Protein AF-T0M8R3-F1 (afdb_monomer)

Radius of gyration: 33.31 Å; Cα contacts (8 Å, |Δi|>4): 804; chains: 1; bounding box: 121×46×108 Å

Structure (mmCIF, N/CA/C/O backbone):
data_AF-T0M8R3-F1
#
_entry.id   AF-T0M8R3-F1
#
loop_
_atom_site.group_PDB
_atom_site.id
_atom_site.type_symbol
_atom_site.label_atom_id
_atom_site.label_alt_id
_atom_site.label_comp_id
_atom_site.label_asym_id
_atom_site.label_entity_id
_atom_site.label_seq_id
_atom_site.pdbx_PDB_ins_code
_atom_site.Cartn_x
_atom_site.Cartn_y
_atom_site.Cartn_z
_atom_site.occupancy
_atom_site.B_iso_or_equiv
_atom_site.auth_seq_id
_atom_site.auth_comp_id
_atom_site.auth_asym_id
_atom_site.auth_atom_id
_atom_site.pdbx_PDB_model_num
ATOM 1 N N . MET A 1 1 ? 27.311 8.869 -44.808 1.00 72.12 1 MET A N 1
ATOM 2 C CA . MET A 1 1 ? 26.885 9.146 -43.418 1.00 72.12 1 MET A CA 1
ATOM 3 C C . MET A 1 1 ? 26.028 8.000 -42.910 1.00 72.12 1 MET A C 1
ATOM 5 O O . MET A 1 1 ? 25.320 7.420 -43.731 1.00 72.12 1 MET A O 1
ATOM 9 N N . PRO A 1 2 ? 26.095 7.649 -41.617 1.00 79.69 2 PRO A N 1
ATOM 10 C CA . PRO A 1 2 ? 25.251 6.600 -41.056 1.00 79.69 2 PRO A CA 1
ATOM 11 C C . PRO A 1 2 ? 23.771 7.005 -41.104 1.00 79.69 2 PRO A C 1
ATOM 13 O O . PRO A 1 2 ? 23.416 8.130 -40.756 1.00 79.69 2 PRO A O 1
ATOM 16 N N . GLY A 1 3 ? 22.905 6.090 -41.544 1.00 87.06 3 GLY A N 1
ATOM 17 C CA . GLY A 1 3 ? 21.461 6.302 -41.528 1.00 87.06 3 GLY A CA 1
ATOM 18 C C . GLY A 1 3 ? 20.903 6.211 -40.107 1.00 87.06 3 GLY A C 1
ATOM 19 O O . GLY A 1 3 ? 21.306 5.351 -39.323 1.00 87.06 3 GLY A O 1
ATOM 20 N N . THR A 1 4 ? 19.929 7.056 -39.770 1.00 90.50 4 THR A N 1
ATOM 21 C CA . THR A 1 4 ? 19.257 7.043 -38.456 1.00 90.50 4 THR A CA 1
ATOM 22 C C . THR A 1 4 ? 18.580 5.700 -38.164 1.00 90.50 4 THR A C 1
ATOM 24 O O . THR A 1 4 ? 18.535 5.255 -37.015 1.00 90.50 4 THR A O 1
ATOM 27 N N . GLU A 1 5 ? 18.111 4.997 -39.199 1.00 90.88 5 GLU A N 1
ATOM 28 C CA . GLU A 1 5 ? 17.546 3.654 -39.061 1.00 90.88 5 GLU A CA 1
ATOM 29 C C . GLU A 1 5 ? 18.598 2.594 -38.697 1.00 90.88 5 GLU A C 1
ATOM 31 O O . GLU A 1 5 ? 18.306 1.688 -37.912 1.00 90.88 5 GLU A O 1
ATOM 36 N N . ASP A 1 6 ? 19.817 2.708 -39.230 1.00 90.25 6 ASP A N 1
ATOM 37 C CA . ASP A 1 6 ? 20.915 1.786 -38.927 1.00 90.25 6 ASP A CA 1
ATOM 38 C C . ASP A 1 6 ? 21.372 1.951 -37.478 1.00 90.25 6 ASP A C 1
ATOM 40 O O . ASP A 1 6 ? 21.549 0.955 -36.774 1.00 90.25 6 ASP A O 1
ATOM 44 N N . ILE A 1 7 ? 21.452 3.198 -37.002 1.00 92.19 7 ILE A N 1
ATOM 45 C CA . ILE A 1 7 ? 21.735 3.498 -35.594 1.00 92.19 7 ILE A CA 1
ATOM 46 C C . ILE A 1 7 ? 20.644 2.929 -34.686 1.00 92.19 7 ILE A C 1
ATOM 48 O O . ILE A 1 7 ? 20.953 2.269 -33.696 1.00 92.19 7 ILE A O 1
ATOM 52 N N . ALA A 1 8 ? 19.366 3.097 -35.038 1.00 92.12 8 ALA A N 1
ATOM 53 C CA . ALA A 1 8 ? 18.274 2.498 -34.274 1.00 92.12 8 ALA A CA 1
ATOM 54 C C . ALA A 1 8 ? 18.374 0.960 -34.230 1.00 92.12 8 ALA A C 1
ATOM 56 O O . ALA A 1 8 ? 18.166 0.365 -33.175 1.00 92.12 8 ALA A O 1
ATOM 57 N N . ARG A 1 9 ? 18.728 0.297 -35.344 1.00 91.94 9 ARG A N 1
ATOM 58 C CA . ARG A 1 9 ? 18.952 -1.162 -35.361 1.00 91.94 9 ARG A CA 1
ATOM 59 C C . ARG A 1 9 ? 20.137 -1.571 -34.485 1.00 91.94 9 ARG A C 1
ATOM 61 O O . ARG A 1 9 ? 20.059 -2.612 -33.844 1.00 91.94 9 ARG A O 1
ATOM 68 N N . GLU A 1 10 ? 21.214 -0.788 -34.453 1.00 91.00 10 GLU A N 1
ATOM 69 C CA . GLU A 1 10 ? 22.362 -1.050 -33.578 1.00 91.00 10 GLU A CA 1
ATOM 70 C C . GLU A 1 10 ? 21.976 -0.948 -32.100 1.00 91.00 10 GLU A C 1
ATOM 72 O O . GLU A 1 10 ? 22.261 -1.869 -31.336 1.00 91.00 10 GLU A O 1
ATOM 77 N N . ILE A 1 11 ? 21.240 0.100 -31.719 1.00 91.62 11 ILE A N 1
ATOM 78 C CA . ILE A 1 11 ? 20.736 0.272 -30.350 1.00 91.62 11 ILE A CA 1
ATOM 79 C C . ILE A 1 11 ? 19.859 -0.915 -29.943 1.00 91.62 11 ILE A C 1
ATOM 81 O O . ILE A 1 11 ? 20.023 -1.435 -28.849 1.00 91.62 11 ILE A O 1
ATOM 85 N N . LEU A 1 12 ? 18.972 -1.400 -30.819 1.00 92.12 12 LEU A N 1
ATOM 86 C CA . LEU A 1 12 ? 18.106 -2.552 -30.519 1.00 92.12 12 LEU A CA 1
ATOM 87 C C . LEU A 1 12 ? 18.849 -3.895 -30.446 1.00 92.12 12 LEU A C 1
ATOM 89 O O . LEU A 1 12 ? 18.295 -4.870 -29.945 1.00 92.12 12 LEU A O 1
ATOM 93 N N . ARG A 1 13 ? 20.089 -3.978 -30.948 1.00 90.25 13 ARG A N 1
ATOM 94 C CA . ARG A 1 13 ? 20.941 -5.167 -30.770 1.00 90.25 13 ARG A CA 1
ATOM 95 C C . ARG A 1 13 ? 21.614 -5.185 -29.408 1.00 90.25 13 ARG A C 1
ATOM 97 O O . ARG A 1 13 ? 21.879 -6.267 -28.890 1.00 90.25 13 ARG A O 1
ATOM 104 N N . SER A 1 14 ? 21.937 -4.015 -28.860 1.00 85.94 14 SER A N 1
ATOM 105 C CA . SER A 1 14 ? 22.591 -3.919 -27.559 1.00 85.94 14 SER A CA 1
ATOM 106 C C . SER A 1 14 ? 21.587 -3.753 -26.428 1.00 85.94 14 SER A C 1
ATOM 108 O O . SER A 1 14 ? 21.773 -4.367 -25.386 1.00 85.94 14 SER A O 1
ATOM 110 N N . GLU A 1 15 ? 20.524 -2.975 -26.607 1.00 90.25 15 GLU A N 1
ATOM 111 C CA . GLU A 1 15 ? 19.583 -2.587 -25.559 1.00 90.25 15 GLU A CA 1
ATOM 112 C C . GLU A 1 15 ? 18.193 -3.191 -25.735 1.00 90.25 15 GLU A C 1
ATOM 114 O O . GLU A 1 15 ? 17.690 -3.356 -26.844 1.00 90.25 15 GLU A O 1
ATOM 119 N N . SER A 1 16 ? 17.535 -3.459 -24.606 1.00 92.38 16 SER A N 1
ATOM 120 C CA . SER A 1 16 ? 16.129 -3.858 -24.582 1.00 92.38 16 SER A CA 1
ATOM 121 C C . SER A 1 16 ? 15.283 -2.652 -24.200 1.00 92.38 16 SER A C 1
ATOM 123 O O . SER A 1 16 ? 15.272 -2.210 -23.049 1.00 92.38 16 SER A O 1
ATOM 125 N N . ILE A 1 17 ? 14.594 -2.103 -25.193 1.00 91.56 17 ILE A N 1
ATOM 126 C CA . ILE A 1 17 ? 13.731 -0.935 -25.057 1.00 91.56 17 ILE A CA 1
ATOM 127 C C . ILE A 1 17 ? 12.301 -1.390 -25.298 1.00 91.56 17 ILE A C 1
ATOM 129 O O . ILE A 1 17 ? 12.047 -2.125 -26.246 1.00 91.56 17 ILE A O 1
ATOM 133 N N . ASN A 1 18 ? 11.390 -0.927 -24.452 1.00 91.56 18 ASN A N 1
ATOM 134 C CA . ASN A 1 18 ? 9.958 -1.081 -24.639 1.00 91.56 18 ASN A CA 1
ATOM 135 C C . ASN A 1 18 ? 9.318 0.299 -24.691 1.00 91.56 18 ASN A C 1
ATOM 137 O O . ASN A 1 18 ? 9.637 1.182 -23.894 1.00 91.56 18 ASN A O 1
ATOM 141 N N . THR A 1 19 ? 8.381 0.475 -25.606 1.00 87.31 19 THR A N 1
ATOM 142 C CA . THR A 1 19 ? 7.662 1.725 -25.791 1.00 87.31 19 THR A CA 1
ATOM 143 C C . THR A 1 19 ? 6.193 1.493 -25.493 1.00 87.31 19 THR A C 1
ATOM 145 O O . THR A 1 19 ? 5.565 0.586 -26.034 1.00 87.31 19 THR A O 1
ATOM 148 N N . LEU A 1 20 ? 5.640 2.316 -24.609 1.00 84.12 20 LEU A N 1
ATOM 149 C CA . LEU A 1 20 ? 4.225 2.298 -24.278 1.00 84.12 20 LEU A CA 1
ATOM 150 C C . LEU A 1 20 ? 3.575 3.576 -24.776 1.00 84.12 20 LEU A C 1
ATOM 152 O O . LEU A 1 20 ? 4.041 4.671 -24.446 1.00 84.12 20 LEU A O 1
ATOM 156 N N . LYS A 1 21 ? 2.430 3.439 -25.453 1.00 76.44 21 LYS A N 1
ATOM 157 C CA . LYS A 1 21 ? 1.565 4.589 -25.713 1.00 76.44 21 LYS A CA 1
ATOM 158 C C . LYS A 1 21 ? 1.229 5.269 -24.392 1.00 76.44 21 LYS A C 1
ATOM 160 O O . LYS A 1 21 ? 0.690 4.642 -23.466 1.00 76.44 21 LYS A O 1
ATOM 165 N N . GLU A 1 22 ? 1.549 6.550 -24.278 1.00 66.62 22 GLU A N 1
ATOM 166 C CA . GLU A 1 22 ? 0.957 7.342 -23.218 1.00 66.62 22 GLU A CA 1
ATOM 167 C C . GLU A 1 22 ? -0.524 7.462 -23.532 1.00 66.62 22 GLU A C 1
ATOM 169 O O . GLU A 1 22 ? -0.936 7.816 -24.633 1.00 66.62 22 GLU A O 1
ATOM 174 N N . PHE A 1 23 ? -1.306 7.065 -22.545 1.00 56.69 23 PHE A N 1
ATOM 175 C CA . PHE A 1 23 ? -2.750 7.154 -22.519 1.00 56.69 23 PHE A CA 1
ATOM 176 C C . PHE A 1 23 ? -3.292 8.410 -23.229 1.00 56.69 23 PHE A C 1
ATOM 178 O O . PHE A 1 23 ? -2.930 9.518 -22.845 1.00 56.69 23 PHE A O 1
ATOM 185 N N . ASP A 1 24 ? -4.088 8.194 -24.285 1.00 44.34 24 ASP A N 1
ATOM 186 C CA . ASP A 1 24 ? -4.712 9.198 -25.164 1.00 44.34 24 ASP A CA 1
ATOM 187 C C . ASP A 1 24 ? -3.838 10.401 -25.525 1.00 44.34 24 ASP A C 1
ATOM 189 O O . ASP A 1 24 ? -4.250 11.561 -25.551 1.00 44.34 24 ASP A O 1
ATOM 193 N N . THR A 1 25 ? -2.595 10.087 -25.877 1.00 57.28 25 THR A N 1
ATOM 194 C CA . THR A 1 25 ? -1.695 10.990 -26.585 1.00 57.28 25 THR A CA 1
ATOM 195 C C . THR A 1 25 ? -1.088 10.285 -27.790 1.00 57.28 25 THR A C 1
ATOM 197 O O . THR A 1 25 ? -0.999 9.057 -27.824 1.00 57.28 25 THR A O 1
ATOM 200 N N . ASP A 1 26 ? -0.565 11.067 -28.729 1.00 59.19 26 ASP A N 1
ATOM 201 C CA . ASP A 1 26 ? 0.398 10.575 -29.724 1.00 59.19 26 ASP A CA 1
ATOM 202 C C . ASP A 1 26 ? 1.819 10.460 -29.142 1.00 59.19 26 ASP A C 1
ATOM 204 O O . ASP A 1 26 ? 2.786 10.220 -29.865 1.00 59.19 26 ASP A O 1
ATOM 208 N N . LYS A 1 27 ? 1.973 10.680 -27.829 1.00 66.06 27 LYS A N 1
ATOM 209 C CA . LYS A 1 27 ? 3.244 10.540 -27.129 1.00 66.06 27 LYS A CA 1
ATOM 210 C C . LYS A 1 27 ? 3.399 9.111 -26.647 1.00 66.06 27 LYS A C 1
ATOM 212 O O . LYS A 1 27 ? 2.448 8.405 -26.311 1.00 66.06 27 LYS A O 1
ATOM 217 N N . GLU A 1 28 ? 4.646 8.693 -26.583 1.00 79.12 28 GLU A N 1
ATOM 218 C CA . GLU A 1 28 ? 5.001 7.358 -26.152 1.00 79.12 28 GLU A CA 1
ATOM 219 C C . GLU A 1 28 ? 6.125 7.457 -25.130 1.00 79.12 28 GLU A C 1
ATOM 221 O O . GLU A 1 28 ? 7.175 8.055 -25.395 1.00 79.12 28 GLU A O 1
ATOM 226 N N . SER A 1 29 ? 5.880 6.864 -23.963 1.00 84.00 29 SER A N 1
ATOM 227 C CA . SER A 1 29 ? 6.869 6.718 -22.904 1.00 84.00 29 SER A CA 1
ATOM 228 C C . SER A 1 29 ? 7.809 5.580 -23.285 1.00 84.00 29 SER A C 1
ATOM 230 O O . SER A 1 29 ? 7.367 4.451 -23.514 1.00 84.00 29 SER A O 1
ATOM 232 N N . MET A 1 30 ? 9.108 5.863 -23.298 1.00 89.19 30 MET A N 1
ATOM 233 C CA . MET A 1 30 ? 10.136 4.860 -23.557 1.00 89.19 30 MET A CA 1
ATOM 234 C C . MET A 1 30 ? 10.718 4.331 -22.249 1.00 89.19 30 MET A C 1
ATOM 236 O O . MET A 1 30 ? 11.062 5.090 -21.337 1.00 89.19 30 MET A O 1
ATOM 240 N N . TYR A 1 31 ? 10.832 3.012 -22.182 1.00 92.00 31 TYR A N 1
ATOM 241 C CA . TYR A 1 31 ? 11.351 2.272 -21.051 1.00 92.00 31 TYR A CA 1
ATOM 242 C C . TYR A 1 31 ? 12.606 1.511 -21.466 1.00 92.00 31 TYR A C 1
ATOM 244 O O . TYR A 1 31 ? 12.602 0.821 -22.483 1.00 92.00 31 TYR A O 1
ATOM 252 N N . LEU A 1 32 ? 13.657 1.598 -20.656 1.00 91.62 32 LEU A N 1
ATOM 253 C CA . LEU A 1 32 ? 14.912 0.880 -20.863 1.00 91.62 32 LEU A CA 1
ATOM 254 C C . LEU A 1 32 ? 15.060 -0.207 -19.801 1.00 91.62 32 LEU A C 1
ATOM 256 O O . LEU A 1 32 ? 14.930 0.066 -18.604 1.00 91.62 32 LEU A O 1
ATOM 260 N N . TYR A 1 33 ? 15.349 -1.428 -20.243 1.00 92.69 33 TYR A N 1
ATOM 261 C CA . TYR A 1 33 ? 15.685 -2.531 -19.356 1.00 92.69 33 TYR A CA 1
ATOM 262 C C . TYR A 1 33 ? 17.045 -2.300 -18.700 1.00 92.69 33 TYR A C 1
ATOM 264 O O . TYR A 1 33 ? 18.070 -2.171 -19.369 1.00 92.69 33 TYR A O 1
ATOM 272 N N . GLN A 1 34 ? 17.062 -2.294 -17.375 1.00 90.06 34 GLN A N 1
ATOM 273 C CA . GLN A 1 34 ? 18.271 -2.084 -16.595 1.00 90.06 34 GLN A CA 1
ATOM 274 C C . GLN A 1 34 ? 18.986 -3.423 -16.415 1.00 90.06 34 GLN A C 1
ATOM 276 O O . GLN A 1 34 ? 18.625 -4.229 -15.552 1.00 90.06 34 GLN A O 1
ATOM 281 N N . LYS A 1 35 ? 19.995 -3.691 -17.247 1.00 84.88 35 LYS A N 1
ATOM 282 C CA . LYS A 1 35 ? 20.732 -4.960 -17.207 1.00 84.88 35 LYS A CA 1
ATOM 283 C C . LYS A 1 35 ? 21.374 -5.170 -15.825 1.00 84.88 35 LYS A C 1
ATOM 285 O O . LYS A 1 35 ? 22.058 -4.275 -15.325 1.00 84.88 35 LYS A O 1
ATOM 290 N N . PRO A 1 36 ? 21.190 -6.340 -15.187 1.00 75.81 36 PRO A N 1
ATOM 291 C CA . PRO A 1 36 ? 21.945 -6.690 -13.988 1.00 75.81 36 PRO A CA 1
ATOM 292 C C . PRO A 1 36 ? 23.446 -6.724 -14.299 1.00 75.81 36 PRO A C 1
ATOM 294 O O . PRO A 1 36 ? 23.826 -7.216 -15.362 1.00 75.81 36 PRO A O 1
ATOM 297 N N . LYS A 1 37 ? 24.301 -6.245 -13.381 1.00 66.00 37 LYS A N 1
ATOM 298 C CA . LYS A 1 37 ? 25.762 -6.291 -13.562 1.00 66.00 37 LYS A CA 1
ATOM 299 C C . LYS A 1 37 ? 26.214 -7.715 -13.905 1.00 66.00 37 LYS A C 1
ATOM 301 O O . LYS A 1 37 ? 26.083 -8.628 -13.093 1.00 66.00 37 LYS A O 1
ATOM 306 N N . THR A 1 38 ? 26.794 -7.892 -15.087 1.00 50.06 38 THR A N 1
ATOM 307 C CA . THR A 1 38 ? 27.762 -8.964 -15.347 1.00 50.06 38 THR A CA 1
ATOM 308 C C . THR A 1 38 ? 29.109 -8.508 -14.782 1.00 50.06 38 THR A C 1
ATOM 310 O O . THR A 1 38 ? 29.365 -7.313 -14.790 1.00 50.06 38 THR A O 1
ATOM 313 N N . ASN A 1 39 ? 29.955 -9.407 -14.269 1.00 42.19 39 ASN A N 1
ATOM 314 C CA . ASN A 1 39 ? 31.216 -9.126 -13.543 1.00 42.19 39 ASN A CA 1
ATOM 315 C C . ASN A 1 39 ? 32.326 -8.364 -14.329 1.00 42.19 39 ASN A C 1
ATOM 317 O O . ASN A 1 39 ? 33.509 -8.634 -14.142 1.00 42.19 39 ASN A O 1
ATOM 321 N N . LEU A 1 40 ? 31.995 -7.424 -15.212 1.00 36.56 40 LEU A N 1
ATOM 322 C CA . LEU A 1 40 ? 32.935 -6.599 -15.962 1.00 36.56 40 LEU A CA 1
ATOM 323 C C . LEU A 1 40 ? 32.989 -5.196 -15.346 1.00 36.56 40 LEU A C 1
ATOM 325 O O . LEU A 1 40 ? 31.968 -4.534 -15.155 1.00 36.56 40 LEU A O 1
ATOM 329 N N . LEU A 1 41 ? 34.205 -4.782 -14.985 1.00 37.56 41 LEU A N 1
ATOM 330 C CA . LEU A 1 41 ? 34.529 -3.434 -14.531 1.00 37.56 41 LEU A CA 1
ATOM 331 C C . LEU A 1 41 ? 34.131 -2.431 -15.625 1.00 37.56 41 LEU A C 1
ATOM 333 O O . LEU A 1 41 ? 34.573 -2.613 -16.756 1.00 37.56 41 LEU A O 1
ATOM 337 N N . ASN A 1 42 ? 33.300 -1.435 -15.275 1.00 37.75 42 ASN A N 1
ATOM 338 C CA . ASN A 1 42 ? 33.064 -0.130 -15.944 1.00 37.75 42 ASN A CA 1
ATOM 339 C C . ASN A 1 42 ? 31.598 0.369 -15.954 1.00 37.75 42 ASN A C 1
ATOM 341 O O . ASN A 1 42 ? 31.297 1.332 -16.651 1.00 37.75 42 ASN A O 1
ATOM 345 N N . ASP A 1 43 ? 30.692 -0.193 -15.145 1.00 44.03 43 ASP A N 1
ATOM 346 C CA . ASP A 1 43 ? 29.319 0.331 -14.993 1.00 44.03 43 ASP A CA 1
ATOM 347 C C . ASP A 1 43 ? 29.098 1.022 -13.632 1.00 44.03 43 ASP A C 1
ATOM 349 O O . ASP A 1 43 ? 28.537 0.453 -12.684 1.00 44.03 43 ASP A O 1
ATOM 353 N N . GLU A 1 44 ? 29.562 2.269 -13.519 1.00 41.59 44 GLU A N 1
ATOM 354 C CA . GLU A 1 44 ? 29.340 3.143 -12.352 1.00 41.59 44 GLU A CA 1
ATOM 355 C C . GLU A 1 44 ? 27.963 3.842 -12.363 1.00 41.59 44 GLU A C 1
ATOM 357 O O . GLU A 1 44 ? 27.545 4.382 -11.342 1.00 41.59 44 GLU A O 1
ATOM 362 N N . LEU A 1 45 ? 27.217 3.787 -13.477 1.00 43.47 45 LEU A N 1
ATOM 363 C CA . LEU A 1 45 ? 25.946 4.514 -13.661 1.00 43.47 45 LEU A CA 1
ATOM 364 C C . LEU A 1 45 ? 24.674 3.675 -13.431 1.00 43.47 45 LEU A C 1
ATOM 366 O O . LEU A 1 45 ? 23.571 4.219 -13.451 1.00 43.47 45 LEU A O 1
ATOM 370 N N . LEU A 1 46 ? 24.789 2.363 -13.203 1.00 53.75 46 LEU A N 1
ATOM 371 C CA . LEU A 1 46 ? 23.626 1.491 -13.000 1.00 53.75 46 LEU A CA 1
ATOM 372 C C . LEU A 1 46 ? 23.154 1.526 -11.545 1.00 53.75 46 LEU A C 1
ATOM 374 O O . LEU A 1 46 ? 23.864 1.087 -10.638 1.00 53.75 46 LEU A O 1
ATOM 378 N N . ASN A 1 47 ? 21.921 1.987 -11.332 1.00 65.19 47 ASN A N 1
ATOM 379 C CA . ASN A 1 47 ? 21.266 1.952 -10.031 1.00 65.19 47 ASN A CA 1
ATOM 380 C C . ASN A 1 47 ? 20.931 0.487 -9.651 1.00 65.19 47 ASN A C 1
ATOM 382 O O . ASN A 1 47 ? 20.064 -0.128 -10.280 1.00 65.19 47 ASN A O 1
ATOM 386 N N . PRO A 1 48 ? 21.550 -0.100 -8.603 1.00 68.81 48 PRO A N 1
ATOM 387 C CA . PRO A 1 48 ? 21.281 -1.486 -8.200 1.00 68.81 48 PRO A CA 1
ATOM 388 C C . PRO A 1 48 ? 19.801 -1.734 -7.865 1.00 68.81 48 PRO A C 1
ATOM 390 O O . PRO A 1 48 ? 19.302 -2.861 -7.965 1.00 68.81 48 PRO A O 1
ATOM 393 N N . SER A 1 49 ? 19.077 -0.669 -7.506 1.00 75.38 49 SER A N 1
ATOM 394 C CA . SER A 1 49 ? 17.653 -0.736 -7.190 1.00 75.38 49 SER A CA 1
ATOM 395 C C . SER A 1 49 ? 16.738 -0.959 -8.373 1.00 75.38 49 SER A C 1
ATOM 397 O O . SER A 1 49 ? 15.650 -1.488 -8.186 1.00 75.38 49 SER A O 1
ATOM 399 N N . THR A 1 50 ? 17.206 -0.737 -9.594 1.00 81.12 50 THR A N 1
ATOM 400 C CA . THR A 1 50 ? 16.401 -0.928 -10.803 1.00 81.12 50 THR A CA 1
ATOM 401 C C . THR A 1 50 ? 16.932 -2.049 -11.692 1.00 81.12 50 THR A C 1
ATOM 403 O O . THR A 1 50 ? 16.248 -2.461 -12.616 1.00 81.12 50 THR A O 1
ATOM 406 N N . ALA A 1 51 ? 18.088 -2.637 -11.365 1.00 86.50 51 ALA A N 1
ATOM 407 C CA . ALA A 1 51 ? 18.615 -3.815 -12.057 1.00 86.50 51 ALA A CA 1
ATOM 408 C C . ALA A 1 51 ? 17.576 -4.953 -12.160 1.00 86.50 51 ALA A C 1
ATOM 410 O O . ALA A 1 51 ? 16.977 -5.335 -11.148 1.00 86.50 51 ALA A O 1
ATOM 411 N N . GLY A 1 52 ? 17.405 -5.492 -13.369 1.00 89.19 52 GLY A N 1
ATOM 412 C CA . GLY A 1 52 ? 16.484 -6.583 -13.696 1.00 89.19 52 GLY A CA 1
ATOM 413 C C . GLY A 1 52 ? 15.063 -6.153 -14.079 1.00 89.19 52 GLY A C 1
ATOM 414 O O . GLY A 1 52 ? 14.237 -7.024 -14.344 1.00 89.19 52 GLY A O 1
ATOM 415 N N . ILE A 1 53 ? 14.768 -4.848 -14.110 1.00 92.12 53 ILE A N 1
ATOM 416 C CA . ILE A 1 53 ? 13.457 -4.297 -14.490 1.00 92.12 53 ILE A CA 1
ATOM 417 C C . ILE A 1 53 ? 13.599 -3.135 -15.482 1.00 92.12 53 ILE A C 1
ATOM 419 O O . ILE A 1 53 ? 14.696 -2.656 -15.764 1.00 92.12 53 ILE A O 1
ATOM 423 N N . TYR A 1 54 ? 12.474 -2.681 -16.023 1.00 92.56 54 TYR A N 1
ATOM 424 C CA . TYR A 1 54 ? 12.385 -1.540 -16.920 1.00 92.56 54 TYR A CA 1
ATOM 425 C C . TYR A 1 54 ? 12.102 -0.244 -16.161 1.00 92.56 54 TYR A C 1
ATOM 427 O O . TYR A 1 54 ? 11.186 -0.173 -15.341 1.00 92.56 54 TYR A O 1
ATOM 435 N N . THR A 1 55 ? 12.823 0.818 -16.509 1.00 89.94 55 THR A N 1
ATOM 436 C CA . THR A 1 55 ? 12.591 2.174 -15.992 1.00 89.94 55 THR A CA 1
ATOM 437 C C . THR A 1 55 ? 12.290 3.131 -17.133 1.00 89.94 55 THR A C 1
ATOM 439 O O . THR A 1 55 ? 12.764 2.937 -18.252 1.00 89.94 55 THR A O 1
ATOM 442 N N . ARG A 1 56 ? 11.501 4.179 -16.866 1.00 88.81 56 ARG A N 1
ATOM 443 C CA . ARG A 1 56 ? 11.349 5.279 -17.829 1.00 88.81 56 ARG A CA 1
ATOM 444 C C . ARG A 1 56 ? 12.707 5.929 -18.038 1.00 88.81 56 ARG A C 1
ATOM 446 O O . ARG A 1 56 ? 13.341 6.294 -17.054 1.00 88.81 56 ARG A O 1
ATOM 453 N N . ALA A 1 57 ? 13.127 6.038 -19.293 1.00 87.19 57 ALA A N 1
ATOM 454 C CA . ALA A 1 57 ? 14.517 6.347 -19.606 1.00 87.19 57 ALA A CA 1
ATOM 455 C C . ALA A 1 57 ? 14.680 7.137 -20.918 1.00 87.19 57 ALA A C 1
ATOM 457 O O . ALA A 1 57 ? 15.626 6.930 -21.672 1.00 87.19 57 ALA A O 1
ATOM 458 N N . GLU A 1 58 ? 13.717 7.999 -21.265 1.00 88.06 58 GLU A N 1
ATOM 459 C CA . GLU A 1 58 ? 13.793 8.770 -22.513 1.00 88.06 58 GLU A CA 1
ATOM 460 C C . GLU A 1 58 ? 15.055 9.658 -22.605 1.00 88.06 58 GLU A C 1
ATOM 462 O O . GLU A 1 58 ? 15.691 9.652 -23.662 1.00 88.06 58 GLU A O 1
ATOM 467 N N . PRO A 1 59 ? 15.466 10.395 -21.550 1.00 87.31 59 PRO A N 1
ATOM 468 C CA . PRO A 1 59 ? 16.732 11.133 -21.562 1.00 87.31 59 PRO A CA 1
ATOM 469 C C . PRO A 1 59 ? 17.952 10.233 -21.801 1.00 87.31 59 PRO A C 1
ATOM 471 O O . PRO A 1 59 ? 18.826 10.569 -22.594 1.00 87.31 59 PRO A O 1
ATOM 474 N N . GLU A 1 60 ? 17.996 9.068 -21.164 1.00 88.31 60 GLU A N 1
ATOM 475 C CA . GLU A 1 60 ? 19.091 8.107 -21.261 1.00 88.31 60 GLU A CA 1
ATOM 476 C C . GLU A 1 60 ? 19.167 7.498 -22.663 1.00 88.31 60 GLU A C 1
ATOM 478 O O . GLU A 1 60 ? 20.251 7.382 -23.229 1.00 88.31 60 GLU A O 1
ATOM 483 N N . ILE A 1 61 ? 18.021 7.176 -23.268 1.00 89.12 61 ILE A N 1
ATOM 484 C CA . ILE A 1 61 ? 17.961 6.655 -24.638 1.00 89.12 61 ILE A CA 1
ATOM 485 C C . ILE A 1 61 ? 18.439 7.715 -25.643 1.00 89.12 61 ILE A C 1
ATOM 487 O O . ILE A 1 61 ? 19.124 7.359 -26.601 1.00 89.12 61 ILE A O 1
ATOM 491 N N . LYS A 1 62 ? 18.178 9.013 -25.411 1.00 90.31 62 LYS A N 1
ATOM 492 C CA . LYS A 1 62 ? 18.759 10.094 -26.236 1.00 90.31 62 LYS A CA 1
ATOM 493 C C . LYS A 1 62 ? 20.285 10.112 -26.152 1.00 90.31 62 LYS A C 1
ATOM 495 O O . LYS A 1 62 ? 20.944 10.187 -27.184 1.00 90.31 62 LYS A O 1
ATOM 500 N N . VAL A 1 63 ? 20.847 9.970 -24.950 1.00 89.94 63 VAL A N 1
ATOM 501 C CA . VAL A 1 63 ? 22.306 9.891 -24.755 1.00 89.94 63 VAL A CA 1
ATOM 502 C C . VAL A 1 63 ? 22.894 8.647 -25.432 1.00 89.94 63 VAL A C 1
ATOM 504 O O . VAL A 1 63 ? 23.953 8.729 -26.056 1.00 89.94 63 VAL A O 1
ATOM 507 N N . ILE A 1 64 ? 22.211 7.499 -25.355 1.00 90.38 64 ILE A N 1
ATOM 508 C CA . ILE A 1 64 ? 22.608 6.273 -26.065 1.00 90.38 64 ILE A CA 1
ATOM 509 C C . ILE A 1 64 ? 22.586 6.507 -27.579 1.00 90.38 64 ILE A C 1
ATOM 511 O O . ILE A 1 64 ? 23.554 6.164 -28.251 1.00 90.38 64 ILE A O 1
ATOM 515 N N . ALA A 1 65 ? 21.540 7.146 -28.110 1.00 90.25 65 ALA A N 1
ATOM 516 C CA . ALA A 1 65 ? 21.435 7.467 -29.530 1.00 90.25 65 ALA A CA 1
ATOM 517 C C . ALA A 1 65 ? 22.581 8.365 -30.013 1.00 90.25 65 ALA A C 1
ATOM 519 O O . ALA A 1 65 ? 23.210 8.064 -31.029 1.00 90.25 65 ALA A O 1
ATOM 520 N N . GLU A 1 66 ? 22.902 9.420 -29.261 1.00 90.25 66 GLU A N 1
ATOM 521 C CA . GLU A 1 66 ? 24.038 10.296 -29.559 1.00 90.25 66 GLU A CA 1
ATOM 522 C C . GLU A 1 66 ? 25.367 9.530 -29.556 1.00 90.25 66 GLU A C 1
ATOM 524 O O . GLU A 1 66 ? 26.192 9.692 -30.457 1.00 90.25 66 GLU A O 1
ATOM 529 N N . ARG A 1 67 ? 25.576 8.664 -28.559 1.00 90.00 67 ARG A N 1
ATOM 530 C CA . ARG A 1 67 ? 26.800 7.867 -28.436 1.00 90.00 67 ARG A CA 1
ATOM 531 C C . ARG A 1 67 ? 26.938 6.849 -29.569 1.00 90.00 67 ARG A C 1
ATOM 533 O O . ARG A 1 67 ? 28.006 6.768 -30.168 1.00 90.00 67 ARG A O 1
ATOM 540 N N . SER A 1 68 ? 25.880 6.098 -29.877 1.00 89.56 68 SER A N 1
ATOM 541 C CA . SER A 1 68 ? 25.877 5.101 -30.955 1.00 89.56 68 SER A CA 1
ATOM 542 C C . SER A 1 68 ? 26.124 5.741 -32.318 1.00 89.56 68 SER A C 1
ATOM 544 O O . SER A 1 68 ? 26.896 5.214 -33.111 1.00 89.56 68 SER A O 1
ATOM 546 N N . TYR A 1 69 ? 25.538 6.911 -32.579 1.00 90.31 69 TYR A N 1
ATOM 547 C CA . TYR A 1 69 ? 25.773 7.623 -33.833 1.00 90.31 69 TYR A CA 1
ATOM 548 C C . TYR A 1 69 ? 27.228 8.100 -33.954 1.00 90.31 69 TYR A C 1
ATOM 550 O O . TYR A 1 69 ? 27.847 7.881 -34.995 1.00 90.31 69 TYR A O 1
ATOM 558 N N . LYS A 1 70 ? 27.810 8.692 -32.896 1.00 88.31 70 LYS A N 1
ATOM 559 C CA . LYS A 1 70 ? 29.235 9.090 -32.884 1.00 88.31 70 LYS A CA 1
ATOM 560 C C . LYS A 1 70 ? 30.156 7.904 -33.139 1.00 88.31 70 LYS A C 1
ATOM 562 O O . LYS A 1 70 ? 30.979 7.962 -34.047 1.00 88.31 70 LYS A O 1
ATOM 567 N N . LYS A 1 71 ? 29.942 6.807 -32.409 1.00 88.88 71 LYS A N 1
ATOM 568 C CA . LYS A 1 71 ? 30.694 5.565 -32.590 1.00 88.88 71 LYS A CA 1
ATOM 569 C C . LYS A 1 71 ? 30.617 5.070 -34.037 1.00 88.88 71 LYS A C 1
ATOM 571 O O . LYS A 1 71 ? 31.612 4.617 -34.591 1.00 88.88 71 LYS A O 1
ATOM 576 N N . LYS A 1 72 ? 29.457 5.199 -34.689 1.00 88.75 72 LYS A N 1
ATOM 577 C CA . LYS A 1 72 ? 29.314 4.775 -36.083 1.00 88.75 72 LYS A CA 1
ATOM 578 C C . LYS A 1 72 ? 30.101 5.635 -37.066 1.00 88.75 72 LYS A C 1
ATOM 580 O O . LYS A 1 72 ? 30.633 5.100 -38.034 1.00 88.75 72 LYS A O 1
ATOM 585 N N . ILE A 1 73 ? 30.186 6.944 -36.825 1.00 86.31 73 ILE A N 1
ATOM 586 C CA . ILE A 1 73 ? 31.0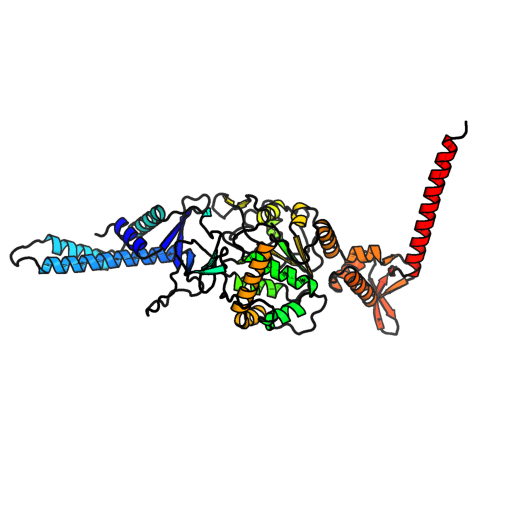63 7.827 -37.604 1.00 86.31 73 ILE A CA 1
ATOM 587 C C . ILE A 1 73 ? 32.522 7.392 -37.431 1.00 86.31 73 ILE A C 1
ATOM 589 O O . ILE A 1 73 ? 33.222 7.264 -38.430 1.00 86.31 73 ILE A O 1
ATOM 593 N N . GLU A 1 74 ? 32.960 7.129 -36.198 1.00 87.25 74 GLU A N 1
ATOM 594 C CA . GLU A 1 74 ? 34.328 6.679 -35.901 1.00 87.25 74 GLU A CA 1
ATOM 595 C C . GLU A 1 74 ? 34.654 5.360 -36.625 1.00 87.25 74 GLU A C 1
ATOM 597 O O . GLU A 1 74 ? 35.658 5.279 -37.329 1.00 87.25 74 GLU A O 1
ATOM 602 N N . GLU A 1 75 ? 33.757 4.367 -36.572 1.00 87.88 75 GLU A N 1
ATOM 603 C CA . GLU A 1 75 ? 33.893 3.106 -37.323 1.00 87.88 75 GLU A CA 1
ATOM 604 C C . GLU A 1 75 ? 34.001 3.340 -38.844 1.00 87.88 75 GLU A C 1
ATOM 606 O O . GLU A 1 75 ? 34.789 2.683 -39.529 1.00 87.88 75 GLU A O 1
ATOM 611 N N . MET A 1 76 ? 33.219 4.279 -39.393 1.00 85.44 76 MET A N 1
ATOM 612 C CA . MET A 1 76 ? 33.291 4.641 -40.812 1.00 85.44 76 MET A CA 1
ATOM 613 C C . MET A 1 76 ? 34.606 5.340 -41.163 1.00 85.44 76 MET A C 1
ATOM 615 O O . MET A 1 76 ? 35.158 5.065 -42.226 1.00 85.44 76 MET A O 1
ATOM 619 N N . MET A 1 77 ? 35.116 6.218 -40.296 1.00 83.25 77 MET A N 1
ATOM 620 C CA . MET A 1 77 ? 36.407 6.884 -40.491 1.00 83.25 77 MET A CA 1
ATOM 621 C C . MET A 1 77 ? 37.554 5.875 -40.494 1.00 83.25 77 MET A C 1
ATOM 623 O O . MET A 1 77 ? 38.381 5.898 -41.402 1.00 83.25 77 MET A O 1
ATOM 627 N N . GLU A 1 78 ? 37.568 4.942 -39.539 1.00 85.50 78 GLU A N 1
ATOM 628 C CA . GLU A 1 78 ? 38.558 3.864 -39.509 1.00 85.50 78 GLU A CA 1
ATOM 629 C C . GLU A 1 78 ? 38.512 3.007 -40.779 1.00 85.50 78 GLU A C 1
ATOM 631 O O . GLU A 1 78 ? 39.555 2.614 -41.306 1.00 85.50 78 GLU A O 1
ATOM 636 N N . LEU A 1 79 ? 37.311 2.713 -41.285 1.00 84.44 79 LEU A N 1
ATOM 637 C CA . LEU A 1 79 ? 37.143 1.971 -42.530 1.00 84.44 79 LEU A CA 1
ATOM 638 C C . LEU A 1 79 ? 37.652 2.766 -43.741 1.00 84.44 79 LEU A C 1
ATOM 640 O O . LEU A 1 79 ? 38.345 2.197 -44.582 1.00 84.44 79 LEU A O 1
ATOM 644 N N . CYS A 1 80 ? 37.358 4.068 -43.818 1.00 80.62 80 CYS A N 1
ATOM 645 C CA . CYS A 1 80 ? 37.853 4.937 -44.890 1.00 80.62 80 CYS A CA 1
ATOM 646 C C . CYS A 1 80 ? 39.383 5.004 -44.895 1.00 80.62 80 CYS A C 1
ATOM 648 O O . CYS A 1 80 ? 39.990 4.861 -45.952 1.00 80.62 80 CYS A O 1
ATOM 650 N N . ALA A 1 81 ? 40.006 5.147 -43.721 1.00 80.44 81 ALA A N 1
ATOM 651 C CA . ALA A 1 81 ? 41.459 5.168 -43.586 1.00 80.44 81 ALA A CA 1
ATOM 652 C C . ALA A 1 81 ? 42.102 3.849 -44.053 1.00 80.44 81 ALA A C 1
ATOM 654 O O . ALA A 1 81 ? 43.100 3.871 -44.772 1.00 80.44 81 ALA A O 1
ATOM 655 N N . LYS A 1 82 ? 41.508 2.699 -43.698 1.00 82.50 82 LYS A N 1
ATOM 656 C CA . LYS A 1 82 ? 41.974 1.373 -44.146 1.00 82.50 82 LYS A CA 1
ATOM 657 C C . LYS A 1 82 ? 41.873 1.212 -45.662 1.00 82.50 82 LYS A C 1
ATOM 659 O O . LYS A 1 82 ? 42.857 0.852 -46.294 1.00 82.50 82 LYS A O 1
ATOM 664 N N . LEU A 1 83 ? 40.716 1.530 -46.246 1.00 80.31 83 LEU A N 1
ATOM 665 C CA . LEU A 1 83 ? 40.498 1.415 -47.692 1.00 80.31 83 LEU A CA 1
ATOM 666 C C . LEU A 1 83 ? 41.401 2.367 -48.485 1.00 80.31 83 LEU A C 1
ATOM 668 O O . LEU A 1 83 ? 41.948 1.976 -49.511 1.00 80.31 83 LEU A O 1
ATOM 672 N N . SER A 1 84 ? 41.606 3.588 -47.985 1.00 75.06 84 SER A N 1
ATOM 673 C CA . SER A 1 84 ? 42.524 4.562 -48.583 1.00 75.06 84 SER A CA 1
ATOM 674 C C . SER A 1 84 ? 43.971 4.052 -48.605 1.00 75.06 84 SER A C 1
ATOM 676 O O . SER A 1 84 ? 44.675 4.224 -49.597 1.00 75.06 84 SER A O 1
ATOM 678 N N . ALA A 1 85 ? 44.405 3.358 -47.547 1.00 76.44 85 ALA A N 1
ATOM 679 C CA . ALA A 1 85 ? 45.745 2.778 -47.459 1.00 76.44 85 ALA A CA 1
ATOM 680 C C . ALA A 1 85 ? 45.967 1.556 -48.377 1.00 76.44 85 ALA A C 1
ATOM 682 O O . ALA A 1 85 ? 47.112 1.240 -48.694 1.00 76.44 85 ALA A O 1
ATOM 683 N N . GLU A 1 86 ? 44.902 0.868 -48.798 1.00 77.94 86 GLU A N 1
ATOM 684 C CA . GLU A 1 86 ? 44.961 -0.304 -49.690 1.00 77.94 86 GLU A CA 1
ATOM 685 C C . GLU A 1 86 ? 44.949 0.067 -51.187 1.00 77.94 86 GLU A C 1
ATOM 687 O O . GLU A 1 86 ? 45.190 -0.790 -52.042 1.00 77.94 86 GLU A O 1
ATOM 692 N N . LEU A 1 87 ? 44.694 1.336 -51.526 1.00 70.50 87 LEU A N 1
ATOM 693 C CA . LEU A 1 87 ? 44.666 1.816 -52.907 1.00 70.50 87 LEU A CA 1
ATOM 694 C C . LEU A 1 87 ? 46.089 1.957 -53.498 1.00 70.50 87 LEU A C 1
ATOM 696 O O . LEU A 1 87 ? 46.996 2.450 -52.823 1.00 70.50 87 LEU A O 1
ATOM 700 N N . PRO A 1 88 ? 46.311 1.580 -54.775 1.00 68.38 88 PRO A N 1
ATOM 701 C CA . PRO A 1 88 ? 47.573 1.835 -55.470 1.00 68.38 88 PRO A CA 1
ATOM 702 C C . PRO A 1 88 ? 47.932 3.329 -55.473 1.00 68.38 88 PRO A C 1
ATOM 704 O O . PRO A 1 88 ? 47.067 4.178 -55.677 1.00 68.38 88 PRO A O 1
ATOM 707 N N . SER A 1 89 ? 49.220 3.664 -55.349 1.00 61.78 89 SER A N 1
ATOM 708 C CA . SER A 1 89 ? 49.722 5.054 -55.307 1.00 61.78 89 SER A CA 1
ATOM 709 C C . SER A 1 89 ? 49.310 5.929 -56.502 1.00 61.78 89 SER A C 1
ATOM 711 O O . SER A 1 89 ? 49.323 7.156 -56.402 1.00 61.78 89 SER A O 1
ATOM 713 N N . ASP A 1 90 ? 48.918 5.303 -57.614 1.00 60.69 90 ASP A N 1
ATOM 714 C CA . ASP A 1 90 ? 48.541 5.970 -58.861 1.00 60.69 90 ASP A CA 1
ATOM 715 C C . ASP A 1 90 ? 47.018 6.174 -59.008 1.00 60.69 90 ASP A C 1
ATOM 717 O O . ASP A 1 90 ? 46.576 6.899 -59.903 1.00 60.69 90 ASP A O 1
ATOM 721 N N . SER A 1 91 ? 46.191 5.593 -58.126 1.00 59.91 91 SER A N 1
ATOM 722 C CA . SER A 1 91 ? 44.745 5.838 -58.100 1.00 59.91 91 SER A CA 1
ATOM 723 C C . SER A 1 91 ? 44.414 7.018 -57.185 1.00 59.91 91 SER A C 1
ATOM 725 O O . SER A 1 91 ? 44.234 6.866 -55.980 1.00 59.91 91 SER A O 1
ATOM 727 N N . LYS A 1 92 ? 44.308 8.219 -57.763 1.00 57.31 92 LYS A N 1
ATOM 728 C CA . LYS A 1 92 ? 43.754 9.404 -57.085 1.00 57.31 92 LYS A CA 1
ATOM 729 C C . LYS A 1 92 ? 42.230 9.314 -57.024 1.00 57.31 92 LYS A C 1
ATOM 731 O O . LYS A 1 92 ? 41.537 10.053 -57.723 1.00 57.31 92 LYS A O 1
ATOM 736 N N . ASP A 1 93 ? 41.705 8.402 -56.212 1.00 63.72 93 ASP A N 1
ATOM 737 C CA . ASP A 1 93 ? 40.277 8.410 -55.907 1.00 63.72 93 ASP A CA 1
ATOM 738 C C . ASP A 1 93 ? 39.986 9.440 -54.802 1.00 63.72 93 ASP A C 1
ATOM 740 O O . ASP A 1 93 ? 39.985 9.154 -53.606 1.00 63.72 93 ASP A O 1
ATOM 744 N N . ASP A 1 94 ? 39.769 10.683 -55.233 1.00 67.75 94 ASP A N 1
ATOM 745 C CA . ASP A 1 94 ? 39.463 11.854 -54.396 1.00 67.75 94 ASP A CA 1
ATOM 746 C C . ASP A 1 94 ? 38.142 11.715 -53.599 1.00 67.75 94 ASP A C 1
ATOM 748 O O . ASP A 1 94 ? 37.794 12.575 -52.788 1.00 67.75 94 ASP A O 1
ATOM 752 N N . SER A 1 95 ? 37.375 10.639 -53.818 1.00 71.88 95 SER A N 1
ATOM 753 C CA . SER A 1 95 ? 36.125 10.364 -53.102 1.00 71.88 95 SER A CA 1
ATOM 754 C C . SER A 1 95 ? 36.334 9.987 -51.628 1.00 71.88 95 SER A C 1
ATOM 756 O O . SER A 1 95 ? 35.567 10.449 -50.782 1.00 71.88 95 SER A O 1
ATOM 758 N N . TYR A 1 96 ? 37.390 9.237 -51.288 1.00 71.75 96 TYR A N 1
ATOM 759 C CA . TYR A 1 96 ? 37.682 8.846 -49.899 1.00 71.75 96 TYR A CA 1
ATOM 760 C C . TYR A 1 96 ? 38.147 10.024 -49.045 1.00 71.75 96 TYR A C 1
ATOM 762 O O . TYR A 1 96 ? 37.689 10.181 -47.917 1.00 71.75 96 TYR A O 1
ATOM 770 N N . VAL A 1 97 ? 38.990 10.896 -49.605 1.00 71.88 97 VAL A N 1
ATOM 771 C CA . VAL A 1 97 ? 39.467 12.116 -48.933 1.00 71.88 97 VAL A CA 1
ATOM 772 C C . VAL A 1 97 ? 38.305 13.076 -48.669 1.00 71.88 97 VAL A C 1
ATOM 774 O O . VAL A 1 97 ? 38.193 13.638 -47.578 1.00 71.88 97 VAL A O 1
ATOM 777 N N . LYS A 1 98 ? 37.388 13.227 -49.636 1.00 78.12 98 LYS A N 1
ATOM 778 C CA . LYS A 1 98 ? 36.149 14.001 -49.447 1.00 78.12 98 LYS A CA 1
ATOM 779 C C . LYS A 1 98 ? 35.268 13.408 -48.353 1.00 78.12 98 LYS A C 1
ATOM 781 O O . LYS A 1 98 ? 34.795 14.150 -47.496 1.00 78.12 98 LYS A O 1
ATOM 786 N N . LEU A 1 99 ? 35.075 12.090 -48.355 1.00 77.94 99 LEU A N 1
ATOM 787 C CA . LEU A 1 99 ? 34.271 11.408 -47.344 1.00 77.94 99 LEU A CA 1
ATOM 788 C C . LEU A 1 99 ? 34.886 11.539 -45.941 1.00 77.94 99 LEU A C 1
ATOM 790 O O . LEU A 1 99 ? 34.169 11.821 -44.986 1.00 77.94 99 LEU A O 1
ATOM 794 N N . GLU A 1 100 ? 36.204 11.392 -45.808 1.00 74.38 100 GLU A N 1
ATOM 795 C CA . GLU A 1 100 ? 36.922 11.571 -44.542 1.00 74.38 100 GLU A CA 1
ATOM 796 C C . GLU A 1 100 ? 36.813 13.012 -44.021 1.00 74.38 100 GLU A C 1
ATOM 798 O O . GLU A 1 100 ? 36.572 13.227 -42.830 1.00 74.38 100 GLU A O 1
ATOM 803 N N . TYR A 1 101 ? 36.922 14.007 -44.907 1.00 79.31 101 TYR A N 1
ATOM 804 C CA . TYR A 1 101 ? 36.688 15.409 -44.563 1.00 79.31 101 TYR A CA 1
ATOM 805 C C . TYR A 1 101 ? 35.250 15.645 -44.075 1.00 79.31 101 TYR A C 1
ATOM 807 O O . TYR A 1 101 ? 35.048 16.290 -43.045 1.00 79.31 101 TYR A O 1
ATOM 815 N N . GLU A 1 102 ? 34.246 15.097 -44.766 1.00 81.25 102 GLU A N 1
ATOM 816 C CA . GLU A 1 102 ? 32.839 15.210 -44.365 1.00 81.25 102 GLU A CA 1
ATOM 817 C C . GLU A 1 102 ? 32.557 14.541 -43.011 1.00 81.25 102 GLU A C 1
ATOM 819 O O . GLU A 1 102 ? 31.861 15.123 -42.175 1.00 81.25 102 GLU A O 1
ATOM 824 N N . LEU A 1 103 ? 33.116 13.351 -42.764 1.00 80.69 103 LEU A N 1
ATOM 825 C CA . LEU A 1 103 ? 32.983 12.635 -41.491 1.00 80.69 103 LEU A CA 1
ATOM 826 C C . LEU A 1 103 ? 33.639 13.411 -40.340 1.00 80.69 103 LEU A C 1
ATOM 828 O O . LEU A 1 103 ? 33.005 13.601 -39.301 1.00 80.69 103 LEU A O 1
ATOM 832 N N . ASN A 1 104 ? 34.851 13.938 -40.545 1.00 77.38 104 ASN A N 1
ATOM 833 C CA . ASN A 1 104 ? 35.536 14.789 -39.568 1.00 77.38 104 ASN A CA 1
ATOM 834 C C . ASN A 1 104 ? 34.743 16.063 -39.270 1.00 77.38 104 ASN A C 1
ATOM 836 O O . ASN A 1 104 ? 34.550 16.419 -38.106 1.00 77.38 104 ASN A O 1
ATOM 840 N N . ARG A 1 105 ? 34.228 16.734 -40.309 1.00 79.94 105 ARG A N 1
ATOM 841 C CA . ARG A 1 105 ? 33.395 17.929 -40.136 1.00 79.94 105 ARG A CA 1
ATOM 842 C C . ARG A 1 105 ? 32.151 17.618 -39.309 1.00 79.94 105 ARG A C 1
ATOM 844 O O . ARG A 1 105 ? 31.823 18.369 -38.393 1.00 79.94 105 ARG A O 1
ATOM 851 N N . LYS A 1 106 ? 31.498 16.485 -39.578 1.00 79.50 106 LYS A N 1
ATOM 852 C CA . LYS A 1 106 ? 30.311 16.039 -38.841 1.00 79.50 106 LYS A CA 1
ATOM 853 C C . LYS A 1 106 ? 30.615 15.687 -37.384 1.00 79.50 106 LYS A C 1
ATOM 855 O O . LYS A 1 106 ? 29.828 16.042 -36.513 1.00 79.50 106 LYS A O 1
ATOM 860 N N . LEU A 1 107 ? 31.735 15.023 -37.103 1.00 76.06 107 LEU A N 1
ATOM 861 C CA . LEU A 1 107 ? 32.100 14.614 -35.743 1.00 76.06 107 LEU A CA 1
ATOM 862 C C . LEU A 1 107 ? 32.564 15.797 -34.877 1.00 76.06 107 LEU A C 1
ATOM 864 O O . LEU A 1 107 ? 32.171 15.894 -33.715 1.00 76.06 107 LEU A O 1
ATOM 868 N N . ILE A 1 108 ? 33.395 16.679 -35.442 1.00 71.19 108 ILE A N 1
ATOM 869 C CA . ILE A 1 108 ? 34.121 17.724 -34.703 1.00 71.19 108 ILE A CA 1
ATOM 870 C C . ILE A 1 108 ? 33.361 19.054 -34.691 1.00 71.19 108 ILE A C 1
ATOM 872 O O . ILE A 1 108 ? 33.349 19.739 -33.669 1.00 71.19 108 ILE A O 1
ATOM 876 N N . HIS A 1 109 ? 32.746 19.439 -35.813 1.00 68.50 109 HIS A N 1
ATOM 877 C CA . HIS A 1 109 ? 32.199 20.787 -35.993 1.00 68.50 109 HIS A CA 1
ATOM 878 C C . HIS A 1 109 ? 30.670 20.822 -35.968 1.00 68.50 109 HIS A C 1
ATOM 880 O O . HIS A 1 109 ? 30.098 21.604 -35.213 1.00 68.50 109 HIS A O 1
ATOM 886 N N . ASP A 1 110 ? 30.009 19.976 -36.762 1.00 78.00 110 ASP A N 1
ATOM 887 C CA . ASP A 1 110 ? 28.550 20.050 -36.927 1.00 78.00 110 ASP A CA 1
ATOM 888 C C . ASP A 1 110 ? 27.802 19.278 -35.824 1.00 78.00 110 ASP A C 1
ATOM 890 O O . ASP A 1 110 ? 26.675 19.622 -35.465 1.00 78.00 110 ASP A O 1
ATOM 894 N N . GLY A 1 111 ? 28.418 18.225 -35.280 1.00 76.75 111 GLY A N 1
ATOM 895 C CA . GLY A 1 111 ? 27.785 17.313 -34.338 1.00 76.75 111 GLY A CA 1
ATOM 896 C C . GLY A 1 111 ? 26.571 16.577 -34.922 1.00 76.75 111 GLY A C 1
ATOM 897 O O . GLY A 1 111 ? 26.267 16.605 -36.123 1.00 76.75 111 GLY A O 1
ATOM 898 N N . ILE A 1 112 ? 25.851 15.883 -34.041 1.00 82.81 112 ILE A N 1
ATOM 899 C CA . ILE A 1 112 ? 24.587 15.235 -34.396 1.00 82.81 112 ILE A CA 1
ATOM 900 C C . ILE A 1 112 ? 23.478 16.265 -34.229 1.00 82.81 112 ILE A C 1
ATOM 902 O O . ILE A 1 112 ? 23.349 16.888 -33.175 1.00 82.81 112 ILE A O 1
ATOM 906 N N . SER A 1 113 ? 22.671 16.447 -35.268 1.00 87.38 113 SER A N 1
ATOM 907 C CA . SER A 1 113 ? 21.559 17.384 -35.218 1.00 87.38 113 SER A CA 1
ATOM 908 C C . SER A 1 113 ? 20.439 16.855 -34.325 1.00 87.38 113 SER A C 1
ATOM 910 O O . SER A 1 113 ? 20.198 15.650 -34.212 1.00 87.38 113 SER A O 1
ATOM 912 N N . HIS A 1 114 ? 19.674 17.777 -33.744 1.00 87.19 114 HIS A N 1
ATOM 913 C CA . HIS A 1 114 ? 18.488 17.422 -32.969 1.00 87.19 114 HIS A CA 1
ATOM 914 C C . HIS A 1 114 ? 17.472 16.606 -33.790 1.00 87.19 114 HIS A C 1
ATOM 916 O O . HIS A 1 114 ? 16.821 15.709 -33.257 1.00 87.19 114 HIS A O 1
ATOM 922 N N . HIS A 1 115 ? 17.362 16.889 -35.092 1.00 89.75 115 HIS A N 1
ATOM 923 C CA . HIS A 1 115 ? 16.461 16.178 -35.997 1.00 89.75 115 HIS A CA 1
ATOM 924 C C . HIS A 1 115 ? 16.851 14.704 -36.166 1.00 89.75 115 HIS A C 1
ATOM 926 O O . HIS A 1 115 ? 15.985 13.838 -36.074 1.00 89.75 115 HIS A O 1
ATOM 932 N N . GLU A 1 116 ? 18.146 14.412 -36.321 1.00 91.62 116 GLU A N 1
ATOM 933 C CA . GLU A 1 116 ? 18.652 13.036 -36.420 1.00 91.62 116 GLU A CA 1
ATOM 934 C C . GLU A 1 116 ? 18.361 12.245 -35.137 1.00 91.62 116 GLU A C 1
ATOM 936 O O . GLU A 1 116 ? 17.895 11.109 -35.205 1.00 91.62 116 GLU A O 1
ATOM 941 N N . ILE A 1 117 ? 18.544 12.857 -33.958 1.00 91.06 117 ILE A N 1
ATOM 942 C CA . ILE A 1 117 ? 18.188 12.222 -32.678 1.00 91.06 117 ILE A CA 1
ATOM 943 C C . ILE A 1 117 ? 16.684 11.962 -32.584 1.00 91.06 117 ILE A C 1
ATOM 945 O O . ILE A 1 117 ? 16.281 10.863 -32.206 1.00 91.06 117 ILE A O 1
ATOM 949 N N . ILE A 1 118 ? 15.839 12.930 -32.954 1.00 90.75 118 ILE A N 1
ATOM 950 C CA . ILE A 1 118 ? 14.385 12.723 -32.986 1.00 90.75 118 ILE A CA 1
ATOM 951 C C . ILE A 1 118 ? 14.029 11.553 -33.906 1.00 90.75 118 ILE A C 1
ATOM 953 O O . ILE A 1 118 ? 13.229 10.704 -33.518 1.00 90.75 118 ILE A O 1
ATOM 957 N N . GLU A 1 119 ? 14.615 11.479 -35.099 1.00 93.19 119 GLU A N 1
ATOM 958 C CA . GLU A 1 119 ? 14.318 10.417 -36.058 1.00 93.19 119 GLU A CA 1
ATOM 959 C C . GLU A 1 119 ? 14.729 9.032 -35.532 1.00 93.19 119 GLU A C 1
ATOM 961 O O . GLU A 1 119 ? 13.947 8.083 -35.630 1.00 93.19 119 GLU A O 1
ATOM 966 N N . ILE A 1 120 ? 15.897 8.915 -34.889 1.00 93.31 120 ILE A N 1
ATOM 967 C CA . ILE A 1 120 ? 16.325 7.679 -34.210 1.00 93.31 120 ILE A CA 1
ATOM 968 C C . ILE A 1 120 ? 15.310 7.288 -33.133 1.00 93.31 120 ILE A C 1
ATOM 970 O O . ILE A 1 120 ? 14.843 6.150 -33.111 1.00 93.31 120 ILE A O 1
ATOM 974 N N . MET A 1 121 ? 14.912 8.232 -32.278 1.00 92.50 121 MET A N 1
ATOM 975 C CA . MET A 1 121 ? 13.928 7.990 -31.219 1.00 92.50 121 MET A CA 1
ATOM 976 C C . MET A 1 121 ? 12.581 7.523 -31.787 1.00 92.50 121 MET A C 1
ATOM 978 O O . MET A 1 121 ? 11.967 6.609 -31.243 1.00 92.50 121 MET A O 1
ATOM 982 N N . GLN A 1 122 ? 12.125 8.105 -32.900 1.00 90.69 122 GLN A N 1
ATOM 983 C CA . GLN A 1 122 ? 10.901 7.678 -33.587 1.00 90.69 122 GLN A CA 1
ATOM 984 C C . GLN A 1 122 ? 11.031 6.280 -34.208 1.00 90.69 122 GLN A C 1
ATOM 986 O O . GLN A 1 122 ? 10.086 5.494 -34.170 1.00 90.69 122 GLN A O 1
ATOM 991 N N . ASN A 1 123 ? 12.202 5.925 -34.740 1.00 92.19 123 ASN A N 1
ATOM 992 C CA . ASN A 1 123 ? 12.465 4.569 -35.223 1.00 92.19 123 ASN A CA 1
ATOM 993 C C . ASN A 1 123 ? 12.442 3.536 -34.090 1.00 92.19 123 ASN A C 1
ATOM 995 O O . ASN A 1 123 ? 11.860 2.464 -34.262 1.00 92.19 123 ASN A O 1
ATOM 999 N N . LEU A 1 124 ? 13.031 3.856 -32.933 1.00 93.00 124 LEU A N 1
ATOM 1000 C CA . LEU A 1 124 ? 12.989 2.994 -31.750 1.00 93.00 124 LEU A CA 1
ATOM 1001 C C . LEU A 1 124 ? 11.549 2.777 -31.280 1.00 93.00 124 LEU A C 1
ATOM 1003 O O . LEU A 1 124 ? 11.130 1.635 -31.108 1.00 93.00 124 LEU A O 1
ATOM 1007 N N . ARG A 1 125 ? 10.777 3.859 -31.154 1.00 91.19 125 ARG A N 1
ATOM 1008 C CA . ARG A 1 125 ? 9.354 3.851 -30.795 1.00 91.19 125 ARG A CA 1
ATOM 1009 C C . ARG A 1 125 ? 8.529 2.871 -31.635 1.00 91.19 125 ARG A C 1
ATOM 1011 O O . ARG A 1 125 ? 7.965 1.919 -31.101 1.00 91.19 125 ARG A O 1
ATOM 1018 N N . ARG A 1 126 ? 8.587 3.011 -32.965 1.00 88.75 126 ARG A N 1
ATOM 1019 C CA . ARG A 1 126 ? 7.865 2.145 -33.920 1.00 88.75 126 ARG A CA 1
ATOM 1020 C C . ARG A 1 126 ? 8.233 0.663 -33.806 1.00 88.75 126 ARG A C 1
ATOM 1022 O O . ARG A 1 126 ? 7.394 -0.190 -34.071 1.00 88.75 126 ARG A O 1
ATOM 1029 N N . LYS A 1 127 ? 9.485 0.352 -33.455 1.00 91.38 127 LYS A N 1
ATOM 1030 C CA . LYS A 1 127 ? 10.012 -1.024 -33.399 1.00 91.38 127 LYS A CA 1
ATOM 1031 C C . LYS A 1 127 ? 9.864 -1.689 -32.027 1.00 91.38 127 LYS A C 1
ATOM 1033 O O . LYS A 1 127 ? 10.047 -2.896 -31.933 1.00 91.38 127 LYS A O 1
ATOM 1038 N N . THR A 1 128 ? 9.562 -0.923 -30.981 1.00 91.88 128 THR A N 1
ATOM 1039 C CA . THR A 1 128 ? 9.535 -1.401 -29.583 1.00 91.88 128 THR A CA 1
ATOM 1040 C C . THR A 1 128 ? 8.186 -1.209 -28.904 1.00 91.88 128 THR A C 1
ATOM 1042 O O . THR A 1 128 ? 8.068 -1.372 -27.690 1.00 91.88 128 THR A O 1
ATOM 1045 N N . PHE A 1 129 ? 7.165 -0.839 -29.672 1.00 90.38 129 PHE A N 1
ATOM 1046 C CA . PHE A 1 129 ? 5.818 -0.652 -29.166 1.00 90.38 129 PHE A CA 1
ATOM 1047 C C . PHE A 1 129 ? 5.257 -1.950 -28.576 1.00 90.38 129 PHE A C 1
ATOM 1049 O O . PHE A 1 129 ? 5.285 -2.999 -29.220 1.00 90.38 129 PHE A O 1
ATOM 1056 N N . ILE A 1 130 ? 4.700 -1.864 -27.370 1.00 88.69 130 ILE A N 1
ATOM 1057 C CA . ILE A 1 130 ? 4.052 -2.980 -26.680 1.00 88.69 130 ILE A CA 1
ATOM 1058 C C . ILE A 1 130 ? 2.690 -2.567 -26.113 1.00 88.69 130 ILE A C 1
ATOM 1060 O O . ILE A 1 130 ? 2.461 -1.410 -25.756 1.00 88.69 130 ILE A O 1
ATOM 1064 N N . ASP A 1 131 ? 1.772 -3.530 -26.007 1.00 84.44 131 ASP A N 1
ATOM 1065 C CA . ASP A 1 131 ? 0.473 -3.310 -25.366 1.00 84.44 131 ASP A CA 1
ATOM 1066 C C . ASP A 1 131 ? 0.655 -3.089 -23.856 1.00 84.44 131 ASP A C 1
ATOM 1068 O O . ASP A 1 131 ? 1.429 -3.786 -23.195 1.00 84.44 131 ASP A O 1
ATOM 1072 N N . ARG A 1 132 ? -0.092 -2.146 -23.271 1.00 80.19 132 ARG A N 1
ATOM 1073 C CA . ARG A 1 132 ? -0.013 -1.855 -21.832 1.00 80.19 132 ARG A CA 1
ATOM 1074 C C . ARG A 1 132 ? -0.372 -3.061 -20.957 1.00 80.19 132 ARG A C 1
ATOM 1076 O O . ARG A 1 132 ? 0.146 -3.160 -19.848 1.00 80.19 132 ARG A O 1
ATOM 1083 N N . LYS A 1 133 ? -1.189 -4.001 -21.435 1.00 82.00 133 LYS A N 1
ATOM 1084 C CA . LYS A 1 133 ? -1.497 -5.268 -20.749 1.00 82.00 133 LYS A CA 1
ATOM 1085 C C . LYS A 1 133 ? -0.264 -6.155 -20.558 1.00 82.00 133 LYS A C 1
ATOM 1087 O O . LYS A 1 133 ? -0.284 -7.005 -19.674 1.00 82.00 133 LYS A O 1
ATOM 1092 N N . ALA A 1 134 ? 0.796 -5.956 -21.347 1.00 87.50 134 ALA A N 1
ATOM 1093 C CA . ALA A 1 134 ? 2.068 -6.652 -21.171 1.00 87.50 134 ALA A CA 1
ATOM 1094 C C . ALA A 1 134 ? 2.896 -6.095 -19.999 1.00 87.50 134 ALA A C 1
ATOM 1096 O O . ALA A 1 134 ? 3.850 -6.741 -19.571 1.00 87.50 134 ALA A O 1
ATOM 1097 N N . MET A 1 135 ? 2.554 -4.911 -19.473 1.00 88.38 135 MET A N 1
ATOM 1098 C CA . MET A 1 135 ? 3.239 -4.317 -18.326 1.00 88.38 135 MET A CA 1
ATOM 1099 C C . MET A 1 135 ? 2.915 -5.078 -17.043 1.00 88.38 135 MET A C 1
ATOM 1101 O O . MET A 1 135 ? 1.751 -5.274 -16.698 1.00 88.38 135 MET A O 1
ATOM 1105 N N . ASN A 1 136 ? 3.962 -5.422 -16.296 1.00 90.94 136 ASN A N 1
ATOM 1106 C CA . ASN A 1 136 ? 3.896 -6.152 -15.035 1.00 90.94 136 ASN A CA 1
ATOM 1107 C C . ASN A 1 136 ? 3.097 -7.460 -15.147 1.00 90.94 136 ASN A C 1
ATOM 1109 O O . ASN A 1 136 ? 2.110 -7.620 -14.418 1.00 90.94 136 ASN A O 1
ATOM 1113 N N . PRO A 1 137 ? 3.515 -8.374 -16.046 1.00 90.38 137 PRO A N 1
ATOM 1114 C CA . PRO A 1 137 ? 2.757 -9.574 -16.367 1.00 90.38 137 PRO A CA 1
ATOM 1115 C C . PRO A 1 137 ? 2.555 -10.464 -15.137 1.00 90.38 137 PRO A C 1
ATOM 1117 O O . PRO A 1 137 ? 3.344 -10.454 -14.188 1.00 90.38 137 PRO A O 1
ATOM 1120 N N . ASP A 1 138 ? 1.487 -11.256 -15.175 1.00 89.62 138 ASP A N 1
ATOM 1121 C CA . ASP A 1 138 ? 1.202 -12.245 -14.142 1.00 89.62 138 ASP A CA 1
ATOM 1122 C C . ASP A 1 138 ? 2.207 -13.418 -14.202 1.00 89.62 138 ASP A C 1
ATOM 1124 O O . ASP A 1 138 ? 2.999 -13.562 -15.134 1.00 89.62 138 ASP A O 1
ATOM 1128 N N . GLY A 1 139 ? 2.186 -14.282 -13.186 1.00 92.56 139 GLY A N 1
ATOM 1129 C CA . GLY A 1 139 ? 2.982 -15.516 -13.150 1.00 92.56 139 GLY A CA 1
ATOM 1130 C C . GLY A 1 139 ? 4.374 -15.387 -12.526 1.00 92.56 139 GLY A C 1
ATOM 1131 O O . GLY A 1 139 ? 4.873 -16.385 -12.008 1.00 92.56 139 GLY A O 1
ATOM 1132 N N . PHE A 1 140 ? 4.955 -14.185 -12.475 1.00 95.50 140 PHE A N 1
ATOM 1133 C CA . PHE A 1 140 ? 6.213 -13.931 -11.766 1.00 95.50 140 PHE A CA 1
ATOM 1134 C C . PHE A 1 140 ? 6.110 -12.759 -10.788 1.00 95.50 140 PHE A C 1
ATOM 1136 O O . PHE A 1 140 ? 5.350 -11.815 -10.998 1.00 95.50 140 PHE A O 1
ATOM 1143 N N . ILE A 1 141 ? 6.926 -12.810 -9.735 1.00 96.06 141 ILE A N 1
ATOM 1144 C CA . ILE A 1 141 ? 7.214 -11.671 -8.862 1.00 96.06 141 ILE A CA 1
ATOM 1145 C C . ILE A 1 141 ? 8.693 -11.296 -9.041 1.00 96.06 141 ILE A C 1
ATOM 1147 O O . ILE A 1 141 ? 9.560 -12.117 -8.730 1.00 96.06 141 ILE A O 1
ATOM 1151 N N . PRO A 1 142 ? 9.009 -10.087 -9.534 1.00 95.75 142 PRO A N 1
ATOM 1152 C CA . PRO A 1 142 ? 10.383 -9.598 -9.590 1.00 95.75 142 PRO A CA 1
ATOM 1153 C C . PRO A 1 142 ? 10.907 -9.306 -8.179 1.00 95.75 142 PRO A C 1
ATOM 1155 O O . PRO A 1 142 ? 10.294 -8.547 -7.431 1.00 95.75 142 PRO A O 1
ATOM 1158 N N . LEU A 1 143 ? 12.038 -9.912 -7.821 1.00 95.56 143 LEU A N 1
ATOM 1159 C CA . LEU A 1 143 ? 12.722 -9.785 -6.531 1.00 95.56 143 LEU A CA 1
ATOM 1160 C C . LEU A 1 143 ? 14.080 -9.090 -6.695 1.00 95.56 143 LEU A C 1
ATOM 1162 O O . LEU A 1 143 ? 14.428 -8.625 -7.779 1.00 95.56 143 LEU A O 1
ATOM 1166 N N . LYS A 1 144 ? 14.882 -9.024 -5.627 1.00 91.69 144 LYS A N 1
ATOM 1167 C CA . LYS A 1 144 ? 16.235 -8.446 -5.677 1.00 91.69 144 LYS A CA 1
ATOM 1168 C C . LYS A 1 144 ? 17.219 -9.293 -6.494 1.00 91.69 144 LYS A C 1
ATOM 1170 O O . LYS A 1 144 ? 18.145 -8.744 -7.085 1.00 91.69 144 LYS A O 1
ATOM 1175 N N . ASP A 1 145 ? 17.037 -10.610 -6.505 1.00 88.62 145 ASP A N 1
ATOM 1176 C CA . ASP A 1 145 ? 17.968 -11.602 -7.053 1.00 88.62 145 ASP A CA 1
ATOM 1177 C C . ASP A 1 145 ? 17.415 -12.410 -8.240 1.00 88.62 145 ASP A C 1
ATOM 1179 O O . ASP A 1 145 ? 18.127 -13.253 -8.787 1.00 88.62 145 ASP A O 1
ATOM 1183 N N . GLY A 1 146 ? 16.189 -12.134 -8.690 1.00 93.88 146 GLY A N 1
ATOM 1184 C CA . GLY A 1 146 ? 15.628 -12.755 -9.887 1.00 93.88 146 GLY A CA 1
ATOM 1185 C C . GLY A 1 146 ? 14.115 -12.614 -10.014 1.00 93.88 146 GLY A C 1
ATOM 1186 O O . GLY A 1 146 ? 13.480 -11.809 -9.336 1.00 93.88 146 GLY A O 1
ATOM 1187 N N . LEU A 1 147 ? 13.532 -13.422 -10.897 1.00 95.88 147 LEU A N 1
ATOM 1188 C CA . LEU A 1 147 ? 12.091 -13.529 -11.112 1.00 95.88 147 LEU A CA 1
ATOM 1189 C C . LEU A 1 147 ? 11.575 -14.791 -10.419 1.00 95.88 147 LEU A C 1
ATOM 1191 O O . LEU A 1 147 ? 11.879 -15.905 -10.845 1.00 95.88 147 LEU A O 1
ATOM 1195 N N . LEU A 1 148 ? 10.797 -14.639 -9.350 1.00 97.38 148 LEU A N 1
ATOM 1196 C CA . LEU A 1 148 ? 10.179 -15.774 -8.671 1.00 97.38 148 LEU A CA 1
ATOM 1197 C C . LEU A 1 148 ? 8.940 -16.227 -9.443 1.00 97.38 148 LEU A C 1
ATOM 1199 O O . LEU A 1 148 ? 7.973 -15.476 -9.550 1.00 97.38 148 LEU A O 1
ATOM 1203 N N . SER A 1 149 ? 8.948 -17.459 -9.947 1.00 96.56 149 SER A N 1
ATOM 1204 C CA . SER A 1 149 ? 7.790 -18.071 -10.602 1.00 96.56 149 SER A CA 1
ATOM 1205 C C . SER A 1 149 ? 6.735 -18.468 -9.569 1.00 96.56 149 SER A C 1
ATOM 1207 O O . SER A 1 149 ? 7.011 -19.201 -8.621 1.00 96.56 149 SER A O 1
ATOM 1209 N N . LEU A 1 150 ? 5.494 -18.029 -9.772 1.00 95.38 150 LEU A N 1
ATOM 1210 C CA . LEU A 1 150 ? 4.351 -18.379 -8.922 1.00 95.38 150 LEU A CA 1
ATOM 1211 C C . LEU A 1 150 ? 3.814 -19.792 -9.189 1.00 95.38 150 LEU A C 1
ATOM 1213 O O . LEU A 1 150 ? 3.016 -20.305 -8.403 1.00 95.38 150 LEU A O 1
ATOM 1217 N N . LYS A 1 151 ? 4.252 -20.432 -10.282 1.00 94.06 151 LYS A N 1
ATOM 1218 C CA . LYS A 1 151 ? 3.845 -21.791 -10.657 1.00 94.06 151 LYS A CA 1
ATOM 1219 C C . LYS A 1 151 ? 4.606 -22.850 -9.864 1.00 94.06 151 LYS A C 1
ATOM 1221 O O . LYS A 1 151 ? 4.003 -23.771 -9.323 1.00 94.06 151 LYS A O 1
ATOM 1226 N N . ASP A 1 152 ? 5.928 -22.734 -9.812 1.00 94.81 152 ASP A N 1
ATOM 1227 C CA . ASP A 1 152 ? 6.822 -23.729 -9.207 1.00 94.81 152 ASP A CA 1
ATOM 1228 C C . ASP A 1 152 ?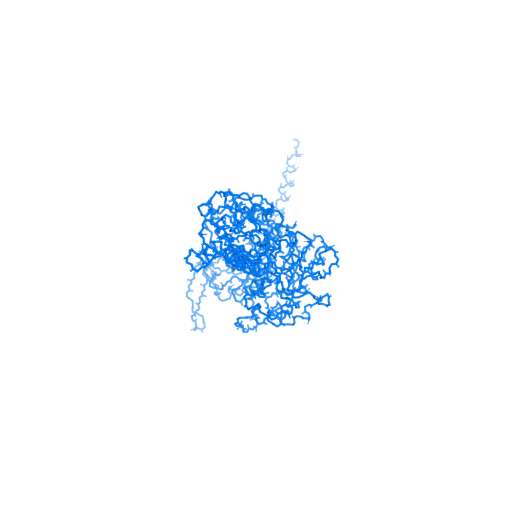 7.627 -23.194 -8.014 1.00 94.81 152 ASP A C 1
ATOM 1230 O O . ASP A 1 152 ? 8.322 -23.975 -7.362 1.00 94.81 152 ASP A O 1
ATOM 1234 N N . TRP A 1 153 ? 7.484 -21.904 -7.683 1.00 95.44 153 TRP A N 1
ATOM 1235 C CA . TRP A 1 153 ? 8.170 -21.235 -6.573 1.00 95.44 153 TRP A CA 1
ATOM 1236 C C . TRP A 1 153 ? 9.694 -21.302 -6.687 1.00 95.44 153 TRP A C 1
ATOM 1238 O O . TRP A 1 153 ? 10.399 -21.403 -5.681 1.00 95.44 153 TRP A O 1
ATOM 1248 N N . LYS A 1 154 ? 10.205 -21.251 -7.924 1.00 95.88 154 LYS A N 1
ATOM 1249 C CA . LYS A 1 154 ? 11.638 -21.203 -8.224 1.00 95.88 154 LYS A CA 1
ATOM 1250 C C . LYS A 1 154 ? 12.058 -19.824 -8.709 1.00 95.88 154 LYS A C 1
ATOM 1252 O O . LYS A 1 154 ? 11.296 -19.109 -9.359 1.00 95.88 154 LYS A O 1
ATOM 1257 N N . LEU A 1 155 ? 13.295 -19.465 -8.381 1.00 95.88 155 LEU A N 1
ATOM 1258 C CA . LEU A 1 155 ? 13.912 -18.223 -8.818 1.00 95.88 155 LEU A CA 1
ATOM 1259 C C . LEU A 1 155 ? 14.538 -18.416 -10.205 1.00 95.88 155 LEU A C 1
ATOM 1261 O O . LEU A 1 155 ? 15.400 -19.274 -10.395 1.00 95.88 155 LEU A O 1
ATOM 1265 N N . HIS A 1 156 ? 14.107 -17.606 -11.165 1.00 95.06 156 HIS A N 1
ATOM 1266 C CA . HIS A 1 156 ? 14.654 -17.543 -12.515 1.00 95.06 156 HIS A CA 1
ATOM 1267 C C . HIS A 1 156 ? 15.536 -16.303 -12.673 1.00 95.06 156 HIS A C 1
ATOM 1269 O O . HIS A 1 156 ? 15.371 -15.307 -11.968 1.00 95.06 156 HIS A O 1
ATOM 1275 N N . LYS A 1 157 ? 16.471 -16.346 -13.627 1.00 93.88 157 LYS A N 1
ATOM 1276 C CA . LYS A 1 157 ? 17.249 -15.158 -14.002 1.00 93.88 157 LYS A CA 1
ATOM 1277 C C . LYS A 1 157 ? 16.314 -14.086 -14.561 1.00 93.88 157 LYS A C 1
ATOM 1279 O O . LYS A 1 157 ? 15.309 -14.410 -15.191 1.00 93.88 157 LYS A O 1
ATOM 1284 N N . PHE A 1 158 ? 16.674 -12.822 -14.363 1.00 93.19 158 PHE A N 1
ATOM 1285 C CA . PHE A 1 158 ? 15.984 -11.733 -15.043 1.00 93.19 158 PHE A CA 1
ATOM 1286 C C . PHE A 1 158 ? 16.082 -11.898 -16.561 1.00 93.19 158 PHE A C 1
ATOM 1288 O O . PHE A 1 158 ? 17.132 -12.287 -17.079 1.00 93.19 158 PHE A O 1
ATOM 1295 N N . SER A 1 159 ? 14.992 -11.579 -17.252 1.00 91.75 159 SER A N 1
ATOM 1296 C CA . SER A 1 159 ? 14.934 -11.529 -18.710 1.00 91.75 159 SER A CA 1
ATOM 1297 C C . SER A 1 159 ? 14.235 -10.240 -19.145 1.00 91.75 159 SER A C 1
ATOM 1299 O O . SER A 1 159 ? 13.196 -9.914 -18.560 1.00 91.75 159 SER A O 1
ATOM 1301 N N . PRO A 1 160 ? 14.748 -9.535 -20.173 1.00 91.19 160 PRO A N 1
ATOM 1302 C CA . PRO A 1 160 ? 14.039 -8.413 -20.786 1.00 91.19 160 PRO A CA 1
ATOM 1303 C C . PRO A 1 160 ? 12.689 -8.821 -21.402 1.00 91.19 160 PRO A C 1
ATOM 1305 O O . PRO A 1 160 ? 11.820 -7.975 -21.574 1.00 91.19 160 PRO A O 1
ATOM 1308 N N . ASP A 1 161 ? 12.448 -10.112 -21.655 1.00 91.88 161 ASP A N 1
ATOM 1309 C CA . ASP A 1 161 ? 11.154 -10.593 -22.169 1.00 91.88 161 ASP A CA 1
ATOM 1310 C C . ASP A 1 161 ? 9.987 -10.318 -21.201 1.00 91.88 161 ASP A C 1
ATOM 1312 O O . ASP A 1 161 ? 8.821 -10.301 -21.599 1.00 91.88 161 ASP A O 1
ATOM 1316 N N . HIS A 1 162 ? 10.286 -10.096 -19.916 1.00 92.25 162 HIS A N 1
ATOM 1317 C CA . HIS A 1 162 ? 9.296 -9.752 -18.907 1.00 92.25 162 HIS A CA 1
ATOM 1318 C C . HIS A 1 162 ? 9.321 -8.254 -18.604 1.00 92.25 162 HIS A C 1
ATOM 1320 O O . HIS A 1 162 ? 10.220 -7.742 -17.932 1.00 92.25 162 HIS A O 1
ATOM 1326 N N . PHE A 1 163 ? 8.280 -7.547 -19.043 1.00 93.56 163 PHE A N 1
ATOM 1327 C CA . PHE A 1 163 ? 8.175 -6.103 -18.870 1.00 93.56 163 PHE A CA 1
ATOM 1328 C C . PHE A 1 163 ? 7.703 -5.704 -17.460 1.00 93.56 163 PHE A C 1
ATOM 1330 O O . PHE A 1 163 ? 6.577 -5.250 -17.257 1.00 93.56 163 PHE A O 1
ATOM 1337 N N . PHE A 1 164 ? 8.571 -5.880 -16.465 1.00 93.94 164 PHE A N 1
ATOM 1338 C CA . PHE A 1 164 ? 8.347 -5.403 -15.099 1.00 93.94 164 PHE A CA 1
ATOM 1339 C C . PHE A 1 164 ? 8.836 -3.965 -14.913 1.00 93.94 164 PHE A C 1
ATOM 1341 O O . PHE A 1 164 ? 9.924 -3.623 -15.361 1.00 93.94 164 PHE A O 1
ATOM 1348 N N . THR A 1 165 ? 8.064 -3.142 -14.205 1.00 92.06 165 THR A N 1
ATOM 1349 C CA . THR A 1 165 ? 8.389 -1.746 -13.848 1.00 92.06 165 THR A CA 1
ATOM 1350 C C . THR A 1 165 ? 8.495 -1.532 -12.338 1.00 92.06 165 THR A C 1
ATOM 1352 O O . THR A 1 165 ? 8.508 -0.400 -11.864 1.00 92.06 165 THR A O 1
ATOM 1355 N N . TRP A 1 166 ? 8.486 -2.617 -11.570 1.00 93.00 166 TRP A N 1
ATOM 1356 C CA . TRP A 1 166 ? 8.666 -2.630 -10.123 1.00 93.00 166 TRP A CA 1
ATOM 1357 C C . TRP A 1 166 ? 9.386 -3.918 -9.736 1.00 93.00 166 TRP A C 1
ATOM 1359 O O . TRP A 1 166 ? 9.354 -4.891 -10.491 1.00 93.00 166 TRP A O 1
ATOM 1369 N N . LYS A 1 167 ? 9.990 -3.946 -8.548 1.00 93.00 167 LYS A N 1
ATOM 1370 C CA . LYS A 1 167 ? 10.487 -5.175 -7.928 1.00 93.00 167 LYS A CA 1
ATOM 1371 C C . LYS A 1 167 ? 10.350 -5.126 -6.419 1.00 93.00 167 LYS A C 1
ATOM 1373 O O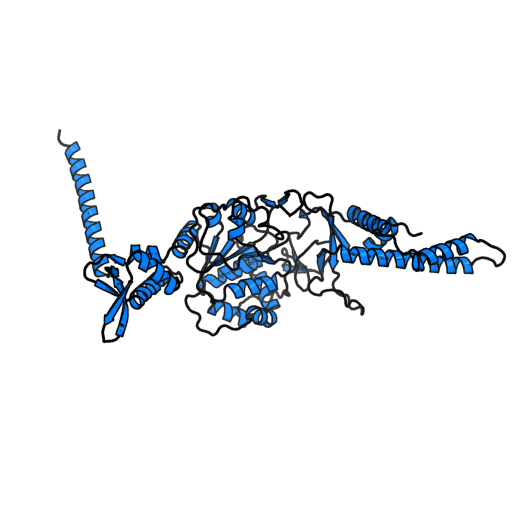 . LYS A 1 167 ? 10.514 -4.063 -5.823 1.00 93.00 167 LYS A O 1
ATOM 1378 N N . ALA A 1 168 ? 10.081 -6.276 -5.813 1.00 95.19 168 ALA A N 1
ATOM 1379 C CA . ALA A 1 168 ? 10.145 -6.410 -4.373 1.00 95.19 168 ALA A CA 1
ATOM 1380 C C . ALA A 1 168 ? 11.609 -6.457 -3.921 1.00 95.19 168 ALA A C 1
ATOM 1382 O O . ALA A 1 168 ? 12.448 -7.182 -4.460 1.00 95.19 168 ALA A O 1
ATOM 1383 N N . TYR A 1 169 ? 11.919 -5.669 -2.909 1.00 93.94 169 TYR A N 1
ATOM 1384 C CA . TYR A 1 169 ? 13.258 -5.425 -2.428 1.00 93.94 169 TYR A CA 1
ATOM 1385 C C . TYR A 1 169 ? 13.611 -6.414 -1.315 1.00 93.94 169 TYR A C 1
ATOM 1387 O O . TYR A 1 169 ? 13.664 -6.093 -0.135 1.00 93.94 169 TYR A O 1
ATOM 1395 N N . GLY A 1 170 ? 13.829 -7.660 -1.720 1.00 93.25 170 GLY A N 1
ATOM 1396 C CA . GLY A 1 170 ? 14.314 -8.731 -0.860 1.00 93.25 170 GLY A CA 1
ATOM 1397 C C . GLY A 1 170 ? 14.626 -9.982 -1.669 1.00 93.25 170 GLY A C 1
ATOM 1398 O O . GLY A 1 170 ? 14.132 -10.138 -2.788 1.00 93.25 170 GLY A O 1
ATOM 1399 N N . LYS A 1 171 ? 15.483 -10.844 -1.128 1.00 94.44 171 LYS A N 1
ATOM 1400 C CA . LYS A 1 171 ? 15.781 -12.171 -1.687 1.00 94.44 171 LYS A CA 1
ATOM 1401 C C . LYS A 1 171 ? 14.765 -13.208 -1.223 1.00 94.44 171 LYS A C 1
ATOM 1403 O O . LYS A 1 171 ? 14.161 -13.043 -0.164 1.00 94.44 171 LYS A O 1
ATOM 1408 N N . TYR A 1 172 ? 14.601 -14.281 -1.996 1.00 95.44 172 TYR A N 1
ATOM 1409 C CA . TYR A 1 172 ? 13.740 -15.401 -1.612 1.00 95.44 172 TYR A CA 1
ATOM 1410 C C . TYR A 1 172 ? 14.534 -16.580 -1.053 1.00 95.44 172 TYR A C 1
ATOM 1412 O O . TYR A 1 172 ? 15.306 -17.221 -1.764 1.00 95.44 172 TYR A O 1
ATOM 1420 N N . ASP A 1 173 ? 14.262 -16.915 0.206 1.00 95.19 173 ASP A N 1
ATOM 1421 C CA . ASP A 1 173 ? 14.683 -18.149 0.856 1.00 95.19 173 ASP A CA 1
ATOM 1422 C C . ASP A 1 173 ? 13.448 -18.992 1.258 1.00 95.19 173 ASP A C 1
ATOM 1424 O O . ASP A 1 173 ? 12.696 -18.623 2.171 1.00 95.19 173 ASP A O 1
ATOM 1428 N N . PRO A 1 174 ? 13.216 -20.161 0.626 1.00 93.19 174 PRO A N 1
ATOM 1429 C CA . PRO A 1 174 ? 12.086 -21.036 0.949 1.00 93.19 174 PRO A CA 1
ATOM 1430 C C . PRO A 1 174 ? 12.155 -21.661 2.358 1.00 93.19 174 PRO A C 1
ATOM 1432 O O . PRO A 1 174 ? 11.175 -22.276 2.807 1.00 93.19 174 PRO A O 1
ATOM 1435 N N . SER A 1 175 ? 13.289 -21.540 3.058 1.00 95.00 175 SER A N 1
ATOM 1436 C CA . SER A 1 175 ? 13.467 -21.987 4.443 1.00 95.00 175 SER A CA 1
ATOM 1437 C C . SER A 1 175 ? 12.862 -21.018 5.472 1.00 95.00 175 SER A C 1
ATOM 1439 O O . SER A 1 175 ? 12.570 -21.421 6.602 1.00 95.00 175 SER A O 1
ATOM 1441 N N . VAL A 1 176 ? 12.597 -19.761 5.090 1.00 95.69 176 VAL A N 1
ATOM 1442 C CA . VAL A 1 176 ? 12.033 -18.738 5.983 1.00 95.69 176 VAL A CA 1
ATOM 1443 C C . VAL A 1 176 ? 10.512 -18.839 6.048 1.00 95.69 176 VAL A C 1
ATOM 1445 O O . VAL A 1 176 ? 9.789 -18.286 5.222 1.00 95.69 176 VAL A O 1
ATOM 1448 N N . ARG A 1 177 ? 9.998 -19.572 7.039 1.00 91.50 177 ARG A N 1
ATOM 1449 C CA . ARG A 1 177 ? 8.572 -19.942 7.137 1.00 91.50 177 ARG A CA 1
ATOM 1450 C C . ARG A 1 177 ? 7.870 -19.426 8.387 1.00 91.50 177 ARG A C 1
ATOM 1452 O O . ARG A 1 177 ? 6.663 -19.611 8.523 1.00 91.50 177 ARG A O 1
ATOM 1459 N N . SER A 1 178 ? 8.603 -18.813 9.312 1.00 93.94 178 SER A N 1
ATOM 1460 C CA . SER A 1 178 ? 8.065 -18.388 10.602 1.00 93.94 178 SER A CA 1
ATOM 1461 C C . SER A 1 178 ? 8.588 -17.021 11.019 1.00 93.94 178 SER A C 1
ATOM 1463 O O . SER A 1 178 ? 9.745 -16.684 10.784 1.00 93.94 178 SER A O 1
ATOM 1465 N N . LEU A 1 179 ? 7.754 -16.278 11.752 1.00 95.38 179 LEU A N 1
ATOM 1466 C CA . LEU A 1 179 ? 8.121 -15.015 12.400 1.00 95.38 179 LEU A CA 1
ATOM 1467 C C . LEU A 1 179 ? 9.326 -15.139 13.347 1.00 95.38 179 LEU A C 1
ATOM 1469 O O . LEU A 1 179 ? 9.956 -14.139 13.671 1.00 95.38 179 LEU A O 1
ATOM 1473 N N . ASN A 1 180 ? 9.662 -16.344 13.821 1.00 96.12 180 ASN A N 1
ATOM 1474 C CA . ASN A 1 180 ? 10.851 -16.549 14.656 1.00 96.12 180 ASN A CA 1
ATOM 1475 C C . ASN A 1 180 ? 12.163 -16.244 13.914 1.00 96.12 180 ASN A C 1
ATOM 1477 O O . ASN A 1 180 ? 13.164 -15.968 14.564 1.00 96.12 180 ASN A O 1
ATOM 1481 N N . GLN A 1 181 ? 12.149 -16.279 12.578 1.00 97.00 181 GLN A N 1
ATOM 1482 C CA . GLN A 1 181 ? 13.291 -15.944 11.721 1.00 97.00 181 GLN A CA 1
ATOM 1483 C C . GLN A 1 181 ? 13.369 -14.438 11.409 1.00 97.00 181 GLN A C 1
ATOM 1485 O O . GLN A 1 181 ? 14.281 -14.002 10.720 1.00 97.00 181 GLN A O 1
ATOM 1490 N N . THR A 1 182 ? 12.424 -13.650 11.929 1.00 97.75 182 THR A N 1
ATOM 1491 C CA . THR A 1 182 ? 12.382 -12.185 11.840 1.00 97.75 182 THR A CA 1
ATOM 1492 C C . THR A 1 182 ? 12.127 -11.608 13.244 1.00 97.75 182 THR A C 1
ATOM 1494 O O . THR A 1 182 ? 11.027 -11.113 13.518 1.00 97.75 182 THR A O 1
ATOM 1497 N N . PRO A 1 183 ? 13.042 -11.803 14.216 1.00 97.44 183 PRO A N 1
ATOM 1498 C CA . PRO A 1 183 ? 12.790 -11.495 15.624 1.00 97.44 183 PRO A CA 1
ATOM 1499 C C . PRO A 1 183 ? 12.445 -10.023 15.896 1.00 97.44 183 PRO A C 1
ATOM 1501 O O . PRO A 1 183 ? 11.562 -9.758 16.718 1.00 97.44 183 PRO A O 1
ATOM 1504 N N . MET A 1 184 ? 13.078 -9.069 15.214 1.00 96.62 184 MET A N 1
ATOM 1505 C CA . MET A 1 184 ? 12.811 -7.638 15.361 1.00 96.62 184 MET A CA 1
ATOM 1506 C C . MET A 1 184 ? 11.442 -7.277 14.788 1.00 96.62 184 MET A C 1
ATOM 1508 O O . MET A 1 184 ? 10.646 -6.619 15.464 1.00 96.62 184 MET A O 1
ATOM 1512 N N . PHE A 1 185 ? 11.122 -7.774 13.592 1.00 97.75 185 PHE A N 1
ATOM 1513 C CA . PHE A 1 185 ? 9.806 -7.595 12.989 1.00 97.75 185 PHE A CA 1
ATOM 1514 C C . PHE A 1 185 ? 8.705 -8.241 13.835 1.00 97.75 185 PHE A C 1
ATOM 1516 O O . PHE A 1 185 ? 7.692 -7.609 14.129 1.00 97.75 185 PHE A O 1
ATOM 1523 N N . LYS A 1 186 ? 8.924 -9.471 14.316 1.00 97.38 186 LYS A N 1
ATOM 1524 C CA . LYS A 1 186 ? 8.003 -10.184 15.211 1.00 97.38 186 LYS A CA 1
ATOM 1525 C C . LYS A 1 186 ? 7.753 -9.395 16.488 1.00 97.38 186 LYS A C 1
ATOM 1527 O O . LYS A 1 186 ? 6.599 -9.253 16.891 1.00 97.38 186 LYS A O 1
ATOM 1532 N N . LYS A 1 187 ? 8.814 -8.896 17.128 1.00 94.94 187 LYS A N 1
ATOM 1533 C CA . LYS A 1 187 ? 8.710 -8.079 18.339 1.00 94.94 187 LYS A CA 1
ATOM 1534 C C . LYS A 1 187 ? 7.869 -6.833 18.072 1.00 94.94 187 LYS A C 1
ATOM 1536 O O . LYS A 1 187 ? 6.884 -6.610 18.767 1.00 94.94 187 LYS A O 1
ATOM 1541 N N . PHE A 1 188 ? 8.186 -6.095 17.010 1.00 94.94 188 PHE A N 1
ATOM 1542 C CA . PHE A 1 188 ? 7.426 -4.918 16.596 1.00 94.94 188 PHE A CA 1
ATOM 1543 C C . PHE A 1 188 ? 5.935 -5.223 16.360 1.00 94.94 188 PHE A C 1
ATOM 1545 O O . PHE A 1 188 ? 5.071 -4.489 16.848 1.00 94.94 188 PHE A O 1
ATOM 1552 N N . LEU A 1 189 ? 5.621 -6.311 15.647 1.00 95.81 189 LEU A N 1
ATOM 1553 C CA . LEU A 1 189 ? 4.243 -6.730 15.390 1.00 95.81 189 LEU A CA 1
ATOM 1554 C C . LEU A 1 189 ? 3.499 -7.046 16.688 1.00 95.81 189 LEU A C 1
ATOM 1556 O O . LEU A 1 189 ? 2.383 -6.567 16.882 1.00 95.81 189 LEU A O 1
ATOM 1560 N N . MET A 1 190 ? 4.123 -7.816 17.581 1.00 93.81 190 MET A N 1
ATOM 1561 C CA . MET A 1 190 ? 3.535 -8.200 18.864 1.00 93.81 190 MET A CA 1
ATOM 1562 C C . MET A 1 190 ? 3.308 -7.004 19.788 1.00 93.81 190 MET A C 1
ATOM 1564 O O . MET A 1 190 ? 2.331 -7.008 20.530 1.00 93.81 190 MET A O 1
ATOM 1568 N N . GLU A 1 191 ? 4.166 -5.988 19.740 1.00 91.81 191 GLU A N 1
ATOM 1569 C CA . GLU A 1 191 ? 4.022 -4.752 20.520 1.00 91.81 191 GLU A CA 1
ATOM 1570 C C . GLU A 1 191 ? 2.959 -3.802 19.954 1.00 91.81 191 GLU A C 1
ATOM 1572 O O . GLU A 1 191 ? 2.341 -3.049 20.703 1.00 91.81 191 GLU A O 1
ATOM 1577 N N . SER A 1 192 ? 2.746 -3.815 18.638 1.00 92.12 192 SER A N 1
ATOM 1578 C CA . SER A 1 192 ? 1.870 -2.852 17.955 1.00 92.12 192 SER A CA 1
ATOM 1579 C C . SER A 1 192 ? 0.443 -3.376 17.775 1.00 92.12 192 SER A C 1
ATOM 1581 O O . SER A 1 192 ? -0.525 -2.617 17.862 1.00 92.12 192 SER A O 1
ATOM 1583 N N . TYR A 1 193 ? 0.296 -4.684 17.553 1.00 93.88 193 TYR A N 1
ATOM 1584 C CA . TYR A 1 193 ? -0.964 -5.316 17.173 1.00 93.88 193 TYR A CA 1
ATOM 1585 C C . TYR A 1 193 ? -1.394 -6.395 18.177 1.00 93.88 193 TYR A C 1
ATOM 1587 O O . TYR A 1 193 ? -0.554 -7.061 18.794 1.00 93.88 193 TYR A O 1
ATOM 1595 N N . PRO A 1 194 ? -2.709 -6.611 18.353 1.00 92.44 194 PRO A N 1
ATOM 1596 C CA . PRO A 1 194 ? -3.219 -7.786 19.045 1.00 92.44 194 PRO A CA 1
ATOM 1597 C C . PRO A 1 194 ? -2.788 -9.073 18.317 1.00 92.44 194 PRO A C 1
ATOM 1599 O O . PRO A 1 194 ? -2.851 -9.111 17.084 1.00 92.44 194 PRO A O 1
ATOM 1602 N N . PRO A 1 195 ? -2.432 -10.161 19.030 1.00 93.38 195 PRO A N 1
ATOM 1603 C CA . PRO A 1 195 ? -2.007 -11.416 18.401 1.00 93.38 195 PRO A CA 1
ATOM 1604 C C . PRO A 1 195 ? -3.000 -11.967 17.368 1.00 93.38 195 PRO A C 1
ATOM 1606 O O . PRO A 1 195 ? -2.585 -12.481 16.332 1.00 93.38 195 PRO A O 1
ATOM 1609 N N . LYS A 1 196 ? -4.309 -11.786 17.603 1.00 93.50 196 LYS A N 1
ATOM 1610 C CA . LYS A 1 196 ? -5.381 -12.194 16.678 1.00 93.50 196 LYS A CA 1
ATOM 1611 C C . LYS A 1 196 ? -5.345 -11.471 15.325 1.00 93.50 196 LYS A C 1
ATOM 1613 O O . LYS A 1 196 ? -5.812 -12.022 14.337 1.00 93.50 196 LYS A O 1
ATOM 1618 N N . SER A 1 197 ? -4.784 -10.266 15.259 1.00 94.50 197 SER A N 1
ATOM 1619 C CA . SER A 1 197 ? -4.757 -9.453 14.037 1.00 94.50 197 SER A CA 1
ATOM 1620 C C . SER A 1 197 ? -3.518 -9.709 13.174 1.00 94.50 197 SER A C 1
ATOM 1622 O O . SER A 1 197 ? -3.536 -9.465 11.970 1.00 94.50 197 SER A O 1
ATOM 1624 N N . ILE A 1 198 ? -2.433 -10.216 13.771 1.00 97.00 198 ILE A N 1
ATOM 1625 C CA . ILE A 1 198 ? -1.148 -10.422 13.084 1.00 97.00 198 ILE A CA 1
ATOM 1626 C C . ILE A 1 198 ? -1.270 -11.366 11.871 1.00 97.00 198 ILE A C 1
ATOM 1628 O O . ILE A 1 198 ? -0.729 -11.023 10.820 1.00 97.00 198 ILE A O 1
ATOM 1632 N N . PRO A 1 199 ? -1.984 -12.510 11.937 1.00 97.44 199 PRO A N 1
ATOM 1633 C CA . PRO A 1 199 ? -2.162 -13.379 10.773 1.00 97.44 199 PRO A CA 1
ATOM 1634 C C . PRO A 1 199 ? -2.818 -12.677 9.577 1.00 97.44 199 PRO A C 1
ATOM 1636 O O . PRO A 1 199 ? -2.330 -12.819 8.458 1.00 97.44 199 PRO A O 1
ATOM 1639 N N . THR A 1 200 ? -3.875 -11.890 9.811 1.00 97.56 200 THR A N 1
ATOM 1640 C CA . THR A 1 200 ? -4.573 -11.105 8.777 1.00 97.56 200 THR A CA 1
ATOM 1641 C C . THR A 1 200 ? -3.653 -10.047 8.175 1.00 97.56 200 THR A C 1
ATOM 1643 O O . THR A 1 200 ? -3.608 -9.889 6.958 1.00 97.56 200 THR A O 1
ATOM 1646 N N . LEU A 1 201 ? -2.877 -9.356 9.018 1.00 98.06 201 LEU A N 1
ATOM 1647 C CA . LEU A 1 201 ? -1.904 -8.358 8.578 1.00 98.06 201 LEU A CA 1
ATOM 1648 C C . LEU A 1 201 ? -0.839 -8.985 7.669 1.00 98.06 201 LEU A C 1
ATOM 1650 O O . LEU A 1 201 ? -0.579 -8.466 6.588 1.00 98.06 201 LEU A O 1
ATOM 1654 N N . LEU A 1 202 ? -0.264 -10.123 8.070 1.00 98.25 202 LEU A N 1
ATOM 1655 C CA . LEU A 1 202 ? 0.729 -10.839 7.265 1.00 98.25 202 LEU A CA 1
ATOM 1656 C C . LEU A 1 202 ? 0.144 -11.375 5.957 1.00 98.25 202 LEU A C 1
ATOM 1658 O O . LEU A 1 202 ? 0.807 -11.288 4.926 1.00 98.25 202 LEU A O 1
ATOM 1662 N N . ASP A 1 203 ? -1.084 -11.906 5.980 1.00 98.12 203 ASP A N 1
ATOM 1663 C CA . ASP A 1 203 ? -1.782 -12.311 4.756 1.00 98.12 203 ASP A CA 1
ATOM 1664 C C . ASP A 1 203 ? -1.948 -11.133 3.802 1.00 98.12 203 ASP A C 1
ATOM 1666 O O . ASP A 1 203 ? -1.701 -11.278 2.612 1.00 98.12 203 ASP A O 1
ATOM 1670 N N . TYR A 1 204 ? -2.334 -9.962 4.309 1.00 98.19 204 TYR A N 1
ATOM 1671 C CA . TYR A 1 204 ? -2.560 -8.793 3.470 1.00 98.19 204 TYR A CA 1
ATOM 1672 C C . TYR A 1 204 ? -1.259 -8.183 2.931 1.00 98.19 204 TYR A C 1
ATOM 1674 O O . TYR A 1 204 ? -1.177 -7.816 1.759 1.00 98.19 204 TYR A O 1
ATOM 1682 N N . MET A 1 205 ? -0.205 -8.132 3.752 1.00 98.12 205 MET A N 1
ATOM 1683 C CA . MET A 1 205 ? 1.135 -7.752 3.291 1.00 98.12 205 MET A CA 1
ATOM 1684 C C . MET A 1 205 ? 1.609 -8.694 2.174 1.00 98.12 205 MET A C 1
ATOM 1686 O O . MET A 1 205 ? 2.087 -8.232 1.142 1.00 98.12 205 MET A O 1
ATOM 1690 N N . ALA A 1 206 ? 1.407 -10.005 2.333 1.00 97.56 206 ALA A N 1
ATOM 1691 C CA . ALA A 1 206 ? 1.724 -11.004 1.317 1.00 97.56 206 ALA A CA 1
ATOM 1692 C C . ALA A 1 206 ? 0.865 -10.852 0.051 1.00 97.56 206 ALA A C 1
ATOM 1694 O O . ALA A 1 206 ? 1.381 -10.907 -1.062 1.00 97.56 206 ALA A O 1
ATOM 1695 N N . TYR A 1 207 ? -0.433 -10.606 0.220 1.00 96.88 207 TYR A N 1
ATOM 1696 C CA . TYR A 1 207 ? -1.384 -10.355 -0.859 1.00 96.88 207 TYR A CA 1
ATOM 1697 C C . TYR A 1 207 ? -0.967 -9.168 -1.736 1.00 96.88 207 TYR A C 1
ATOM 1699 O O . TYR A 1 207 ? -1.067 -9.252 -2.954 1.00 96.88 207 TYR A O 1
ATOM 1707 N N . SER A 1 208 ? -0.409 -8.106 -1.147 1.00 95.94 208 SER A N 1
ATOM 1708 C CA . SER A 1 208 ? 0.067 -6.935 -1.899 1.00 95.94 208 SER A CA 1
ATOM 1709 C C . SER A 1 208 ? 1.278 -7.196 -2.813 1.00 95.94 208 SER A C 1
ATOM 1711 O O . SER A 1 208 ? 1.578 -6.371 -3.672 1.00 95.94 208 SER A O 1
ATOM 1713 N N . LEU A 1 209 ? 1.969 -8.335 -2.659 1.00 95.44 209 LEU A N 1
ATOM 1714 C CA . LEU A 1 209 ? 3.032 -8.776 -3.573 1.00 95.44 209 LEU A CA 1
ATOM 1715 C C . LEU A 1 209 ? 2.478 -9.520 -4.796 1.00 95.44 209 LEU A C 1
ATOM 1717 O O . LEU A 1 209 ? 3.207 -9.736 -5.767 1.00 95.44 209 LEU A O 1
ATOM 1721 N N . TYR A 1 210 ? 1.215 -9.949 -4.753 1.00 94.12 210 TYR A N 1
ATOM 1722 C CA . TYR A 1 210 ? 0.612 -10.731 -5.821 1.00 94.12 210 TYR A CA 1
ATOM 1723 C C . TYR A 1 210 ? 0.362 -9.855 -7.067 1.00 94.12 210 TYR A C 1
ATOM 1725 O O . TYR A 1 210 ? -0.125 -8.732 -6.938 1.00 94.12 210 TYR A O 1
ATOM 1733 N N . PRO A 1 211 ? 0.675 -10.330 -8.291 1.00 86.19 211 PRO A N 1
ATOM 1734 C CA . PRO A 1 211 ? 0.531 -9.527 -9.510 1.00 86.19 211 PRO A CA 1
ATOM 1735 C C . PRO A 1 211 ? -0.901 -9.120 -9.879 1.00 86.19 211 PRO A C 1
ATOM 1737 O O . PRO A 1 211 ? -1.085 -8.204 -10.687 1.00 86.19 211 PRO A O 1
ATOM 1740 N N . SER A 1 212 ? -1.902 -9.769 -9.289 1.00 83.25 212 SER A N 1
ATOM 1741 C CA . SER A 1 212 ? -3.314 -9.472 -9.514 1.00 83.25 212 SER A CA 1
ATOM 1742 C C . SER A 1 212 ? -4.045 -9.185 -8.200 1.00 83.25 212 SER A C 1
ATOM 1744 O O . SER A 1 212 ? -3.462 -9.255 -7.120 1.00 83.25 212 SER A O 1
ATOM 1746 N N . PHE A 1 213 ? -5.327 -8.834 -8.295 1.00 86.19 213 PHE A N 1
ATOM 1747 C CA . PHE A 1 213 ? -6.122 -8.359 -7.163 1.00 86.19 213 PHE A CA 1
ATOM 1748 C C . PHE A 1 213 ? -7.456 -9.127 -7.024 1.00 86.19 213 PHE A C 1
ATOM 1750 O O . PHE A 1 213 ? -8.529 -8.540 -7.163 1.00 86.19 213 PHE A O 1
ATOM 1757 N N . PRO A 1 214 ? -7.416 -10.452 -6.773 1.00 88.44 214 PRO A N 1
ATOM 1758 C CA . PRO A 1 214 ? -8.580 -11.337 -6.886 1.00 88.44 214 PRO A CA 1
ATOM 1759 C C . PRO A 1 214 ? -9.671 -11.136 -5.824 1.00 88.44 214 PRO A C 1
ATOM 1761 O O . PRO A 1 214 ? -10.818 -11.484 -6.071 1.00 88.44 214 PRO A O 1
ATOM 1764 N N . ARG A 1 215 ? -9.348 -10.602 -4.637 1.00 91.94 215 ARG A N 1
ATOM 1765 C CA . ARG A 1 215 ? -10.317 -10.451 -3.530 1.00 91.94 215 ARG A CA 1
ATOM 1766 C C . ARG A 1 215 ? -10.920 -9.061 -3.410 1.00 91.94 215 ARG A C 1
ATOM 1768 O O . ARG A 1 215 ? -11.857 -8.898 -2.639 1.00 91.94 215 ARG A O 1
ATOM 1775 N N . GLN A 1 216 ? -10.364 -8.073 -4.113 1.00 93.38 216 GLN A N 1
ATOM 1776 C CA . GLN A 1 216 ? -10.875 -6.697 -4.096 1.00 93.38 216 GLN A CA 1
ATOM 1777 C C . GLN A 1 216 ? -10.997 -6.086 -2.683 1.00 93.38 216 GLN A C 1
ATOM 1779 O O . GLN A 1 216 ? -11.856 -5.251 -2.412 1.00 93.38 216 GLN A O 1
ATOM 1784 N N . LYS A 1 217 ? -10.140 -6.529 -1.750 1.00 94.56 217 LYS A N 1
ATOM 1785 C CA . LYS A 1 217 ? -10.147 -6.083 -0.352 1.00 94.56 217 LYS A CA 1
ATOM 1786 C C . LYS A 1 217 ? -9.159 -4.941 -0.109 1.00 94.56 217 LYS A C 1
ATOM 1788 O O . LYS A 1 217 ? -8.076 -4.930 -0.686 1.00 94.56 217 LYS A O 1
ATOM 1793 N N . ILE A 1 218 ? -9.519 -4.036 0.797 1.00 96.50 218 ILE A N 1
ATOM 1794 C CA . ILE A 1 218 ? -8.748 -2.898 1.303 1.00 96.50 218 ILE A CA 1
ATOM 1795 C C . ILE A 1 218 ? -8.461 -3.146 2.784 1.00 96.50 218 ILE A C 1
ATOM 1797 O O . ILE A 1 218 ? -9.386 -3.355 3.568 1.00 96.50 218 ILE A O 1
ATOM 1801 N N . LEU A 1 219 ? -7.197 -3.078 3.197 1.00 98.12 219 LEU A N 1
ATOM 1802 C CA . LEU A 1 219 ? -6.834 -3.154 4.608 1.00 98.12 219 LEU A CA 1
ATOM 1803 C C . LEU A 1 219 ? -6.931 -1.775 5.250 1.00 98.12 219 LEU A C 1
ATOM 1805 O O . LEU A 1 219 ? -6.296 -0.823 4.798 1.00 98.12 219 LEU A O 1
ATOM 1809 N N . VAL A 1 220 ? -7.661 -1.696 6.355 1.00 97.69 220 VAL A N 1
ATOM 1810 C CA . VAL A 1 220 ? -7.745 -0.518 7.211 1.00 97.69 220 VAL A CA 1
ATOM 1811 C C . VAL A 1 220 ? -7.080 -0.834 8.541 1.00 97.69 220 VAL A C 1
ATOM 1813 O O . VAL A 1 220 ? -7.495 -1.752 9.248 1.00 97.69 220 VAL A O 1
ATOM 1816 N N . ILE A 1 221 ? -6.053 -0.064 8.895 1.00 97.12 221 ILE A N 1
ATOM 1817 C CA . ILE A 1 221 ? -5.403 -0.138 10.202 1.00 97.12 221 ILE A CA 1
ATOM 1818 C C . ILE A 1 221 ? -5.798 1.084 11.025 1.00 97.12 221 ILE A C 1
ATOM 1820 O O . ILE A 1 221 ? -5.457 2.219 10.686 1.00 97.12 221 ILE A O 1
ATOM 1824 N N . VAL A 1 222 ? -6.469 0.851 12.147 1.00 94.56 222 VAL A N 1
ATOM 1825 C CA . VAL A 1 222 ? -7.003 1.908 13.010 1.00 94.56 222 VAL A CA 1
ATOM 1826 C C . VAL A 1 222 ? -6.511 1.771 14.446 1.00 94.56 222 VAL A C 1
ATOM 1828 O O . VAL A 1 222 ? -6.281 0.675 14.951 1.00 94.56 222 VAL A O 1
ATOM 1831 N N . GLY A 1 223 ? -6.337 2.899 15.123 1.00 90.81 223 GLY A N 1
ATOM 1832 C CA . GLY A 1 223 ? -6.078 2.930 16.560 1.00 90.81 223 GLY A CA 1
ATOM 1833 C C . GLY A 1 223 ? -5.369 4.206 16.995 1.00 90.81 223 GLY A C 1
ATOM 1834 O O . GLY A 1 223 ? -5.271 5.144 16.197 1.00 90.81 223 GLY A O 1
ATOM 1835 N N . PRO A 1 224 ? -4.842 4.275 18.225 1.00 86.44 224 PRO A N 1
ATOM 1836 C CA . PRO A 1 224 ? -4.213 5.483 18.747 1.00 86.44 224 PRO A CA 1
ATOM 1837 C C . PRO A 1 224 ? -2.959 5.924 17.960 1.00 86.44 224 PRO A C 1
ATOM 1839 O O . PRO A 1 224 ? -2.299 5.106 17.299 1.00 86.44 224 PRO A O 1
ATOM 1842 N N . PRO A 1 225 ? -2.591 7.219 18.002 1.00 84.81 225 PRO A N 1
ATOM 1843 C CA . PRO A 1 225 ? -1.326 7.702 17.451 1.00 84.81 225 PRO A CA 1
ATOM 1844 C C . PRO A 1 225 ? -0.117 6.959 18.039 1.00 84.81 225 PRO A C 1
ATOM 1846 O O . PRO A 1 225 ? -0.160 6.490 19.170 1.00 84.81 225 PRO A O 1
ATOM 1849 N N . ARG A 1 226 ? 0.987 6.878 17.281 1.00 83.69 226 ARG A N 1
ATOM 1850 C CA . ARG A 1 226 ? 2.274 6.284 17.719 1.00 83.69 226 ARG A CA 1
ATOM 1851 C C . ARG A 1 226 ? 2.237 4.790 18.096 1.00 83.69 226 ARG A C 1
ATOM 1853 O O . ARG A 1 226 ? 3.190 4.274 18.677 1.00 83.69 226 ARG A O 1
ATOM 1860 N N . MET A 1 227 ? 1.210 4.064 17.650 1.00 88.75 227 MET A N 1
ATOM 1861 C CA . MET A 1 227 ? 1.073 2.606 17.816 1.00 88.75 227 MET A CA 1
ATOM 1862 C C . MET A 1 227 ? 1.742 1.765 16.712 1.00 88.75 227 MET A C 1
ATOM 1864 O O . MET A 1 227 ? 1.405 0.605 16.535 1.00 88.75 227 MET A O 1
ATOM 1868 N N . GLY A 1 228 ? 2.656 2.333 15.917 1.00 87.00 228 GLY A N 1
ATOM 1869 C CA . GLY A 1 228 ? 3.381 1.572 14.886 1.00 87.00 228 GLY A CA 1
ATOM 1870 C C . GLY A 1 228 ? 2.640 1.368 13.556 1.00 87.00 228 GLY A C 1
ATOM 1871 O O . GLY A 1 228 ? 3.174 0.726 12.656 1.00 87.00 228 GLY A O 1
ATOM 1872 N N . LYS A 1 229 ? 1.451 1.961 13.370 1.00 93.00 229 LYS A N 1
ATOM 1873 C CA . LYS A 1 229 ? 0.700 1.891 12.099 1.00 93.00 229 LYS A CA 1
ATOM 1874 C C . LYS A 1 229 ? 1.529 2.371 10.903 1.00 93.00 229 LYS A C 1
ATOM 1876 O O . LYS A 1 229 ? 1.720 1.636 9.941 1.00 93.00 229 LYS A O 1
ATOM 1881 N N . GLY A 1 230 ? 2.095 3.578 11.005 1.00 93.88 230 GLY A N 1
ATOM 1882 C CA . GLY A 1 230 ? 2.959 4.145 9.962 1.00 93.88 230 GLY A CA 1
ATOM 1883 C C . GLY A 1 230 ? 4.235 3.331 9.728 1.00 93.88 230 GLY A C 1
ATOM 1884 O O . GLY A 1 230 ? 4.727 3.274 8.609 1.00 93.88 230 GLY A O 1
ATOM 1885 N N . THR A 1 231 ? 4.737 2.625 10.747 1.00 95.19 231 THR A N 1
ATOM 1886 C CA . THR A 1 231 ? 5.891 1.727 10.600 1.00 95.19 231 THR A CA 1
ATOM 1887 C C . THR A 1 231 ? 5.584 0.571 9.643 1.00 95.19 231 THR A C 1
ATOM 1889 O O . THR A 1 231 ? 6.448 0.231 8.845 1.00 95.19 231 THR A O 1
ATOM 1892 N N . ILE A 1 232 ? 4.361 0.019 9.644 1.00 96.44 232 ILE A N 1
ATOM 1893 C CA . ILE A 1 232 ? 3.953 -1.000 8.656 1.00 96.44 232 ILE A CA 1
ATOM 1894 C C . ILE A 1 232 ? 3.948 -0.436 7.236 1.00 96.44 232 ILE A C 1
ATOM 1896 O O . ILE A 1 232 ? 4.523 -1.058 6.346 1.00 96.44 232 ILE A O 1
ATOM 1900 N N . ALA A 1 233 ? 3.347 0.739 7.023 1.00 96.81 233 ALA A N 1
ATOM 1901 C CA . ALA A 1 233 ? 3.349 1.383 5.708 1.00 96.81 233 ALA A CA 1
ATOM 1902 C C . ALA A 1 233 ? 4.781 1.633 5.210 1.00 96.81 233 ALA A C 1
ATOM 1904 O O . ALA A 1 233 ? 5.104 1.317 4.071 1.00 96.81 233 ALA A O 1
ATOM 1905 N N . ASN A 1 234 ? 5.662 2.095 6.097 1.00 97.00 234 ASN A N 1
ATOM 1906 C CA . ASN A 1 234 ? 7.070 2.343 5.801 1.00 97.00 234 ASN A CA 1
ATOM 1907 C C . ASN A 1 234 ? 7.854 1.052 5.481 1.00 97.00 234 ASN A C 1
ATOM 1909 O O . ASN A 1 234 ? 8.710 1.059 4.596 1.00 97.00 234 ASN A O 1
ATOM 1913 N N . ILE A 1 235 ? 7.577 -0.063 6.168 1.00 97.81 235 ILE A N 1
ATOM 1914 C CA . ILE A 1 235 ? 8.157 -1.374 5.827 1.00 97.81 235 ILE A CA 1
ATOM 1915 C C . ILE A 1 235 ? 7.679 -1.808 4.435 1.00 97.81 235 ILE A C 1
ATOM 1917 O O . ILE A 1 235 ? 8.493 -2.214 3.610 1.00 97.81 235 ILE A O 1
ATOM 1921 N N . MET A 1 236 ? 6.383 -1.670 4.140 1.00 98.00 236 MET A N 1
ATOM 1922 C CA . MET A 1 236 ? 5.833 -2.002 2.821 1.00 98.00 236 MET A CA 1
ATOM 1923 C C . MET A 1 236 ? 6.384 -1.111 1.706 1.00 98.00 236 MET A C 1
ATOM 1925 O O . MET A 1 236 ? 6.629 -1.606 0.611 1.00 98.00 236 MET A O 1
ATOM 1929 N N . GLU A 1 237 ? 6.624 0.172 1.975 1.00 97.31 237 GLU A N 1
ATOM 1930 C CA . GLU A 1 237 ? 7.277 1.095 1.042 1.00 97.31 237 GLU A CA 1
ATOM 1931 C C . GLU A 1 237 ? 8.700 0.635 0.701 1.00 97.31 237 GLU A C 1
ATOM 1933 O O . GLU A 1 237 ? 9.065 0.617 -0.470 1.00 97.31 237 GLU A O 1
ATOM 1938 N N . ARG A 1 238 ? 9.477 0.168 1.689 1.00 96.50 238 ARG A N 1
ATOM 1939 C CA . ARG A 1 238 ? 10.828 -0.388 1.466 1.00 96.50 238 ARG A CA 1
ATOM 1940 C C . ARG A 1 238 ? 10.797 -1.702 0.690 1.00 96.50 238 ARG A C 1
ATOM 1942 O O . ARG A 1 238 ? 11.628 -1.910 -0.187 1.00 96.50 238 ARG A O 1
ATOM 1949 N N . ILE A 1 239 ? 9.821 -2.565 0.980 1.00 97.06 239 ILE A N 1
ATOM 1950 C CA . ILE A 1 239 ? 9.643 -3.838 0.273 1.00 97.06 239 ILE A CA 1
ATOM 1951 C C . ILE A 1 239 ? 9.208 -3.605 -1.173 1.00 97.06 239 ILE A C 1
ATOM 1953 O O . ILE A 1 239 ? 9.770 -4.216 -2.066 1.00 97.06 239 ILE A O 1
ATOM 1957 N N . LEU A 1 240 ? 8.200 -2.776 -1.437 1.00 95.44 240 LEU A N 1
ATOM 1958 C CA . LEU A 1 240 ? 7.622 -2.640 -2.779 1.00 95.44 240 LEU A CA 1
ATOM 1959 C C . LEU A 1 240 ? 8.340 -1.604 -3.647 1.00 95.44 240 LEU A C 1
ATOM 1961 O O . LEU A 1 240 ? 8.263 -1.705 -4.870 1.00 95.44 240 LEU A O 1
ATOM 1965 N N . ASN A 1 241 ? 9.002 -0.622 -3.029 1.00 91.12 241 ASN A N 1
ATOM 1966 C CA . ASN A 1 241 ? 9.721 0.475 -3.671 1.00 91.12 241 ASN A CA 1
ATOM 1967 C C . ASN A 1 241 ? 8.906 1.119 -4.814 1.00 91.12 241 ASN A C 1
ATOM 1969 O O . ASN A 1 241 ? 7.869 1.730 -4.557 1.00 91.12 241 ASN A O 1
ATOM 1973 N N . ASP A 1 242 ? 9.285 0.917 -6.079 1.00 89.75 242 ASP A N 1
ATOM 1974 C CA . ASP A 1 242 ? 8.561 1.435 -7.249 1.00 89.75 242 ASP A CA 1
ATOM 1975 C C . ASP A 1 242 ? 7.106 0.940 -7.347 1.00 89.75 242 ASP A C 1
ATOM 1977 O O . ASP A 1 242 ? 6.252 1.619 -7.921 1.00 89.75 242 ASP A O 1
ATOM 1981 N N . GLY A 1 243 ? 6.795 -0.212 -6.748 1.00 93.38 243 GLY A N 1
ATOM 1982 C CA . GLY A 1 243 ? 5.443 -0.754 -6.623 1.00 93.38 243 GLY A CA 1
ATOM 1983 C C . GLY A 1 243 ? 4.603 -0.084 -5.530 1.00 93.38 243 GLY A C 1
ATOM 1984 O O . GLY A 1 243 ? 3.398 -0.320 -5.466 1.00 93.38 243 GLY A O 1
ATOM 1985 N N . TYR A 1 244 ? 5.184 0.759 -4.677 1.00 95.56 244 TYR A N 1
ATOM 1986 C CA . TYR A 1 244 ? 4.457 1.508 -3.655 1.00 95.56 244 TYR A CA 1
ATOM 1987 C C . TYR A 1 244 ? 3.934 2.837 -4.217 1.00 95.56 244 TYR A C 1
ATOM 1989 O O . TYR A 1 244 ? 4.645 3.584 -4.900 1.00 95.56 244 TYR A O 1
ATOM 1997 N N . GLY A 1 245 ? 2.666 3.136 -3.950 1.00 95.00 245 GLY A N 1
ATOM 1998 C CA . GLY A 1 245 ? 2.003 4.382 -4.3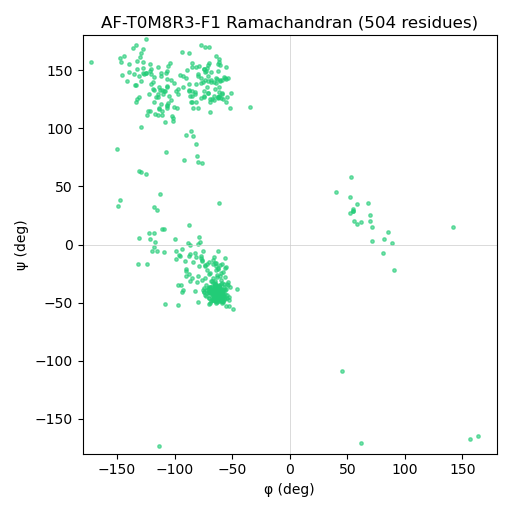13 1.00 95.00 245 GLY A CA 1
ATOM 1999 C C . GLY A 1 245 ? 1.335 5.021 -3.102 1.00 95.00 245 GLY A C 1
ATOM 2000 O O . GLY A 1 245 ? 0.856 4.337 -2.199 1.00 95.00 245 GLY A O 1
ATOM 2001 N N . ARG A 1 246 ? 1.288 6.353 -3.088 1.00 94.31 246 ARG A N 1
ATOM 2002 C CA . ARG A 1 246 ? 0.572 7.125 -2.070 1.00 94.31 246 ARG A CA 1
ATOM 2003 C C . ARG A 1 246 ? -0.692 7.706 -2.681 1.00 94.31 246 ARG A C 1
ATOM 2005 O O . ARG A 1 246 ? -0.647 8.256 -3.778 1.00 94.31 246 ARG A O 1
ATOM 2012 N N . ILE A 1 247 ? -1.793 7.605 -1.955 1.00 93.38 247 ILE A N 1
ATOM 2013 C CA . ILE A 1 247 ? -3.083 8.194 -2.310 1.00 93.38 247 ILE A CA 1
ATOM 2014 C C . ILE A 1 247 ? -3.599 9.023 -1.138 1.00 93.38 247 ILE A C 1
ATOM 2016 O O . ILE A 1 247 ? -3.072 8.961 -0.030 1.00 93.38 247 ILE A O 1
ATOM 2020 N N . SER A 1 248 ? -4.637 9.812 -1.390 1.00 91.88 248 SER A N 1
ATOM 2021 C CA . SER A 1 248 ? -5.415 10.435 -0.326 1.00 91.88 248 SER A CA 1
ATOM 2022 C C . SER A 1 248 ? -6.869 10.048 -0.511 1.00 91.88 248 SER A C 1
ATOM 2024 O O . SER A 1 248 ? -7.508 10.509 -1.455 1.00 91.88 248 SER A O 1
ATOM 2026 N N . LEU A 1 249 ? -7.392 9.236 0.403 1.00 91.88 249 LEU A N 1
ATOM 2027 C CA . LEU A 1 249 ? -8.786 8.813 0.418 1.00 91.88 249 LEU A CA 1
ATOM 2028 C C . LEU A 1 249 ? -9.708 10.034 0.408 1.00 91.88 249 LEU A C 1
ATOM 2030 O O . LEU A 1 249 ? -10.625 10.115 -0.396 1.00 91.88 249 LEU A O 1
ATOM 2034 N N . MET A 1 250 ? -9.383 11.055 1.203 1.00 87.88 250 MET A N 1
ATOM 2035 C CA . MET A 1 250 ? -10.126 12.318 1.212 1.00 87.88 250 MET A CA 1
ATOM 2036 C C . MET A 1 250 ? -10.191 12.995 -0.155 1.00 87.88 250 MET A C 1
ATOM 2038 O O . MET A 1 250 ? -11.198 13.616 -0.465 1.00 87.88 250 MET A O 1
ATOM 2042 N N . LYS A 1 251 ? -9.124 12.924 -0.960 1.00 88.94 251 LYS A N 1
ATOM 2043 C CA . LYS A 1 251 ? -9.129 13.492 -2.313 1.00 88.94 251 LYS A CA 1
ATOM 2044 C C . LYS A 1 251 ? -9.948 12.644 -3.276 1.00 88.94 251 LYS A C 1
ATOM 2046 O O . LYS A 1 251 ? -10.597 13.230 -4.133 1.00 88.94 251 LYS A O 1
ATOM 2051 N N . LEU A 1 252 ? -9.900 11.321 -3.133 1.00 89.75 252 LEU A N 1
ATOM 2052 C CA . LEU A 1 252 ? -10.679 10.383 -3.946 1.00 89.75 252 LEU A CA 1
ATOM 2053 C C . LEU A 1 252 ? -12.182 10.505 -3.687 1.00 89.75 252 LEU A C 1
ATOM 2055 O O . LEU A 1 252 ? -12.964 10.261 -4.589 1.00 89.75 252 LEU A O 1
ATOM 2059 N N . LEU A 1 253 ? -12.561 10.912 -2.473 1.00 89.25 253 LEU A N 1
ATOM 2060 C CA . LEU A 1 253 ? -13.955 11.072 -2.065 1.00 89.25 253 LEU A CA 1
ATOM 2061 C C . LEU A 1 253 ? -14.535 12.466 -2.377 1.00 89.25 253 LEU A C 1
ATOM 2063 O O . LEU A 1 253 ? -15.683 12.740 -2.031 1.00 89.25 253 LEU A O 1
ATOM 2067 N N . ILE A 1 254 ? -13.754 13.371 -2.988 1.00 87.81 254 ILE A N 1
ATOM 2068 C CA . ILE A 1 254 ? -14.252 14.667 -3.474 1.00 87.81 254 ILE A CA 1
ATOM 2069 C C . ILE A 1 254 ? -14.835 14.459 -4.880 1.00 87.81 254 ILE A C 1
ATOM 2071 O O . ILE A 1 254 ? -14.071 14.064 -5.766 1.00 87.81 254 ILE A O 1
ATOM 2075 N N . PRO A 1 255 ? -16.120 14.796 -5.107 1.00 82.56 255 PRO A N 1
ATOM 2076 C CA . PRO A 1 255 ? -16.725 14.746 -6.436 1.00 82.56 255 PRO A CA 1
ATOM 2077 C C . PRO A 1 255 ? -15.915 15.550 -7.458 1.00 82.56 255 PRO A C 1
ATOM 2079 O O . PRO A 1 255 ? -15.352 16.597 -7.124 1.00 82.56 255 PRO A O 1
ATOM 2082 N N . ASP A 1 256 ? -15.841 15.055 -8.693 1.00 77.62 256 ASP A N 1
ATOM 2083 C CA . ASP A 1 256 ? -15.142 15.690 -9.822 1.00 77.62 256 ASP A CA 1
ATOM 2084 C C . ASP A 1 256 ? -13.635 15.948 -9.610 1.00 77.62 256 ASP A C 1
ATOM 2086 O O . ASP A 1 256 ? -13.010 16.730 -10.338 1.00 77.62 256 ASP A O 1
ATOM 2090 N N . ASN A 1 257 ? -12.992 15.294 -8.632 1.00 79.88 257 ASN A N 1
ATOM 2091 C CA . ASN A 1 257 ? -11.554 15.442 -8.408 1.00 79.88 257 ASN A CA 1
ATOM 2092 C C . ASN A 1 257 ? -10.716 14.584 -9.366 1.00 79.88 257 ASN A C 1
ATOM 2094 O O . ASN A 1 257 ? -10.103 13.575 -9.000 1.00 79.88 257 ASN A O 1
ATOM 2098 N N . LYS A 1 258 ? -10.637 15.077 -10.595 1.00 66.19 258 LYS A N 1
ATOM 2099 C CA . LYS A 1 258 ? -10.009 14.464 -11.768 1.00 66.19 258 LYS A CA 1
ATOM 2100 C C . LYS A 1 258 ? -8.525 14.089 -11.609 1.00 66.19 258 LYS A C 1
ATOM 2102 O O . LYS A 1 258 ? -8.060 13.127 -12.207 1.00 66.19 258 LYS A O 1
ATOM 2107 N N . PHE A 1 259 ? -7.765 14.786 -10.756 1.00 68.75 259 PHE A N 1
ATOM 2108 C CA . PHE A 1 259 ? -6.313 14.563 -10.593 1.00 68.75 259 PHE A CA 1
ATOM 2109 C C . PHE A 1 259 ? -5.933 13.706 -9.378 1.00 68.75 259 PHE A C 1
ATOM 2111 O O . PHE A 1 259 ? -4.750 13.558 -9.063 1.00 68.75 259 PHE A O 1
ATOM 2118 N N . SER A 1 260 ? -6.915 13.165 -8.658 1.00 76.31 260 SER A N 1
ATOM 2119 C CA . SER A 1 260 ? -6.693 12.412 -7.416 1.00 76.31 260 SER A CA 1
ATOM 2120 C C . SER A 1 260 ? -5.939 11.086 -7.609 1.00 76.31 260 SER A C 1
ATOM 2122 O O . SER A 1 260 ? -5.372 10.566 -6.648 1.00 76.31 260 SER A O 1
ATOM 2124 N N . LEU A 1 261 ? -5.872 10.588 -8.846 1.00 82.50 261 LEU A N 1
ATOM 2125 C CA . LEU A 1 261 ? -5.324 9.281 -9.216 1.00 82.50 261 LEU A CA 1
ATOM 2126 C C . LEU A 1 261 ? -4.011 9.360 -10.017 1.00 82.50 261 LEU A C 1
ATOM 2128 O O . LEU A 1 261 ? -3.559 8.378 -10.609 1.00 82.50 261 LEU A O 1
ATOM 2132 N N . GLN A 1 262 ? -3.365 10.526 -10.061 1.00 79.81 262 GLN A N 1
ATOM 2133 C CA . GLN A 1 262 ? -2.104 10.674 -10.782 1.00 79.81 262 GLN A CA 1
ATOM 2134 C C . GLN A 1 262 ? -1.009 9.770 -10.180 1.00 79.81 262 GLN A C 1
ATOM 2136 O O . GLN A 1 262 ? -0.713 9.840 -8.991 1.00 79.81 262 GLN A O 1
ATOM 2141 N N . GLY A 1 263 ? -0.360 8.955 -11.020 1.00 80.69 263 GLY A N 1
ATOM 2142 C CA . GLY A 1 263 ? 0.802 8.147 -10.619 1.00 80.69 263 GLY A CA 1
ATOM 2143 C C . GLY A 1 263 ? 0.484 6.787 -9.986 1.00 80.69 263 GLY A C 1
ATOM 2144 O O . GLY A 1 263 ? 1.401 6.137 -9.484 1.00 80.69 263 GLY A O 1
ATOM 2145 N N . ILE A 1 264 ? -0.775 6.331 -10.031 1.00 87.38 264 ILE A N 1
ATOM 2146 C CA . ILE A 1 264 ? -1.161 4.986 -9.559 1.00 87.38 264 ILE A CA 1
ATOM 2147 C C . ILE A 1 264 ? -0.775 3.859 -10.532 1.00 87.38 264 ILE A C 1
ATOM 2149 O O . ILE A 1 264 ? -0.837 2.680 -10.183 1.00 87.38 264 ILE A O 1
ATOM 2153 N N . GLU A 1 265 ? -0.411 4.204 -11.768 1.00 84.00 265 GLU A N 1
ATOM 2154 C CA . GLU A 1 265 ? -0.068 3.238 -12.811 1.00 84.00 265 GLU A CA 1
ATOM 2155 C C . GLU A 1 265 ? 1.100 2.345 -12.381 1.00 84.00 265 GLU A C 1
ATOM 2157 O O . GLU A 1 265 ? 2.140 2.825 -11.929 1.00 84.00 265 GLU A O 1
ATOM 2162 N N . GLY A 1 266 ? 0.930 1.030 -12.539 1.00 83.25 266 GLY A N 1
ATOM 2163 C CA . GLY A 1 266 ? 1.966 0.048 -12.210 1.00 83.25 266 GLY A CA 1
ATOM 2164 C C . GLY A 1 266 ? 2.219 -0.142 -10.710 1.00 83.25 266 GLY A C 1
ATOM 2165 O O . GLY A 1 266 ? 3.089 -0.933 -10.347 1.00 83.25 266 GLY A O 1
ATOM 2166 N N . LYS A 1 267 ? 1.465 0.534 -9.832 1.00 91.50 267 LYS A N 1
ATOM 2167 C CA . LYS A 1 267 ? 1.571 0.361 -8.380 1.00 91.50 267 LYS A CA 1
ATOM 2168 C C . LYS A 1 267 ? 0.890 -0.931 -7.926 1.00 91.50 267 LYS A C 1
ATOM 2170 O O . LYS A 1 267 ? -0.158 -1.320 -8.440 1.00 91.50 267 LYS A O 1
ATOM 2175 N N . ARG A 1 268 ? 1.483 -1.590 -6.935 1.00 93.25 268 ARG A N 1
ATOM 2176 C CA . ARG A 1 268 ? 0.991 -2.811 -6.281 1.00 93.25 268 ARG A CA 1
ATOM 2177 C C . ARG A 1 268 ? 0.241 -2.526 -4.991 1.00 93.25 268 ARG A C 1
ATOM 2179 O O . ARG A 1 268 ? -0.748 -3.192 -4.710 1.00 93.25 268 ARG A O 1
ATOM 2186 N N . LEU A 1 269 ? 0.668 -1.509 -4.248 1.00 96.19 269 LEU A N 1
ATOM 2187 C CA . LEU A 1 269 ? 0.010 -1.063 -3.025 1.00 96.19 269 LEU A CA 1
ATOM 2188 C C . LEU A 1 269 ? -0.192 0.448 -3.073 1.00 96.19 269 LEU A C 1
ATOM 2190 O O . LEU A 1 269 ? 0.765 1.192 -3.278 1.00 96.19 269 LEU A O 1
ATOM 2194 N N . LEU A 1 270 ? -1.425 0.887 -2.857 1.00 96.75 270 LEU A N 1
ATOM 2195 C CA . LEU A 1 270 ? -1.796 2.284 -2.696 1.00 96.75 270 LEU A CA 1
ATOM 2196 C C . LEU A 1 270 ? -2.100 2.544 -1.226 1.00 96.75 270 LEU A C 1
ATOM 2198 O O . LEU A 1 270 ? -2.976 1.901 -0.649 1.00 96.75 270 LEU A O 1
ATOM 2202 N N . THR A 1 271 ? -1.380 3.489 -0.632 1.00 97.38 271 THR A N 1
ATOM 2203 C CA . THR A 1 271 ? -1.479 3.766 0.800 1.00 97.38 271 THR A CA 1
ATOM 2204 C C . THR A 1 271 ? -1.944 5.190 1.072 1.00 97.38 271 THR A C 1
ATOM 2206 O O . THR A 1 271 ? -1.392 6.136 0.511 1.00 97.38 271 THR A O 1
ATOM 2209 N N . ASP A 1 272 ? -2.902 5.343 1.984 1.00 95.88 272 ASP A N 1
ATOM 2210 C CA . ASP A 1 272 ? -3.161 6.597 2.694 1.00 95.88 272 ASP A CA 1
ATOM 2211 C C . ASP A 1 272 ? -2.770 6.404 4.163 1.00 95.88 272 ASP A C 1
ATOM 2213 O O . ASP A 1 272 ? -3.388 5.622 4.887 1.00 95.88 272 ASP A O 1
ATOM 2217 N N . THR A 1 273 ? -1.702 7.072 4.603 1.00 92.38 273 THR A N 1
ATOM 2218 C CA . THR A 1 273 ? -1.182 6.921 5.970 1.00 92.38 273 THR A CA 1
ATOM 2219 C C . THR A 1 273 ? -1.931 7.765 7.004 1.00 92.38 273 THR A C 1
ATOM 2221 O O . THR A 1 273 ? -1.643 7.639 8.196 1.00 92.38 273 THR A O 1
ATOM 2224 N N . GLU A 1 274 ? -2.842 8.641 6.573 1.00 86.31 274 GLU A N 1
ATOM 2225 C CA . GLU A 1 274 ? -3.558 9.556 7.458 1.00 86.31 274 GLU A CA 1
ATOM 2226 C C . GLU A 1 274 ? -4.961 9.885 6.929 1.00 86.31 274 GLU A C 1
ATOM 2228 O O . GLU A 1 274 ? -5.226 10.947 6.357 1.00 86.31 274 GLU A O 1
ATOM 2233 N N . ILE A 1 275 ? -5.904 8.984 7.198 1.00 88.12 275 ILE A N 1
ATOM 2234 C CA . ILE A 1 275 ? -7.323 9.259 6.973 1.00 88.12 275 ILE A CA 1
ATOM 2235 C C . ILE A 1 275 ? -7.769 10.369 7.935 1.00 88.12 275 ILE A C 1
ATOM 2237 O O . ILE A 1 275 ? -7.635 10.248 9.159 1.00 88.12 275 ILE A O 1
ATOM 2241 N N . LYS A 1 276 ? -8.327 11.454 7.389 1.00 77.31 276 LYS A N 1
ATOM 2242 C CA . LYS A 1 276 ? -8.879 12.555 8.189 1.00 77.31 276 LYS A CA 1
ATOM 2243 C C . LYS A 1 276 ? -10.209 12.156 8.833 1.00 77.31 276 LYS A C 1
ATOM 2245 O O . LYS A 1 276 ? -10.982 11.397 8.262 1.00 77.31 276 LYS A O 1
ATOM 2250 N N . ARG A 1 277 ? -10.478 12.717 10.017 1.00 71.00 277 ARG A N 1
ATOM 2251 C CA . ARG A 1 277 ? -11.693 12.445 10.809 1.00 71.00 277 ARG A CA 1
ATOM 2252 C C . ARG A 1 277 ? -12.958 13.087 10.238 1.00 71.00 277 ARG A C 1
ATOM 2254 O O . ARG A 1 277 ? -14.051 12.586 10.460 1.00 71.00 277 ARG A O 1
ATOM 2261 N N . GLU A 1 278 ? -12.814 14.210 9.538 1.00 68.19 278 GLU A N 1
ATOM 2262 C CA . GLU A 1 278 ? -13.945 15.009 9.067 1.00 68.19 278 GLU A CA 1
ATOM 2263 C C . GLU A 1 278 ? -14.121 14.905 7.556 1.00 68.19 278 GLU A C 1
ATOM 2265 O O . GLU A 1 278 ? -13.176 15.088 6.782 1.00 68.19 278 GLU A O 1
ATOM 2270 N N . PHE A 1 279 ? -15.368 14.657 7.161 1.00 67.00 279 PHE A N 1
ATOM 2271 C CA . PHE A 1 279 ? -15.801 14.554 5.778 1.00 67.00 279 PHE A CA 1
ATOM 2272 C C . PHE A 1 279 ? -16.601 15.771 5.349 1.00 67.00 279 PHE A C 1
ATOM 2274 O O . PHE A 1 279 ? -17.325 16.382 6.134 1.00 67.00 279 PHE A O 1
ATOM 2281 N N . LYS A 1 280 ? -16.499 16.105 4.062 1.00 63.06 280 LYS A N 1
ATOM 2282 C CA . LYS A 1 280 ? -17.471 16.997 3.427 1.00 63.06 280 LYS A CA 1
ATOM 2283 C C . LYS A 1 280 ? -18.792 16.235 3.287 1.00 63.06 280 LYS A C 1
ATOM 2285 O O . LYS A 1 280 ? -18.771 15.042 3.012 1.00 63.06 280 LYS A O 1
ATOM 2290 N N . LYS A 1 281 ? -19.928 16.929 3.425 1.00 62.59 281 LYS A N 1
ATOM 2291 C CA . LYS A 1 281 ? -21.286 16.343 3.392 1.00 62.59 281 LYS A CA 1
ATOM 2292 C C . LYS A 1 281 ? -21.635 15.536 2.121 1.00 62.59 281 LYS A C 1
ATOM 2294 O O . LYS A 1 281 ? -22.621 14.817 2.148 1.00 62.59 281 LYS A O 1
ATOM 2299 N N . ASN A 1 282 ? -20.824 15.605 1.060 1.00 73.94 282 ASN A N 1
ATOM 2300 C CA . ASN A 1 282 ? -21.066 14.971 -0.241 1.00 73.94 282 ASN A CA 1
ATOM 2301 C C . ASN A 1 282 ? -19.882 14.068 -0.639 1.00 73.94 282 ASN A C 1
ATOM 2303 O O . ASN A 1 282 ? -19.185 14.362 -1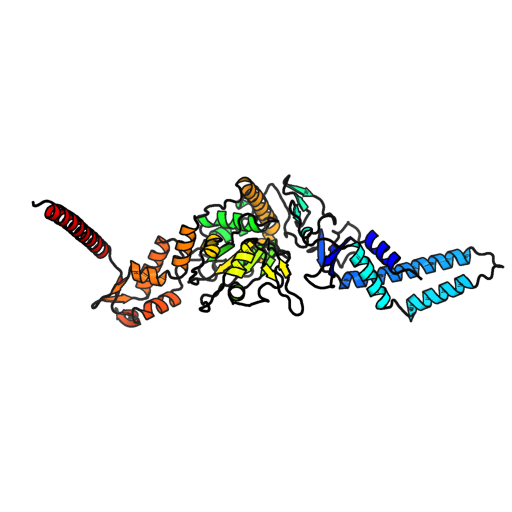.608 1.00 73.94 282 ASN A O 1
ATOM 2307 N N . ALA A 1 283 ? -19.583 13.044 0.163 1.00 84.50 283 ALA A N 1
ATOM 2308 C CA . ALA A 1 283 ? -18.528 12.086 -0.159 1.00 84.50 283 ALA A CA 1
ATOM 2309 C C . ALA A 1 283 ? -18.991 11.128 -1.267 1.00 84.50 283 ALA A C 1
ATOM 2311 O O . ALA A 1 283 ? -20.038 10.498 -1.128 1.00 84.50 283 ALA A O 1
ATOM 2312 N N . ASP A 1 284 ? -18.199 11.008 -2.328 1.00 88.94 284 ASP A N 1
ATOM 2313 C CA . ASP A 1 284 ? -18.456 10.104 -3.450 1.00 88.94 284 ASP A CA 1
ATOM 2314 C C . ASP A 1 284 ? -17.498 8.908 -3.395 1.00 88.94 284 ASP A C 1
ATOM 2316 O O . ASP A 1 284 ? -16.283 9.078 -3.443 1.00 88.94 284 ASP A O 1
ATOM 2320 N N . PHE A 1 285 ? -18.038 7.695 -3.268 1.00 91.19 285 PHE A N 1
ATOM 2321 C CA . PHE A 1 285 ? -17.249 6.468 -3.143 1.00 91.19 285 PHE A CA 1
ATOM 2322 C C . PHE A 1 285 ? -17.005 5.760 -4.478 1.00 91.19 285 PHE A C 1
ATOM 2324 O O . PHE A 1 285 ? -16.263 4.778 -4.488 1.00 91.19 285 PHE A O 1
ATOM 2331 N N . ASP A 1 286 ? -17.566 6.227 -5.594 1.00 90.38 286 ASP A N 1
ATOM 2332 C CA . ASP A 1 286 ? -17.529 5.512 -6.876 1.00 90.38 286 ASP A CA 1
ATOM 2333 C C . ASP A 1 286 ? -16.102 5.348 -7.401 1.00 90.38 286 ASP A C 1
ATOM 2335 O O . ASP A 1 286 ? -15.707 4.264 -7.841 1.00 90.38 286 ASP A O 1
ATOM 2339 N N . VAL A 1 287 ? -15.274 6.384 -7.242 1.00 90.31 287 VAL A N 1
ATOM 2340 C CA . VAL A 1 287 ? -13.851 6.342 -7.604 1.00 90.31 287 VAL A CA 1
ATOM 2341 C C . VAL A 1 287 ? -13.099 5.294 -6.781 1.00 90.31 287 VAL A C 1
ATOM 2343 O O . VAL A 1 287 ? -12.318 4.516 -7.327 1.00 90.31 287 VAL A O 1
ATOM 2346 N N . VAL A 1 288 ? -13.330 5.245 -5.466 1.00 92.25 288 VAL A N 1
ATOM 2347 C CA . VAL A 1 288 ? -12.663 4.294 -4.558 1.00 92.25 288 VAL A CA 1
ATOM 2348 C C . VAL A 1 288 ? -13.145 2.868 -4.823 1.00 92.25 288 VAL A C 1
ATOM 2350 O O . VAL A 1 288 ? -12.338 1.938 -4.864 1.00 92.25 288 VAL A O 1
ATOM 2353 N N . ASN A 1 289 ? -14.449 2.703 -5.041 1.00 92.56 289 ASN A N 1
ATOM 2354 C CA . ASN A 1 289 ? -15.068 1.430 -5.374 1.00 92.56 289 ASN A CA 1
ATOM 2355 C C . ASN A 1 289 ? -14.538 0.887 -6.699 1.00 92.56 289 ASN A C 1
ATOM 2357 O O . ASN A 1 289 ? -14.230 -0.297 -6.755 1.00 92.56 289 ASN A O 1
ATOM 2361 N N . SER A 1 290 ? -14.348 1.736 -7.711 1.00 91.56 290 SER A N 1
ATOM 2362 C CA . SER A 1 290 ? -13.772 1.331 -8.999 1.00 91.56 290 SER A CA 1
ATOM 2363 C C . SER A 1 290 ? -12.282 1.000 -8.866 1.00 91.56 290 SER A C 1
ATOM 2365 O O . SER A 1 290 ? -11.833 -0.068 -9.284 1.00 91.56 290 SER A O 1
ATOM 2367 N N . LEU A 1 291 ? -11.520 1.864 -8.178 1.00 92.31 291 LEU A N 1
ATOM 2368 C CA . LEU A 1 291 ? -10.082 1.694 -7.929 1.00 92.31 291 LEU A CA 1
ATOM 2369 C C . LEU A 1 291 ? -9.752 0.367 -7.237 1.00 92.31 291 LEU A C 1
ATOM 2371 O O . LEU A 1 291 ? -8.757 -0.271 -7.570 1.00 92.31 291 LEU A O 1
ATOM 2375 N N . PHE A 1 292 ? -10.583 -0.056 -6.287 1.00 93.00 292 PHE A N 1
ATOM 2376 C CA . PHE A 1 292 ? -10.399 -1.308 -5.552 1.00 93.00 292 PHE A CA 1
ATOM 2377 C C . PHE A 1 292 ? -11.437 -2.379 -5.917 1.00 93.00 292 PHE A C 1
ATOM 2379 O O . PHE A 1 292 ? -11.560 -3.377 -5.215 1.00 93.00 292 PHE A O 1
ATOM 2386 N N . GLY A 1 293 ? -12.194 -2.189 -6.997 1.00 89.00 293 GLY A N 1
ATOM 2387 C CA . GLY A 1 293 ? -13.221 -3.115 -7.490 1.00 89.00 293 GLY A CA 1
ATOM 2388 C C . GLY A 1 293 ? -12.832 -3.828 -8.777 1.00 89.00 293 GLY A C 1
ATOM 2389 O O . GLY A 1 293 ? -13.536 -4.728 -9.208 1.00 89.00 293 GLY A O 1
ATOM 2390 N N . GLY A 1 294 ? -11.706 -3.456 -9.390 1.00 85.31 294 GLY A N 1
ATOM 2391 C CA . GLY A 1 294 ? -11.322 -3.997 -10.695 1.00 85.31 294 GLY A CA 1
ATOM 2392 C C . GLY A 1 294 ? -12.198 -3.486 -11.842 1.00 85.31 294 GLY A C 1
ATOM 2393 O O . GLY A 1 294 ? -12.148 -4.052 -12.933 1.00 85.31 294 GLY A O 1
ATOM 2394 N N . ASP A 1 295 ? -12.959 -2.418 -11.606 1.00 88.56 295 ASP A N 1
ATOM 2395 C CA . ASP A 1 295 ? -13.766 -1.764 -12.625 1.00 88.56 295 ASP A CA 1
ATOM 2396 C C . ASP A 1 295 ? -12.919 -0.753 -13.414 1.00 88.56 295 ASP A C 1
ATOM 2398 O O . ASP A 1 295 ? -11.928 -0.219 -12.895 1.00 88.56 295 ASP A O 1
ATOM 2402 N N . PRO A 1 296 ? -13.272 -0.474 -14.680 1.00 87.19 296 PRO A N 1
ATOM 2403 C CA . PRO A 1 296 ? -12.619 0.572 -15.444 1.00 87.19 296 PRO A CA 1
ATOM 2404 C C . PRO A 1 296 ? -12.917 1.946 -14.834 1.00 87.19 296 PRO A C 1
ATOM 2406 O O . PRO A 1 296 ? -14.075 2.306 -14.647 1.00 87.19 296 PRO A O 1
ATOM 2409 N N . LEU A 1 297 ? -11.876 2.730 -14.565 1.00 86.69 297 LEU A N 1
ATOM 2410 C CA . LEU A 1 297 ? -11.985 4.092 -14.051 1.00 86.69 297 LEU A CA 1
ATOM 2411 C C . LEU A 1 297 ? -11.329 5.111 -14.993 1.00 86.69 297 LEU A C 1
ATOM 2413 O O . LEU A 1 297 ? -10.310 4.793 -15.620 1.00 86.69 297 LEU A O 1
ATOM 2417 N N . PRO A 1 298 ? -11.878 6.333 -15.077 1.00 80.31 298 PRO A N 1
ATOM 2418 C CA . PRO A 1 298 ? -11.239 7.425 -15.784 1.00 80.31 298 PRO A CA 1
ATOM 2419 C C . PRO A 1 298 ? -10.007 7.910 -15.016 1.00 80.31 298 PRO A C 1
ATOM 2421 O O . PRO A 1 298 ? -10.044 8.181 -13.815 1.00 80.31 298 PRO A O 1
ATOM 2424 N N . LEU A 1 299 ? -8.891 8.030 -15.719 1.00 78.06 299 LEU A N 1
ATOM 2425 C CA . LEU A 1 299 ? -7.664 8.632 -15.229 1.00 78.06 299 LEU A CA 1
ATOM 2426 C C . LEU A 1 299 ? -7.387 9.903 -16.029 1.00 78.06 299 LEU A C 1
ATOM 2428 O O . LEU A 1 299 ? -7.033 9.851 -17.203 1.00 78.06 299 LEU A O 1
ATOM 2432 N N . GLU A 1 300 ? -7.491 11.060 -15.383 1.00 72.00 300 GLU A N 1
ATOM 2433 C CA . GLU A 1 300 ? -7.119 12.329 -16.004 1.00 72.00 300 GLU A CA 1
ATOM 2434 C C . GLU A 1 300 ? -5.711 12.763 -15.575 1.00 72.00 300 GLU A C 1
ATOM 2436 O O . GLU A 1 300 ? -5.355 12.795 -14.391 1.00 72.00 300 GLU A O 1
ATOM 2441 N N . LYS A 1 301 ? -4.884 13.148 -16.552 1.00 66.94 301 LYS A N 1
ATOM 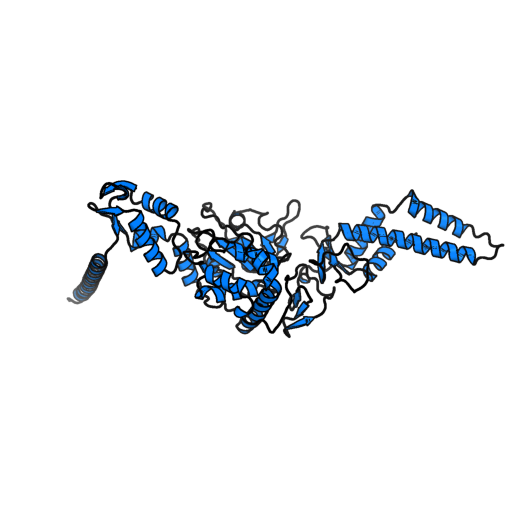2442 C CA . LYS A 1 301 ? -3.594 13.813 -16.317 1.00 66.94 301 LYS A CA 1
ATOM 2443 C C . LYS A 1 301 ? -3.673 15.252 -16.799 1.00 66.94 301 LYS A C 1
ATOM 2445 O O . LYS A 1 301 ? -4.303 15.549 -17.808 1.00 66.94 301 LYS A O 1
ATOM 2450 N N . LYS A 1 302 ? -2.994 16.165 -16.096 1.00 66.62 302 LYS A N 1
ATOM 2451 C CA . LYS A 1 302 ? -2.931 17.574 -16.512 1.00 66.62 302 LYS A CA 1
ATOM 2452 C C . LYS A 1 302 ? -2.424 17.671 -17.950 1.00 66.62 302 LYS A C 1
ATOM 2454 O O . LYS A 1 302 ? -1.343 17.165 -18.229 1.00 66.62 302 LYS A O 1
ATOM 2459 N N . TYR A 1 303 ? -3.175 18.374 -18.797 1.00 62.78 303 TYR A N 1
ATOM 2460 C CA . TYR A 1 303 ? -2.862 18.606 -20.214 1.00 62.78 303 TYR A CA 1
ATOM 2461 C C . TYR A 1 303 ? -2.964 17.366 -21.123 1.00 62.78 303 TYR A C 1
ATOM 2463 O O . TYR A 1 303 ? -2.393 17.366 -22.212 1.00 62.78 303 TYR A O 1
ATOM 2471 N N . HIS A 1 304 ? -3.694 16.331 -20.698 1.00 63.06 304 HIS A N 1
ATOM 2472 C CA . HIS A 1 304 ? -3.927 15.102 -21.462 1.00 63.06 304 HIS A CA 1
ATOM 2473 C C . HIS A 1 304 ? -5.413 14.717 -21.441 1.00 63.06 304 HIS A C 1
ATOM 2475 O O . HIS A 1 304 ? -6.146 15.152 -20.552 1.00 63.06 304 HIS A O 1
ATOM 2481 N N . ALA A 1 305 ? -5.849 13.918 -22.418 1.00 65.44 305 ALA A N 1
ATOM 2482 C CA . ALA A 1 305 ? -7.200 13.366 -22.444 1.00 65.44 305 ALA A CA 1
ATOM 2483 C C . ALA A 1 305 ? -7.399 12.301 -21.346 1.00 65.44 305 ALA A C 1
ATOM 2485 O O . ALA A 1 305 ? -6.436 11.719 -20.837 1.00 65.44 305 ALA A O 1
ATOM 2486 N N . GLU A 1 306 ? -8.658 12.102 -20.957 1.00 69.56 306 GLU A N 1
ATOM 2487 C CA . GLU A 1 306 ? -9.080 11.088 -19.990 1.00 69.56 306 GLU A CA 1
ATOM 2488 C C . GLU A 1 306 ? -8.903 9.683 -20.566 1.00 69.56 306 GLU A C 1
ATOM 2490 O O . GLU A 1 306 ? -9.184 9.455 -21.735 1.00 69.56 306 GLU A O 1
ATOM 2495 N N . ILE A 1 307 ? -8.477 8.737 -19.732 1.00 72.50 307 ILE A N 1
ATOM 2496 C CA . ILE A 1 307 ? -8.230 7.349 -20.138 1.00 72.50 307 ILE A CA 1
ATOM 2497 C C . ILE A 1 307 ? -8.876 6.328 -19.223 1.00 72.50 307 ILE A C 1
ATOM 2499 O O . ILE A 1 307 ? -8.890 6.468 -18.006 1.00 72.50 307 ILE A O 1
ATOM 2503 N N . THR A 1 308 ? -9.323 5.227 -19.815 1.00 82.00 308 THR A N 1
ATOM 2504 C CA . THR A 1 308 ? -9.856 4.094 -19.065 1.00 82.00 308 THR A CA 1
ATOM 2505 C C . THR A 1 308 ? -8.728 3.212 -18.522 1.00 82.00 308 THR A C 1
ATOM 2507 O O . THR A 1 308 ? -7.912 2.677 -19.277 1.00 82.00 308 THR A O 1
ATOM 2510 N N . TYR A 1 309 ? -8.697 3.018 -17.205 1.00 84.00 309 TYR A N 1
ATOM 2511 C CA . TYR A 1 309 ? -7.715 2.190 -16.505 1.00 84.00 309 TYR A CA 1
ATOM 2512 C C . TYR A 1 309 ? -8.392 1.197 -15.568 1.00 84.00 309 TYR A C 1
ATOM 2514 O O . TYR A 1 309 ? -9.343 1.540 -14.883 1.00 84.00 309 TYR A O 1
ATOM 2522 N N . ILE A 1 310 ? -7.866 -0.025 -15.500 1.00 87.38 310 ILE A N 1
ATOM 2523 C CA . ILE A 1 310 ? -8.288 -1.027 -14.517 1.00 87.38 310 ILE A CA 1
ATOM 2524 C C . ILE A 1 310 ? -7.138 -1.218 -13.537 1.00 87.38 310 ILE A C 1
ATOM 2526 O O . ILE A 1 310 ? -6.057 -1.687 -13.908 1.00 87.38 310 ILE A O 1
ATOM 2530 N N . ALA A 1 311 ? -7.363 -0.843 -12.283 1.00 87.31 311 ALA A N 1
ATOM 2531 C CA . ALA A 1 311 ? -6.358 -0.961 -11.242 1.00 87.31 311 ALA A CA 1
ATOM 2532 C C . ALA A 1 311 ? -6.223 -2.407 -10.744 1.00 87.31 311 ALA A C 1
ATOM 2534 O O . ALA A 1 311 ? -7.203 -3.115 -10.525 1.00 87.31 311 ALA A O 1
ATOM 2535 N N . LYS A 1 312 ? -4.975 -2.832 -10.527 1.00 87.56 312 LYS A N 1
ATOM 2536 C CA . LYS A 1 312 ? -4.616 -4.126 -9.920 1.00 87.56 312 LYS A CA 1
ATOM 2537 C C . LYS A 1 312 ? -3.857 -3.927 -8.602 1.00 87.56 312 LYS A C 1
ATOM 2539 O O . LYS A 1 312 ? -2.934 -4.678 -8.294 1.00 87.56 312 LYS A O 1
ATOM 2544 N N . SER A 1 313 ? -4.180 -2.861 -7.877 1.00 90.94 313 SER A N 1
ATOM 2545 C CA . SER A 1 313 ? -3.441 -2.427 -6.692 1.00 90.94 313 SER A CA 1
ATOM 2546 C C . SER A 1 313 ? -4.229 -2.734 -5.422 1.00 90.94 313 SER A C 1
ATOM 2548 O O . SER A 1 313 ? -5.419 -2.447 -5.344 1.00 90.94 313 SER A O 1
ATOM 2550 N N . ALA A 1 314 ? -3.552 -3.250 -4.400 1.00 94.88 314 ALA A N 1
ATOM 2551 C CA . ALA A 1 314 ? -4.105 -3.343 -3.056 1.00 94.88 314 ALA A CA 1
ATOM 2552 C C . ALA A 1 314 ? -4.208 -1.962 -2.394 1.00 94.88 314 ALA A C 1
ATOM 2554 O O . ALA A 1 314 ? -3.445 -1.054 -2.722 1.00 94.88 314 ALA A O 1
ATOM 2555 N N . GLY A 1 315 ? -5.135 -1.807 -1.445 1.00 96.38 315 GLY A N 1
ATOM 2556 C CA . GLY A 1 315 ? -5.306 -0.575 -0.666 1.00 96.38 315 GLY A CA 1
ATOM 2557 C C . GLY A 1 315 ? -4.877 -0.734 0.794 1.00 96.38 315 GLY A C 1
ATOM 2558 O O . GLY A 1 315 ? -5.278 -1.696 1.443 1.00 96.38 315 GLY A O 1
ATOM 2559 N N . LEU A 1 316 ? -4.091 0.192 1.335 1.00 97.94 316 LEU A N 1
ATOM 2560 C CA . LEU A 1 316 ? -3.785 0.275 2.767 1.00 97.94 316 LEU A CA 1
ATOM 2561 C C . LEU A 1 316 ? -4.189 1.651 3.292 1.00 97.94 316 LEU A C 1
ATOM 2563 O O . LEU A 1 316 ? -3.614 2.665 2.913 1.00 97.94 316 LEU A O 1
ATOM 2567 N N . LEU A 1 317 ? -5.162 1.695 4.189 1.00 97.56 317 LEU A N 1
ATOM 2568 C CA . LEU A 1 317 ? -5.642 2.935 4.783 1.00 97.56 317 LEU A CA 1
ATOM 2569 C C . LEU A 1 317 ? -5.318 2.938 6.278 1.00 97.56 317 LEU A C 1
ATOM 2571 O O . LEU A 1 317 ? -5.609 1.976 6.986 1.00 97.56 317 LEU A O 1
ATOM 2575 N N . ILE A 1 318 ? -4.706 4.010 6.774 1.00 96.44 318 ILE A N 1
ATOM 2576 C CA . ILE A 1 318 ? -4.324 4.147 8.180 1.00 96.44 318 ILE A CA 1
ATOM 2577 C C . ILE A 1 318 ? -5.068 5.325 8.798 1.00 96.44 318 ILE A C 1
ATOM 2579 O O . ILE A 1 318 ? -4.939 6.465 8.356 1.00 96.44 318 ILE A O 1
ATOM 2583 N N . GLY A 1 319 ? -5.821 5.049 9.861 1.00 92.94 319 GLY A N 1
ATOM 2584 C CA . GLY A 1 319 ? -6.652 6.035 10.546 1.00 92.94 319 GLY A CA 1
ATOM 2585 C C . GLY A 1 319 ? -6.402 6.102 12.051 1.00 92.94 319 GLY A C 1
ATOM 2586 O O . GLY A 1 319 ? -5.934 5.150 12.683 1.00 92.94 319 GLY A O 1
ATOM 2587 N N . ASN A 1 320 ? -6.744 7.245 12.639 1.00 91.00 320 ASN A N 1
ATOM 2588 C CA . ASN A 1 320 ? -6.906 7.390 14.084 1.00 91.00 320 ASN A CA 1
ATOM 2589 C C . ASN A 1 320 ? -8.397 7.482 14.409 1.00 91.00 320 ASN A C 1
ATOM 2591 O O . ASN A 1 320 ? -9.171 7.967 13.591 1.00 91.00 320 ASN A O 1
ATOM 2595 N N . LEU A 1 321 ? -8.776 7.089 15.622 1.00 88.75 321 LEU A N 1
ATOM 2596 C CA . LEU A 1 321 ? -10.154 7.226 16.088 1.00 88.75 321 LEU A CA 1
ATOM 2597 C C . LEU A 1 321 ? -10.513 8.678 16.439 1.00 88.75 321 LEU A C 1
ATOM 2599 O O . LEU A 1 321 ? -9.616 9.421 16.866 1.00 88.75 321 LEU A O 1
ATOM 2603 N N . PRO A 1 322 ? -11.790 9.077 16.314 1.00 90.25 322 PRO A N 1
ATOM 2604 C CA . PRO A 1 322 ? -12.856 8.345 15.620 1.00 90.25 322 PRO A CA 1
ATOM 2605 C C . PRO A 1 322 ? -12.626 8.316 14.104 1.00 90.25 322 PRO A C 1
ATOM 2607 O O . PRO A 1 322 ? -12.055 9.255 13.542 1.00 90.25 322 PRO A O 1
ATOM 2610 N N . LEU A 1 323 ? -13.067 7.239 13.454 1.00 90.69 323 LEU A N 1
ATOM 2611 C CA . LEU A 1 323 ? -13.204 7.217 12.000 1.00 90.69 323 LEU A CA 1
ATOM 2612 C C . LEU A 1 323 ? -14.408 8.060 11.566 1.00 90.69 323 LEU A C 1
ATOM 2614 O O . LEU A 1 323 ? -15.228 8.499 12.368 1.00 90.69 323 LEU A O 1
ATOM 2618 N N . PHE A 1 324 ? -14.506 8.291 10.267 1.00 89.44 324 PHE A N 1
ATOM 2619 C CA . PHE A 1 324 ? -15.658 8.946 9.679 1.00 89.44 324 PHE A CA 1
ATOM 2620 C C . PHE A 1 324 ? -16.815 7.975 9.466 1.00 89.44 324 PHE A C 1
ATOM 2622 O O . PHE A 1 324 ? -16.597 6.786 9.234 1.00 89.44 324 PHE A O 1
ATOM 2629 N N . LYS A 1 325 ? -18.044 8.494 9.481 1.00 89.19 325 LYS A N 1
ATOM 2630 C CA . LYS A 1 325 ? -19.235 7.702 9.160 1.00 89.19 325 LYS A CA 1
ATOM 2631 C C . LYS A 1 325 ? -19.287 7.380 7.669 1.00 89.19 325 LYS A C 1
ATOM 2633 O O . LYS A 1 325 ? -18.953 8.229 6.839 1.00 89.19 325 LYS A O 1
ATOM 2638 N N . VAL A 1 326 ? -19.713 6.164 7.337 1.00 89.50 326 VAL A N 1
ATOM 2639 C CA . VAL A 1 326 ? -19.799 5.669 5.959 1.00 89.50 326 VAL A CA 1
ATOM 2640 C C . VAL A 1 326 ? -21.142 4.995 5.729 1.00 89.50 326 VAL A C 1
ATOM 2642 O O . VAL A 1 326 ? -21.436 3.985 6.352 1.00 89.50 326 VAL A O 1
ATOM 2645 N N . ASN A 1 327 ? -21.892 5.491 4.743 1.00 85.88 327 ASN A N 1
ATOM 2646 C CA . ASN A 1 327 ? -23.168 4.913 4.307 1.00 85.88 327 ASN A CA 1
ATOM 2647 C C . ASN A 1 327 ? -23.056 4.327 2.887 1.00 85.88 327 ASN A C 1
ATOM 2649 O O . ASN A 1 327 ? -23.906 4.570 2.035 1.00 85.88 327 ASN A O 1
ATOM 2653 N N . ASN A 1 328 ? -21.971 3.605 2.592 1.00 91.94 328 ASN A N 1
ATOM 2654 C CA . ASN A 1 328 ? -21.736 2.982 1.287 1.00 91.94 328 ASN A CA 1
ATOM 2655 C C . ASN A 1 328 ? -21.377 1.500 1.473 1.00 91.94 328 ASN A C 1
ATOM 2657 O O . ASN A 1 328 ? -20.245 1.161 1.820 1.00 91.94 328 ASN A O 1
ATOM 2661 N N . SER A 1 329 ? -22.350 0.614 1.245 1.00 91.75 329 SER A N 1
ATOM 2662 C CA . SER A 1 329 ? -22.190 -0.836 1.432 1.00 91.75 329 SER A CA 1
ATOM 2663 C C . SER A 1 329 ? -21.113 -1.428 0.521 1.00 91.75 329 SER A C 1
ATOM 2665 O O . SER A 1 329 ? -20.372 -2.316 0.939 1.00 91.75 329 SER A O 1
ATOM 2667 N N . ALA A 1 330 ? -20.964 -0.898 -0.696 1.00 92.62 330 ALA A N 1
ATOM 2668 C CA . ALA A 1 330 ? -19.939 -1.330 -1.635 1.00 92.62 330 ALA A CA 1
ATOM 2669 C C . ALA A 1 330 ? -18.526 -1.075 -1.075 1.00 92.62 330 ALA A C 1
ATOM 2671 O O . ALA A 1 330 ? -17.694 -1.983 -1.096 1.00 92.62 330 ALA A O 1
ATOM 2672 N N . PHE A 1 331 ? -18.256 0.097 -0.500 1.00 94.44 331 PHE A N 1
ATOM 2673 C CA . PHE A 1 331 ? -16.982 0.386 0.160 1.00 94.44 331 PHE A CA 1
ATOM 2674 C C . PHE A 1 331 ? -16.778 -0.496 1.396 1.00 94.44 331 PHE A C 1
ATOM 2676 O O . PHE A 1 331 ? -15.732 -1.132 1.519 1.00 94.44 331 PHE A O 1
ATOM 2683 N N . LEU A 1 332 ? -17.786 -0.596 2.273 1.00 94.75 332 LEU A N 1
ATOM 2684 C CA . LEU A 1 332 ? -17.718 -1.405 3.499 1.00 94.75 332 LEU A CA 1
ATOM 2685 C C . LEU A 1 332 ? -17.438 -2.887 3.201 1.00 94.75 332 LEU A C 1
ATOM 2687 O O . LEU A 1 332 ? -16.600 -3.507 3.855 1.00 94.75 332 LEU A O 1
ATOM 2691 N N . SER A 1 333 ? -18.047 -3.439 2.148 1.00 93.31 333 SER A N 1
ATOM 2692 C CA . SER A 1 333 ? -17.835 -4.826 1.714 1.00 93.31 333 SER A CA 1
ATOM 2693 C C . SER A 1 333 ? -16.407 -5.119 1.243 1.00 93.31 333 SER A C 1
ATOM 2695 O O . SER A 1 333 ? -15.989 -6.278 1.210 1.00 93.31 333 SER A O 1
ATOM 2697 N N . ARG A 1 334 ? -15.622 -4.087 0.904 1.00 94.31 334 ARG A N 1
ATOM 2698 C CA . ARG A 1 334 ? -14.212 -4.225 0.520 1.00 94.31 334 ARG A CA 1
ATOM 2699 C C . ARG A 1 334 ? -13.281 -4.206 1.728 1.00 94.31 334 ARG A C 1
ATOM 2701 O O . ARG A 1 334 ? -12.100 -4.483 1.569 1.00 94.31 334 ARG A O 1
ATOM 2708 N N . LEU A 1 335 ? -13.750 -3.909 2.936 1.00 95.75 335 LEU A N 1
ATOM 2709 C CA . LEU A 1 335 ? -12.849 -3.688 4.062 1.00 95.75 335 LEU A CA 1
ATOM 2710 C C . LEU A 1 335 ? -12.341 -4.989 4.694 1.00 95.75 335 LEU A C 1
ATOM 2712 O O . LEU A 1 335 ? -13.046 -5.989 4.813 1.00 95.75 335 LEU A O 1
ATOM 2716 N N . LEU A 1 336 ? -11.089 -4.929 5.136 1.00 97.00 336 LEU A N 1
ATOM 2717 C CA . LEU A 1 336 ? -10.501 -5.759 6.175 1.00 97.00 336 LEU A CA 1
ATOM 2718 C C . LEU A 1 336 ? -10.015 -4.800 7.256 1.00 97.00 336 LEU A C 1
ATOM 2720 O O . LEU A 1 336 ? -9.129 -3.989 7.004 1.00 97.00 336 LEU A O 1
ATOM 2724 N N . ILE A 1 337 ? -10.592 -4.859 8.451 1.00 96.62 337 ILE A N 1
ATOM 2725 C CA . ILE A 1 337 ? -10.264 -3.920 9.531 1.00 96.62 337 ILE A CA 1
ATOM 2726 C C . ILE A 1 337 ? -9.383 -4.604 10.576 1.00 96.62 337 ILE A C 1
ATOM 2728 O O . ILE A 1 337 ? -9.727 -5.664 11.107 1.00 96.62 337 ILE A O 1
ATOM 2732 N N . ILE A 1 338 ? -8.256 -3.969 10.897 1.00 95.94 338 ILE A N 1
ATOM 2733 C CA . ILE A 1 338 ? -7.353 -4.344 11.985 1.00 95.94 338 ILE A CA 1
ATOM 2734 C C . ILE A 1 338 ? -7.198 -3.166 12.945 1.00 95.94 338 ILE A C 1
ATOM 2736 O O . ILE A 1 338 ? -6.846 -2.056 12.547 1.00 95.94 338 ILE A O 1
ATOM 2740 N N . THR A 1 339 ? -7.387 -3.429 14.235 1.00 93.88 339 THR A N 1
ATOM 2741 C CA . THR A 1 339 ? -7.091 -2.477 15.306 1.00 93.88 339 THR A CA 1
ATOM 2742 C C . THR A 1 339 ? -5.672 -2.679 15.844 1.00 93.88 339 THR A C 1
ATOM 2744 O O . THR A 1 339 ? -5.165 -3.805 15.907 1.00 93.88 339 THR A O 1
ATOM 2747 N N . THR A 1 340 ? -5.005 -1.592 16.236 1.00 92.88 340 THR A N 1
ATOM 2748 C CA . THR A 1 340 ? -3.785 -1.671 17.055 1.00 92.88 340 THR A CA 1
ATOM 2749 C C . THR A 1 340 ? -4.128 -1.967 18.510 1.00 92.88 340 THR A C 1
ATOM 2751 O O . THR A 1 340 ? -5.287 -1.910 18.916 1.00 92.88 340 THR A O 1
ATOM 2754 N N . ARG A 1 341 ? -3.105 -2.229 19.327 1.00 89.44 341 ARG A N 1
ATOM 2755 C CA . ARG A 1 341 ? -3.267 -2.201 20.785 1.00 89.44 341 ARG A CA 1
ATOM 2756 C C . ARG A 1 341 ? -3.675 -0.803 21.270 1.00 89.44 341 ARG A C 1
ATOM 2758 O O . ARG A 1 341 ? -3.455 0.194 20.577 1.00 89.44 341 ARG A O 1
ATOM 2765 N N . GLU A 1 342 ? -4.241 -0.753 22.472 1.00 79.94 342 GLU A N 1
ATOM 2766 C CA . GLU A 1 342 ? -4.642 0.483 23.162 1.00 79.94 342 GLU A CA 1
ATOM 2767 C C . GLU A 1 342 ? -3.437 1.255 23.708 1.00 79.94 342 GLU A C 1
ATOM 2769 O O . GLU A 1 342 ? -3.375 2.479 23.626 1.00 79.94 342 GLU A O 1
ATOM 2774 N N . LYS A 1 343 ? -2.466 0.522 24.261 1.00 78.00 343 LYS A N 1
ATOM 2775 C CA . LYS A 1 343 ? -1.270 1.067 24.904 1.00 78.00 343 LYS A CA 1
ATOM 2776 C C . LYS A 1 343 ? -0.027 0.436 24.298 1.00 78.00 343 LYS A C 1
ATOM 2778 O O . LYS A 1 343 ? -0.040 -0.722 23.877 1.00 78.00 343 LYS A O 1
ATOM 2783 N N . ARG A 1 344 ? 1.038 1.232 24.238 1.00 72.00 344 ARG A N 1
ATOM 2784 C CA . ARG A 1 344 ? 2.368 0.784 23.834 1.00 72.00 344 ARG A CA 1
ATOM 2785 C C . ARG A 1 344 ? 3.242 0.713 25.073 1.00 72.00 344 ARG A C 1
ATOM 2787 O O . ARG A 1 344 ? 3.478 1.735 25.707 1.00 72.00 344 ARG A O 1
ATOM 2794 N N . ASP A 1 345 ? 3.750 -0.475 25.368 1.00 67.19 345 ASP A N 1
ATOM 2795 C CA . ASP A 1 345 ? 4.524 -0.728 26.590 1.00 67.19 345 ASP A CA 1
ATOM 2796 C C . ASP A 1 345 ? 5.992 -0.264 26.493 1.00 67.19 345 ASP A C 1
ATOM 2798 O O . ASP A 1 345 ? 6.762 -0.408 27.439 1.00 67.19 345 ASP A O 1
ATOM 2802 N N . PHE A 1 346 ? 6.406 0.306 25.354 1.00 69.38 346 PHE A N 1
ATOM 2803 C CA . PHE A 1 346 ? 7.806 0.627 25.071 1.00 69.38 346 PHE A CA 1
ATOM 2804 C C . PHE A 1 346 ? 7.981 1.971 24.365 1.00 69.38 346 PHE A C 1
ATOM 2806 O O . PHE A 1 346 ? 7.095 2.470 23.666 1.00 69.38 346 PHE A O 1
ATOM 2813 N N . LYS A 1 347 ? 9.175 2.547 24.542 1.00 76.12 347 LYS A N 1
ATOM 2814 C CA . LYS A 1 347 ? 9.564 3.837 23.971 1.00 76.12 347 LYS A CA 1
ATOM 2815 C C . LYS A 1 347 ? 9.597 3.769 22.444 1.00 76.12 347 LYS A C 1
ATOM 2817 O O . LYS A 1 347 ? 10.089 2.807 21.858 1.00 76.12 347 LYS A O 1
ATOM 2822 N N . GLU A 1 348 ? 9.100 4.823 21.805 1.00 75.94 348 GLU A N 1
ATOM 2823 C CA . GLU A 1 348 ? 9.178 4.985 20.357 1.00 75.94 348 GLU A CA 1
ATOM 2824 C C . GLU A 1 348 ? 10.644 4.994 19.899 1.00 75.94 348 GLU A C 1
ATOM 2826 O O . GLU A 1 348 ? 11.463 5.761 20.410 1.00 75.94 348 GLU A O 1
ATOM 2831 N N . VAL A 1 349 ? 10.964 4.119 18.945 1.00 82.75 349 VAL A N 1
ATOM 2832 C CA . VAL A 1 349 ? 12.281 4.051 18.307 1.00 82.75 349 VAL A CA 1
ATOM 2833 C C . VAL A 1 349 ? 12.197 4.806 16.978 1.00 82.75 349 VAL A C 1
ATOM 2835 O O . VAL A 1 349 ? 11.408 4.406 16.112 1.00 82.75 349 VAL A O 1
ATOM 2838 N N . PRO A 1 350 ? 12.969 5.893 16.795 1.00 86.31 350 PRO A N 1
ATOM 2839 C CA . PRO A 1 350 ? 13.054 6.589 15.515 1.00 86.31 350 PRO A CA 1
ATOM 2840 C C . PRO A 1 350 ? 13.503 5.639 14.403 1.00 86.31 350 PRO A C 1
ATOM 2842 O O . PRO A 1 350 ? 14.330 4.761 14.638 1.00 86.31 350 PRO A O 1
ATOM 2845 N N . ASN A 1 351 ? 12.970 5.815 13.193 1.00 89.81 351 ASN A N 1
ATOM 2846 C CA . ASN A 1 351 ? 13.356 5.036 12.008 1.00 89.81 351 ASN A CA 1
ATOM 2847 C C . ASN A 1 351 ? 13.239 3.509 12.187 1.00 89.81 351 ASN A C 1
ATOM 2849 O O . ASN A 1 351 ? 13.955 2.743 11.553 1.00 89.81 351 ASN A O 1
ATOM 2853 N N . MET A 1 352 ? 12.298 3.047 13.022 1.00 93.06 352 MET A N 1
ATOM 2854 C CA . MET A 1 352 ? 12.081 1.617 13.284 1.00 93.06 352 MET A CA 1
ATOM 2855 C C . MET A 1 352 ? 11.919 0.785 12.000 1.00 93.06 352 MET A C 1
ATOM 2857 O O . MET A 1 352 ? 12.386 -0.347 11.940 1.00 93.06 352 MET A O 1
ATOM 2861 N N . ALA A 1 353 ? 11.270 1.340 10.972 1.00 95.31 353 ALA A N 1
ATOM 2862 C CA . ALA A 1 353 ? 11.088 0.652 9.696 1.00 95.31 353 ALA A CA 1
ATOM 2863 C C . ALA A 1 353 ? 12.416 0.409 8.961 1.00 95.31 353 ALA A C 1
ATOM 2865 O O . ALA A 1 353 ? 12.583 -0.670 8.403 1.00 95.31 353 ALA A O 1
ATOM 2866 N N . ASP A 1 354 ? 13.345 1.373 8.989 1.00 95.69 354 ASP A N 1
ATOM 2867 C CA . ASP A 1 354 ? 14.691 1.212 8.424 1.00 95.69 354 ASP A CA 1
ATOM 2868 C C . ASP A 1 354 ? 15.456 0.137 9.177 1.00 95.69 354 ASP A C 1
ATOM 2870 O O . ASP A 1 354 ? 15.917 -0.819 8.573 1.00 95.69 354 ASP A O 1
ATOM 2874 N N . LEU A 1 355 ? 15.485 0.221 10.510 1.00 96.81 355 LEU A N 1
ATOM 2875 C CA . LEU A 1 355 ? 16.207 -0.746 11.337 1.00 96.81 355 LEU A CA 1
ATOM 2876 C C . LEU A 1 355 ? 15.719 -2.184 11.113 1.00 96.81 355 LEU A C 1
ATOM 2878 O O . LEU A 1 355 ? 16.530 -3.097 10.985 1.00 96.81 355 LEU A O 1
ATOM 2882 N N . ILE A 1 356 ? 14.397 -2.383 11.047 1.00 97.38 356 ILE A N 1
ATOM 2883 C CA . ILE A 1 356 ? 13.803 -3.695 10.758 1.00 97.38 356 ILE A CA 1
ATOM 2884 C C . ILE A 1 356 ? 14.180 -4.155 9.350 1.00 97.38 356 ILE A C 1
ATOM 2886 O O . ILE A 1 356 ? 14.555 -5.309 9.161 1.00 97.38 356 ILE A O 1
ATOM 2890 N N . PHE A 1 357 ? 14.052 -3.280 8.355 1.00 96.69 357 PHE A N 1
ATOM 2891 C CA . PHE A 1 357 ? 14.269 -3.653 6.964 1.00 96.69 357 PHE A CA 1
ATOM 2892 C C . PHE A 1 357 ? 15.746 -3.930 6.656 1.00 96.69 357 PHE A C 1
ATOM 2894 O O . PHE A 1 357 ? 16.051 -4.915 5.989 1.00 96.69 357 PHE A O 1
ATOM 2901 N N . ASP A 1 358 ? 16.661 -3.128 7.194 1.00 96.12 358 ASP A N 1
ATOM 2902 C CA . ASP A 1 358 ? 18.103 -3.310 7.025 1.00 96.12 358 ASP A CA 1
ATOM 2903 C C . ASP A 1 358 ? 18.589 -4.611 7.679 1.00 96.12 358 ASP A C 1
ATOM 2905 O O . ASP A 1 358 ? 19.469 -5.285 7.144 1.00 96.12 358 ASP A O 1
ATOM 2909 N N . ALA A 1 359 ? 17.999 -4.989 8.819 1.00 97.19 359 ALA A N 1
ATOM 2910 C CA . ALA A 1 359 ? 18.356 -6.210 9.533 1.00 97.19 359 ALA A CA 1
ATOM 2911 C C . ALA A 1 359 ? 17.682 -7.471 8.963 1.00 97.19 359 ALA A C 1
ATOM 2913 O O . ALA A 1 359 ? 18.303 -8.532 8.908 1.00 97.19 359 ALA A O 1
ATOM 2914 N N . GLU A 1 360 ? 16.406 -7.384 8.576 1.00 98.25 360 GLU A N 1
ATOM 2915 C CA . GLU A 1 360 ? 15.548 -8.554 8.339 1.00 98.25 360 GLU A CA 1
ATOM 2916 C C . GLU A 1 360 ? 14.794 -8.515 6.999 1.00 98.25 360 GLU A C 1
ATOM 2918 O O . GLU A 1 360 ? 13.992 -9.407 6.739 1.00 98.25 360 GLU A O 1
ATOM 2923 N N . GLY A 1 361 ? 15.033 -7.534 6.122 1.00 97.12 361 GLY A N 1
ATOM 2924 C CA . GLY A 1 361 ? 14.261 -7.318 4.890 1.00 97.12 361 GLY A CA 1
ATOM 2925 C C . GLY A 1 361 ? 14.145 -8.550 3.986 1.00 97.12 361 GLY A C 1
ATOM 2926 O O . GLY A 1 361 ? 13.035 -8.923 3.603 1.00 97.12 361 GLY A O 1
ATOM 2927 N N . ASP A 1 362 ? 15.257 -9.244 3.717 1.00 97.38 362 ASP A N 1
ATOM 2928 C CA . ASP A 1 362 ? 15.266 -10.487 2.923 1.00 97.38 362 ASP A CA 1
ATOM 2929 C C . ASP A 1 362 ? 14.417 -11.595 3.589 1.00 97.38 362 ASP A C 1
ATOM 2931 O O . ASP A 1 362 ? 13.639 -12.290 2.927 1.00 97.38 362 ASP A O 1
ATOM 2935 N N . ALA A 1 363 ? 14.503 -11.729 4.916 1.00 98.31 363 ALA A N 1
ATOM 2936 C CA . ALA A 1 363 ? 13.730 -12.708 5.677 1.00 98.31 363 ALA A CA 1
ATOM 2937 C C . ALA A 1 363 ? 12.235 -12.344 5.737 1.00 98.31 363 ALA A C 1
ATOM 2939 O O . ALA A 1 363 ? 11.382 -13.222 5.608 1.00 98.31 363 ALA A O 1
ATOM 2940 N N . ILE A 1 364 ? 11.892 -11.058 5.861 1.00 98.56 364 ILE A N 1
ATOM 2941 C CA . ILE A 1 364 ? 10.505 -10.574 5.830 1.00 98.56 364 ILE A CA 1
ATOM 2942 C C . ILE A 1 364 ? 9.891 -10.836 4.455 1.00 98.56 364 ILE A C 1
ATOM 2944 O O . ILE A 1 364 ? 8.800 -11.397 4.379 1.00 98.56 364 ILE A O 1
ATOM 2948 N N . VAL A 1 365 ? 10.583 -10.498 3.364 1.00 98.31 365 VAL A N 1
ATOM 2949 C CA . VAL A 1 365 ? 10.097 -10.774 2.002 1.00 98.31 365 VAL A CA 1
ATOM 2950 C C . VAL A 1 365 ? 9.903 -12.275 1.792 1.00 98.31 365 VAL A C 1
ATOM 2952 O O . VAL A 1 365 ? 8.845 -12.694 1.324 1.00 98.31 365 VAL A O 1
ATOM 2955 N N . SER A 1 366 ? 10.856 -13.102 2.221 1.00 98.19 366 SER A N 1
ATOM 2956 C CA . SER A 1 366 ? 10.735 -14.563 2.148 1.00 98.19 366 SER A CA 1
ATOM 2957 C C . SER A 1 366 ? 9.541 -15.102 2.944 1.00 98.19 366 SER A C 1
ATOM 2959 O O . SER A 1 366 ? 8.773 -15.925 2.436 1.00 98.19 366 SER A O 1
ATOM 2961 N N . LEU A 1 367 ? 9.330 -14.591 4.162 1.00 98.38 367 LEU A N 1
ATOM 2962 C CA . LEU A 1 367 ? 8.174 -14.914 4.996 1.00 98.38 367 LEU A CA 1
ATOM 2963 C C . LEU A 1 367 ? 6.863 -14.557 4.285 1.00 98.38 367 LEU A C 1
ATOM 2965 O O . LEU A 1 367 ? 5.949 -15.382 4.243 1.00 98.38 367 LEU A O 1
ATOM 2969 N N . LEU A 1 368 ? 6.769 -13.354 3.711 1.00 98.44 368 LEU A N 1
ATOM 2970 C CA . LEU A 1 368 ? 5.582 -12.892 2.990 1.00 98.44 368 LEU A CA 1
ATOM 2971 C C . LEU A 1 368 ? 5.324 -13.709 1.721 1.00 98.44 368 LEU A C 1
ATOM 2973 O O . LEU A 1 368 ? 4.177 -14.031 1.439 1.00 98.44 368 LEU A O 1
ATOM 2977 N N . LEU A 1 369 ? 6.356 -14.116 0.983 1.00 98.00 369 LEU A N 1
ATOM 2978 C CA . LEU A 1 369 ? 6.208 -14.969 -0.201 1.00 98.00 369 LEU A CA 1
ATOM 2979 C C . LEU A 1 369 ? 5.721 -16.376 0.169 1.00 98.00 369 LEU A C 1
ATOM 2981 O O . LEU A 1 369 ? 4.791 -16.898 -0.446 1.00 98.00 369 LEU A O 1
ATOM 2985 N N . ASN A 1 370 ? 6.269 -16.975 1.228 1.00 97.06 370 ASN A N 1
ATOM 2986 C CA . ASN A 1 370 ? 5.766 -18.254 1.738 1.00 97.06 370 ASN A CA 1
ATOM 2987 C C . ASN A 1 370 ? 4.333 -18.126 2.283 1.00 97.06 370 ASN A C 1
ATOM 2989 O O . ASN A 1 370 ? 3.513 -19.034 2.114 1.00 97.06 370 ASN A O 1
ATOM 2993 N N . ARG A 1 371 ? 3.992 -16.975 2.874 1.00 97.19 371 ARG A N 1
ATOM 2994 C CA . ARG A 1 371 ? 2.622 -16.653 3.281 1.00 97.19 371 ARG A CA 1
ATOM 2995 C C . ARG A 1 371 ? 1.691 -16.496 2.078 1.00 97.19 371 ARG A C 1
ATOM 2997 O O . ARG A 1 371 ? 0.593 -17.040 2.111 1.00 97.19 371 ARG A O 1
ATOM 3004 N N . LEU A 1 372 ? 2.140 -15.844 1.006 1.00 97.50 372 LEU A N 1
ATOM 3005 C CA . LEU A 1 372 ? 1.401 -15.699 -0.248 1.00 97.50 372 LEU A CA 1
ATOM 3006 C C . LEU A 1 372 ? 1.113 -17.066 -0.872 1.00 97.50 372 LEU A C 1
ATOM 3008 O O . LEU A 1 372 ? -0.009 -17.315 -1.300 1.00 97.50 372 LEU A O 1
ATOM 3012 N N . ARG A 1 373 ? 2.080 -17.991 -0.851 1.00 96.62 373 ARG A N 1
ATOM 3013 C CA . ARG A 1 373 ? 1.875 -19.377 -1.300 1.00 96.62 373 ARG A CA 1
ATOM 3014 C C . ARG A 1 373 ? 0.735 -20.063 -0.554 1.00 96.62 373 ARG A C 1
ATOM 3016 O O . ARG A 1 373 ? -0.127 -20.684 -1.172 1.00 96.62 373 ARG A O 1
ATOM 3023 N N . SER A 1 374 ? 0.726 -19.934 0.772 1.00 95.69 374 SER A N 1
ATOM 3024 C CA . SER A 1 374 ? -0.350 -20.454 1.619 1.00 95.69 374 SER A CA 1
ATOM 3025 C C . SER A 1 374 ? -1.684 -19.764 1.313 1.00 95.69 374 SER A C 1
ATOM 3027 O O . SER A 1 374 ? -2.698 -20.441 1.168 1.00 95.69 374 SER A O 1
ATOM 3029 N N . LEU A 1 375 ? -1.683 -18.441 1.136 1.00 96.75 375 LEU A N 1
ATOM 3030 C CA . LEU A 1 375 ? -2.866 -17.652 0.798 1.00 96.75 375 LEU A CA 1
ATOM 3031 C C . LEU A 1 375 ? -3.483 -18.061 -0.552 1.00 96.75 375 LEU A C 1
ATOM 3033 O O . LEU A 1 375 ? -4.694 -18.238 -0.626 1.00 96.75 375 LEU A O 1
ATOM 3037 N N . ILE A 1 376 ? -2.665 -18.302 -1.581 1.00 96.69 376 ILE A N 1
ATOM 3038 C CA . ILE A 1 376 ? -3.116 -18.829 -2.881 1.00 96.69 376 ILE A CA 1
ATOM 3039 C C . ILE A 1 376 ? -3.768 -20.209 -2.706 1.00 96.69 376 ILE A C 1
ATOM 3041 O O . ILE A 1 376 ? -4.842 -20.455 -3.243 1.00 96.69 376 ILE A O 1
ATOM 3045 N N . SER A 1 377 ? -3.164 -21.103 -1.912 1.00 96.44 377 SER A N 1
ATOM 3046 C CA . SER A 1 377 ? -3.693 -22.466 -1.710 1.00 96.44 377 SER A CA 1
ATOM 3047 C C . SER A 1 377 ? -5.050 -22.528 -0.998 1.00 96.44 377 SER A C 1
ATOM 3049 O O . SER A 1 377 ? -5.721 -23.554 -1.043 1.00 96.44 377 SER A O 1
ATOM 3051 N N . ARG A 1 378 ? -5.456 -21.436 -0.346 1.00 96.00 378 ARG A N 1
ATOM 3052 C CA . ARG A 1 378 ? -6.735 -21.293 0.363 1.00 96.00 378 ARG A CA 1
ATOM 3053 C C . ARG A 1 378 ? -7.634 -20.234 -0.278 1.00 96.00 378 ARG A C 1
ATOM 3055 O O . ARG A 1 378 ? -8.403 -19.577 0.421 1.00 96.00 378 ARG A O 1
ATOM 3062 N N . ASP A 1 379 ? -7.480 -20.062 -1.591 1.00 95.81 379 ASP A N 1
ATOM 3063 C CA . ASP A 1 379 ? -8.295 -19.191 -2.442 1.00 95.81 379 ASP A CA 1
ATOM 3064 C C . ASP A 1 379 ? -8.398 -17.748 -1.923 1.00 95.81 379 ASP A C 1
ATOM 3066 O O . ASP A 1 379 ? -9.455 -17.124 -1.875 1.00 95.81 379 ASP A O 1
ATOM 3070 N N . PHE A 1 380 ? -7.270 -17.224 -1.440 1.00 96.31 380 PHE A N 1
ATOM 3071 C CA . PHE A 1 380 ? -7.152 -15.868 -0.909 1.00 96.31 380 PHE A CA 1
ATOM 3072 C C . PHE A 1 380 ? -8.126 -15.514 0.228 1.00 96.31 380 PHE A C 1
ATOM 3074 O O . PHE A 1 380 ? -8.330 -14.337 0.522 1.00 96.31 380 PHE A O 1
ATOM 3081 N N . LYS A 1 381 ? -8.697 -16.504 0.920 1.00 95.81 381 LYS A N 1
ATOM 3082 C CA . LYS A 1 381 ? -9.444 -16.270 2.161 1.00 95.81 381 LYS A CA 1
ATOM 3083 C C . LYS A 1 381 ? -8.489 -15.688 3.195 1.00 95.81 381 LYS A C 1
ATOM 3085 O O . LYS A 1 381 ? -7.468 -16.310 3.444 1.00 95.81 381 LYS A O 1
ATOM 3090 N N . PHE A 1 382 ? -8.755 -14.547 3.822 1.00 96.81 382 PHE A N 1
ATOM 3091 C CA . PHE A 1 382 ? -7.817 -13.982 4.804 1.00 96.81 382 PHE A CA 1
ATOM 3092 C C . PHE A 1 382 ? -7.936 -14.704 6.155 1.00 96.81 382 PHE A C 1
ATOM 3094 O O . PHE A 1 382 ? -8.960 -15.307 6.475 1.00 96.81 382 PHE A O 1
ATOM 3101 N N . SER A 1 383 ? -6.866 -14.726 6.959 1.00 95.44 383 SER A N 1
ATOM 3102 C CA . SER A 1 383 ? -6.971 -15.255 8.329 1.00 95.44 383 SER A CA 1
ATOM 3103 C C . SER A 1 383 ? -7.879 -14.349 9.146 1.00 95.44 383 SER A C 1
ATOM 3105 O O . SER A 1 383 ? -7.759 -13.131 9.034 1.00 95.44 383 SER A O 1
ATOM 3107 N N . ASN A 1 384 ? -8.737 -14.923 9.992 1.00 92.75 384 ASN A N 1
ATOM 3108 C CA . ASN A 1 384 ? -9.649 -14.178 10.873 1.00 92.75 384 ASN A CA 1
ATOM 3109 C C . ASN A 1 384 ? -10.507 -13.127 10.132 1.00 92.75 384 ASN A C 1
ATOM 3111 O O . ASN A 1 384 ? -10.873 -12.104 10.716 1.00 92.75 384 ASN A O 1
ATOM 3115 N N . GLU A 1 385 ? -10.774 -13.367 8.842 1.00 92.88 385 GLU A N 1
ATOM 3116 C CA . GLU A 1 385 ? -11.681 -12.559 8.028 1.00 92.88 385 GLU A CA 1
ATOM 3117 C C . GLU A 1 385 ? -13.080 -12.624 8.637 1.00 92.88 385 GLU A C 1
ATOM 3119 O O . GLU A 1 385 ? -13.584 -13.713 8.918 1.00 92.88 385 GLU A O 1
ATOM 3124 N N . LYS A 1 386 ? -13.665 -11.450 8.866 1.00 93.00 386 LYS A N 1
ATOM 3125 C CA . LYS A 1 386 ? -15.047 -11.312 9.321 1.00 93.00 386 LYS A CA 1
ATOM 3126 C C . LYS A 1 386 ? -15.993 -11.272 8.128 1.00 93.00 386 LYS A C 1
ATOM 3128 O O . LYS A 1 386 ? -15.570 -11.065 6.988 1.00 93.00 386 LYS A O 1
ATOM 3133 N N . THR A 1 387 ? -17.273 -11.454 8.399 1.00 94.38 387 THR A N 1
ATOM 3134 C CA . THR A 1 387 ? -18.338 -11.149 7.446 1.00 94.38 387 THR A CA 1
ATOM 3135 C C . THR A 1 387 ? -18.384 -9.646 7.147 1.00 94.38 387 THR A C 1
ATOM 3137 O O . THR A 1 387 ? -17.822 -8.824 7.875 1.00 94.38 387 THR A O 1
ATOM 3140 N N . ASN A 1 388 ? -19.033 -9.272 6.042 1.00 92.44 388 ASN A N 1
ATOM 3141 C CA . ASN A 1 388 ? -19.180 -7.860 5.685 1.00 92.44 388 ASN A CA 1
ATOM 3142 C C . ASN A 1 388 ? -20.017 -7.097 6.726 1.00 92.44 388 ASN A C 1
ATOM 3144 O O . ASN A 1 388 ? -19.689 -5.949 7.014 1.00 92.44 388 ASN A O 1
ATOM 3148 N N . ASP A 1 389 ? -21.026 -7.744 7.313 1.00 94.31 389 ASP A N 1
ATOM 3149 C CA . ASP A 1 389 ? -21.892 -7.148 8.337 1.00 94.31 389 ASP A CA 1
ATOM 3150 C C . ASP A 1 389 ? -21.101 -6.862 9.617 1.00 94.31 389 ASP A C 1
ATOM 3152 O O . ASP A 1 389 ? -21.081 -5.730 10.091 1.00 94.31 389 ASP A O 1
ATOM 3156 N N . GLU A 1 390 ? -20.303 -7.825 10.087 1.00 94.56 390 GLU A N 1
ATOM 3157 C CA . GLU A 1 390 ? -19.397 -7.616 11.223 1.00 94.56 390 GLU A CA 1
ATOM 3158 C C . GLU A 1 390 ? -18.366 -6.497 10.961 1.00 94.56 390 GLU A C 1
ATOM 3160 O O . GLU A 1 390 ? -17.953 -5.796 11.887 1.00 94.56 390 GLU A O 1
ATOM 3165 N N . TYR A 1 391 ? -17.900 -6.316 9.717 1.00 94.69 391 TYR A N 1
ATOM 3166 C CA . TYR A 1 391 ? -17.020 -5.191 9.376 1.00 94.69 391 TYR A CA 1
ATOM 3167 C C . TYR A 1 391 ? -17.760 -3.851 9.340 1.00 94.69 391 TYR A C 1
ATOM 3169 O O . TYR A 1 391 ? -17.163 -2.843 9.722 1.00 94.69 391 TYR A O 1
ATOM 3177 N N . ALA A 1 392 ? -19.019 -3.825 8.902 1.00 94.12 392 ALA A N 1
ATOM 3178 C CA . ALA A 1 392 ? -19.856 -2.630 8.929 1.00 94.12 392 ALA A CA 1
ATOM 3179 C C . ALA A 1 392 ? -20.155 -2.201 10.373 1.00 94.12 392 ALA A C 1
ATOM 3181 O O . ALA A 1 392 ? -19.930 -1.043 10.721 1.00 94.12 392 ALA A O 1
ATOM 3182 N N . GLU A 1 393 ? -20.544 -3.146 11.232 1.00 93.62 393 GLU A N 1
ATOM 3183 C CA . GLU A 1 393 ? -20.734 -2.924 12.669 1.00 93.62 393 GLU A CA 1
ATOM 3184 C C . GLU A 1 393 ? -19.447 -2.418 13.326 1.00 93.62 393 GLU A C 1
ATOM 3186 O O . GLU A 1 393 ? -19.447 -1.399 14.016 1.00 93.62 393 GLU A O 1
ATOM 3191 N N . LEU A 1 394 ? -18.312 -3.076 13.057 1.00 94.25 394 LEU A N 1
ATOM 3192 C CA . LEU A 1 394 ? -17.019 -2.644 13.578 1.00 94.25 394 LEU A CA 1
ATOM 3193 C C . LEU A 1 394 ? -16.653 -1.233 13.095 1.00 94.25 394 LEU A C 1
ATOM 3195 O O . LEU A 1 394 ? -16.116 -0.449 13.874 1.00 94.25 394 LEU A O 1
ATOM 3199 N N . TRP A 1 395 ? -16.923 -0.886 11.835 1.00 94.62 395 TRP A N 1
ATOM 3200 C CA . TRP A 1 395 ? -16.684 0.466 11.332 1.00 94.62 395 TRP A CA 1
ATOM 3201 C C . TRP A 1 395 ? -17.541 1.505 12.061 1.00 94.62 395 TRP A C 1
ATOM 3203 O O . TRP A 1 395 ? -17.007 2.536 12.475 1.00 94.62 395 TRP A O 1
ATOM 3213 N N . GLU A 1 396 ? -18.831 1.227 12.262 1.00 93.31 396 GLU A N 1
ATOM 3214 C CA . GLU A 1 396 ? -19.742 2.121 12.984 1.00 93.31 396 GLU A CA 1
ATOM 3215 C C . GLU A 1 396 ? -19.250 2.352 14.418 1.00 93.31 396 GLU A C 1
ATOM 3217 O O . GLU A 1 396 ? -19.052 3.503 14.818 1.00 93.31 396 GLU A O 1
ATOM 3222 N N . MET A 1 397 ? -18.906 1.272 15.133 1.00 92.56 397 MET A N 1
ATOM 3223 C CA . MET A 1 397 ? -18.287 1.318 16.466 1.00 92.56 397 MET A CA 1
ATOM 3224 C C . MET A 1 397 ? -17.030 2.207 16.487 1.00 92.56 397 MET A C 1
ATOM 3226 O O . MET A 1 397 ? -16.851 3.036 17.375 1.00 92.56 397 MET A O 1
ATOM 3230 N N . LEU A 1 398 ? -16.145 2.080 15.493 1.00 92.69 398 LEU A N 1
ATOM 3231 C CA . LEU A 1 398 ? -14.911 2.874 15.398 1.00 92.69 398 LEU A CA 1
ATOM 3232 C C . LEU A 1 398 ? -15.158 4.337 14.976 1.00 92.69 398 LEU A C 1
ATOM 3234 O O . LEU A 1 398 ? -14.272 5.183 15.139 1.00 92.69 398 LEU A O 1
ATOM 3238 N N . SER A 1 399 ? -16.323 4.651 14.411 1.00 91.88 399 SER A N 1
ATOM 3239 C CA . SER A 1 399 ? -16.701 6.012 14.019 1.00 91.88 399 SER A CA 1
ATOM 3240 C C . SER A 1 399 ? -17.336 6.806 15.167 1.00 91.88 399 SER A C 1
ATOM 3242 O O . SER A 1 399 ? -17.159 8.027 15.265 1.00 91.88 399 SER A O 1
ATOM 3244 N N . ASP A 1 400 ? -18.041 6.123 16.075 1.00 91.56 400 ASP A N 1
ATOM 3245 C CA . ASP A 1 400 ? -18.843 6.789 17.103 1.00 91.56 400 ASP A CA 1
ATOM 3246 C C . ASP A 1 400 ? -18.928 6.047 18.445 1.00 91.56 400 ASP A C 1
ATOM 3248 O O . ASP A 1 400 ? -19.949 6.066 19.129 1.00 91.56 400 ASP A O 1
ATOM 3252 N N . SER A 1 401 ? -17.822 5.430 18.865 1.00 93.81 401 SER A N 1
ATOM 3253 C CA . SER A 1 401 ? -17.743 4.735 20.157 1.00 93.81 401 SER A CA 1
ATOM 3254 C C . SER A 1 401 ? -18.159 5.592 21.358 1.00 93.81 401 SER A C 1
ATOM 3256 O O . SER A 1 401 ? -18.695 5.060 22.324 1.00 93.81 401 SER A O 1
ATOM 3258 N N . THR A 1 402 ? -17.923 6.911 21.321 1.00 94.44 402 THR A N 1
ATOM 3259 C CA . THR A 1 402 ? -18.327 7.799 22.421 1.00 94.44 402 THR A CA 1
ATOM 3260 C C . THR A 1 402 ? -19.844 7.952 22.499 1.00 94.44 402 THR A C 1
ATOM 3262 O O . THR A 1 402 ? -20.377 7.947 23.603 1.00 94.44 402 THR A O 1
ATOM 3265 N N . GLN A 1 403 ? -20.543 8.084 21.364 1.00 94.50 403 GLN A N 1
ATOM 3266 C CA . GLN A 1 403 ? -22.006 8.156 21.375 1.00 94.50 403 GLN A CA 1
ATOM 3267 C C . GLN A 1 403 ? -22.604 6.843 21.859 1.00 94.50 403 GLN A C 1
ATOM 3269 O O . GLN A 1 403 ? -23.414 6.860 22.771 1.00 94.50 403 GLN A O 1
ATOM 3274 N N . GLN A 1 404 ? -22.118 5.712 21.350 1.00 93.69 404 GLN A N 1
ATOM 3275 C CA . GLN A 1 404 ? -22.605 4.403 21.787 1.00 93.69 404 GLN A CA 1
ATOM 3276 C C . GLN A 1 404 ? -22.351 4.150 23.275 1.00 93.69 404 GLN A C 1
ATOM 3278 O O . GLN A 1 404 ? -23.190 3.568 23.946 1.00 93.69 404 GLN A O 1
ATOM 3283 N N . PHE A 1 405 ? -21.225 4.619 23.823 1.00 95.50 405 PHE A N 1
ATOM 3284 C CA . PHE A 1 405 ? -21.002 4.572 25.267 1.00 95.50 405 PHE A CA 1
ATOM 3285 C C . PHE A 1 405 ? -22.022 5.417 26.036 1.00 95.50 405 PHE A C 1
ATOM 3287 O O . PHE A 1 405 ? -22.522 4.969 27.064 1.00 95.50 405 PHE A O 1
ATOM 3294 N N . MET A 1 406 ? -22.326 6.630 25.563 1.00 94.62 406 MET A N 1
ATOM 3295 C CA . MET A 1 406 ? -23.353 7.458 26.198 1.00 94.62 406 MET A CA 1
ATOM 3296 C C . MET A 1 406 ? -24.715 6.761 26.149 1.00 94.62 406 MET A C 1
ATOM 3298 O O . MET A 1 406 ? -25.367 6.680 27.179 1.00 94.62 406 MET A O 1
ATOM 3302 N N . ASP A 1 407 ? -25.081 6.191 25.003 1.00 92.94 407 ASP A N 1
ATOM 3303 C CA . ASP A 1 407 ? -26.372 5.528 24.803 1.00 92.94 407 ASP A CA 1
ATOM 3304 C C . ASP A 1 407 ? -26.502 4.227 25.619 1.00 92.94 407 ASP A C 1
ATOM 3306 O O . ASP A 1 407 ? -27.562 3.948 26.167 1.00 92.94 407 ASP A O 1
ATOM 3310 N N . GLU A 1 408 ? -25.436 3.420 25.712 1.00 91.50 408 GLU A N 1
ATOM 3311 C CA . GLU A 1 408 ? -25.472 2.104 26.373 1.00 91.50 408 GLU A CA 1
ATOM 3312 C C . GLU A 1 408 ? -25.132 2.141 27.871 1.00 91.50 408 GLU A C 1
ATOM 3314 O O . GLU A 1 408 ? -25.399 1.171 28.580 1.00 91.50 408 GLU A O 1
ATOM 3319 N N . ARG A 1 409 ? -24.438 3.179 28.357 1.00 91.00 409 ARG A N 1
ATOM 3320 C CA . ARG A 1 409 ? -23.876 3.193 29.721 1.00 91.00 409 ARG A CA 1
ATOM 3321 C C . ARG A 1 409 ? -24.164 4.462 30.505 1.00 91.00 409 ARG A C 1
ATOM 3323 O O . ARG A 1 409 ? -23.974 4.428 31.719 1.00 91.00 409 ARG A O 1
ATOM 3330 N N . MET A 1 410 ? -24.562 5.570 29.883 1.00 92.19 410 MET A N 1
ATOM 3331 C CA . MET A 1 410 ? -24.850 6.811 30.605 1.00 92.19 410 MET A CA 1
ATOM 3332 C C . MET A 1 410 ? -26.348 7.077 30.665 1.00 92.19 410 MET A C 1
ATOM 3334 O O . MET A 1 410 ? -27.080 6.843 29.714 1.00 92.19 410 MET A O 1
ATOM 3338 N N . ILE A 1 411 ? -26.793 7.597 31.804 1.00 91.38 411 ILE A N 1
ATOM 3339 C CA . ILE A 1 411 ? -28.183 7.995 32.021 1.00 91.38 411 ILE A CA 1
ATOM 3340 C C . ILE A 1 411 ? -28.244 9.351 32.710 1.00 91.38 411 ILE A C 1
ATOM 3342 O O . ILE A 1 411 ? -27.388 9.695 33.540 1.00 91.38 411 ILE A O 1
ATOM 3346 N N . ASP A 1 412 ? -29.283 10.106 32.368 1.00 91.12 412 ASP A N 1
ATOM 3347 C CA . ASP A 1 412 ? -29.551 11.417 32.941 1.00 91.12 412 ASP A CA 1
ATOM 3348 C C . ASP A 1 412 ? -29.813 11.306 34.445 1.00 91.12 412 ASP A C 1
ATOM 3350 O O . ASP A 1 412 ? -30.432 10.368 34.954 1.00 91.12 412 ASP A O 1
ATOM 3354 N N . SER A 1 413 ? -29.319 12.291 35.184 1.00 88.00 413 SER A N 1
ATOM 3355 C CA . SER A 1 413 ? -29.451 12.355 36.631 1.00 88.00 413 SER A CA 1
ATOM 3356 C C . SER A 1 413 ? -29.691 13.787 37.073 1.00 88.00 413 SER A C 1
ATOM 3358 O O . SER A 1 413 ? -29.085 14.721 36.564 1.00 88.00 413 SER A O 1
ATOM 3360 N N . THR A 1 414 ? -30.554 13.987 38.062 1.00 84.38 414 THR A N 1
ATOM 3361 C CA . THR A 1 414 ? -30.778 15.310 38.668 1.00 84.38 414 THR A CA 1
ATOM 3362 C C . THR A 1 414 ? -29.941 15.531 39.926 1.00 84.38 414 THR A C 1
ATOM 3364 O O . THR A 1 414 ? -29.884 16.645 40.444 1.00 84.38 414 THR A O 1
ATOM 3367 N N . THR A 1 415 ? -29.288 14.482 40.429 1.00 83.75 415 THR A N 1
ATOM 3368 C CA . THR A 1 415 ? -28.644 14.462 41.751 1.00 83.75 415 THR A CA 1
ATOM 3369 C C . THR A 1 415 ? -27.165 14.097 41.712 1.00 83.75 415 THR A C 1
ATOM 3371 O O . THR A 1 415 ? -26.456 14.354 42.685 1.00 83.75 415 THR A O 1
ATOM 3374 N N . TYR A 1 416 ? -26.693 13.522 40.606 1.00 85.38 416 TYR A N 1
ATOM 3375 C CA . TYR A 1 416 ? -25.327 13.032 40.464 1.00 85.38 416 TYR A CA 1
ATOM 3376 C C . TYR A 1 416 ? -24.585 13.762 39.345 1.00 85.38 416 TYR A C 1
ATOM 3378 O O . TYR A 1 416 ? -25.131 14.016 38.271 1.00 85.38 416 TYR A O 1
ATOM 3386 N N . ASP A 1 417 ? -23.317 14.045 39.627 1.00 88.81 417 ASP A N 1
ATOM 3387 C CA . ASP A 1 417 ? -22.312 14.459 38.659 1.00 88.81 417 ASP A CA 1
ATOM 3388 C C . ASP A 1 417 ? -21.217 13.386 38.657 1.00 88.81 417 ASP A C 1
ATOM 3390 O O . ASP A 1 417 ? -20.885 12.848 39.718 1.00 88.81 417 ASP A O 1
ATOM 3394 N N . LEU A 1 418 ? -20.632 13.105 37.495 1.00 90.38 418 LEU A N 1
ATOM 3395 C CA . LEU A 1 418 ? -19.616 12.064 37.349 1.00 90.38 418 LEU A CA 1
ATOM 3396 C C . LEU A 1 418 ? -18.247 12.673 37.050 1.00 90.38 418 LEU A C 1
ATOM 3398 O O . LEU A 1 418 ? -18.120 13.550 36.192 1.00 90.38 418 LEU A O 1
ATOM 3402 N N . ASP A 1 419 ? -17.209 12.225 37.755 1.00 93.19 419 ASP A N 1
ATOM 3403 C CA . ASP A 1 419 ? -15.844 12.691 37.514 1.00 93.19 419 ASP A CA 1
ATOM 3404 C C . ASP A 1 419 ? -15.390 12.340 36.091 1.00 93.19 419 ASP A C 1
ATOM 3406 O O . ASP A 1 419 ? -15.627 11.241 35.597 1.00 93.19 419 ASP A O 1
ATOM 3410 N N . VAL A 1 420 ? -14.747 13.286 35.402 1.00 94.50 420 VAL A N 1
ATOM 3411 C CA . VAL A 1 420 ? -14.332 13.111 33.999 1.00 94.50 420 VAL A CA 1
ATOM 3412 C C . VAL A 1 420 ? -13.302 11.989 33.847 1.00 94.50 420 VAL A C 1
ATOM 3414 O O . VAL A 1 420 ? -13.301 11.290 32.832 1.00 94.50 420 VAL A O 1
ATOM 3417 N N . ASP A 1 421 ? -12.409 11.822 34.822 1.00 93.81 421 ASP A N 1
ATOM 3418 C CA . ASP A 1 421 ? -11.371 10.798 34.781 1.00 93.81 421 ASP A CA 1
ATOM 3419 C C . ASP A 1 421 ? -11.974 9.421 35.053 1.00 93.81 421 ASP A C 1
ATOM 3421 O O . ASP A 1 421 ? -11.633 8.473 34.347 1.00 93.81 421 ASP A O 1
ATOM 3425 N N . GLU A 1 422 ? -12.900 9.333 36.007 1.00 92.50 422 GLU A N 1
ATOM 3426 C CA . GLU A 1 422 ? -13.678 8.124 36.293 1.00 92.50 422 GLU A CA 1
ATOM 3427 C C . GLU A 1 422 ? -14.568 7.726 35.103 1.00 92.50 422 GLU A C 1
ATOM 3429 O O . GLU A 1 422 ? -14.520 6.590 34.638 1.00 92.50 422 GLU A O 1
ATOM 3434 N N . THR A 1 423 ? -15.297 8.681 34.517 1.00 93.94 423 THR A N 1
ATOM 3435 C CA . THR A 1 423 ? -16.132 8.457 33.322 1.00 93.94 423 THR A CA 1
ATOM 3436 C C . THR A 1 423 ? -15.302 7.890 32.172 1.00 93.94 423 THR A C 1
ATOM 3438 O O . THR A 1 423 ? -15.721 6.965 31.480 1.00 93.94 423 THR A O 1
ATOM 3441 N N . TYR A 1 424 ? -14.095 8.426 31.969 1.00 95.50 424 TYR A N 1
ATOM 3442 C CA . TYR A 1 424 ? -13.202 7.932 30.929 1.00 95.50 424 TYR A CA 1
ATOM 3443 C C . TYR A 1 424 ? -12.696 6.509 31.217 1.00 95.50 424 TYR A C 1
ATOM 3445 O O . TYR A 1 424 ? -12.490 5.755 30.273 1.00 95.50 424 TYR A O 1
ATOM 3453 N N . GLN A 1 425 ? -12.534 6.105 32.482 1.00 94.12 425 GLN A N 1
ATOM 3454 C CA . GLN A 1 425 ? -12.187 4.719 32.829 1.00 94.12 425 GLN A CA 1
ATOM 3455 C C . GLN A 1 425 ? -13.317 3.745 32.475 1.00 94.12 425 GLN A C 1
ATOM 3457 O O . GLN A 1 425 ? -13.038 2.717 31.858 1.00 94.12 425 GLN A O 1
ATOM 3462 N N . TYR A 1 426 ? -14.575 4.091 32.777 1.00 94.44 426 TYR A N 1
ATOM 3463 C CA . TYR A 1 426 ? -15.733 3.294 32.348 1.00 94.44 426 TYR A CA 1
ATOM 3464 C C . TYR A 1 426 ? -15.820 3.195 30.820 1.00 94.44 426 TYR A C 1
ATOM 3466 O O . TYR A 1 426 ? -16.115 2.133 30.276 1.00 94.44 426 T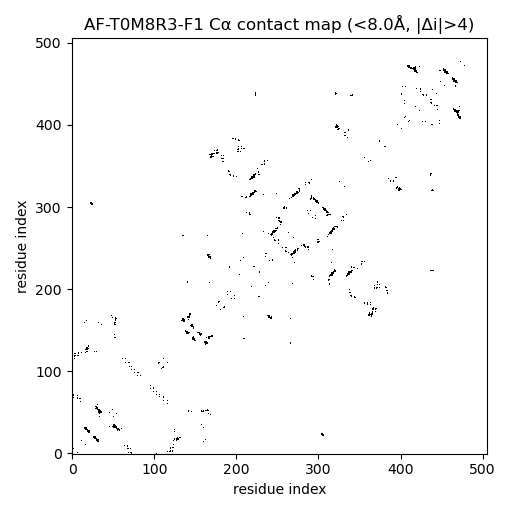YR A O 1
ATOM 3474 N N . TYR A 1 427 ? -15.497 4.277 30.110 1.00 94.88 427 TYR A N 1
ATOM 3475 C CA . TYR A 1 427 ? -15.411 4.256 28.652 1.00 94.88 427 TYR A CA 1
ATOM 3476 C C . TYR A 1 427 ? -14.274 3.356 28.131 1.00 94.88 427 TYR A C 1
ATOM 3478 O O . TYR A 1 427 ? -14.482 2.592 27.190 1.00 94.88 427 TYR A O 1
ATOM 3486 N N . GLU A 1 428 ? -13.084 3.382 28.744 1.00 93.50 428 GLU A N 1
ATOM 3487 C CA . GLU A 1 428 ? -11.990 2.466 28.380 1.00 93.50 428 GLU A CA 1
ATOM 3488 C C . GLU A 1 428 ? -12.382 0.993 28.596 1.00 93.50 428 GLU A C 1
ATOM 3490 O O . GLU A 1 428 ? -11.999 0.130 27.804 1.00 93.50 428 GLU A O 1
ATOM 3495 N N . GLU A 1 429 ? -13.144 0.693 29.649 1.00 92.38 429 GLU A N 1
ATOM 3496 C CA . GLU A 1 429 ? -13.682 -0.645 29.904 1.00 92.38 429 GLU A CA 1
ATOM 3497 C C . GLU A 1 429 ? -14.713 -1.056 28.847 1.00 92.38 429 GLU A C 1
ATOM 3499 O O . GLU A 1 429 ? -14.556 -2.113 28.234 1.00 92.38 429 GLU A O 1
ATOM 3504 N N . PHE A 1 430 ? -15.672 -0.182 28.531 1.00 93.62 430 PHE A N 1
ATOM 3505 C CA . PHE A 1 430 ? -16.637 -0.387 27.448 1.00 93.62 430 PHE A CA 1
ATOM 3506 C C . PHE A 1 430 ? -15.952 -0.677 26.102 1.00 93.62 430 PHE A C 1
ATOM 3508 O O . PHE A 1 430 ? -16.296 -1.633 25.405 1.00 93.62 430 PHE A O 1
ATOM 3515 N N . CYS A 1 431 ? -14.928 0.099 25.736 1.00 92.75 431 CYS A N 1
ATOM 3516 C CA . CYS A 1 431 ? -14.166 -0.143 24.511 1.00 92.75 431 CYS A CA 1
ATOM 3517 C C . CYS A 1 431 ? -13.476 -1.515 24.516 1.00 92.75 431 CYS A C 1
ATOM 3519 O O . CYS A 1 431 ? -13.483 -2.212 23.497 1.00 92.75 431 CYS A O 1
ATOM 3521 N N . ARG A 1 432 ? -12.935 -1.937 25.666 1.00 90.94 432 ARG A N 1
ATOM 3522 C CA . ARG A 1 432 ? -12.289 -3.245 25.826 1.00 90.94 432 ARG A CA 1
ATOM 3523 C C . ARG A 1 432 ? -13.281 -4.397 25.679 1.00 90.94 432 ARG A C 1
ATOM 3525 O O . ARG A 1 432 ? -12.950 -5.376 25.010 1.00 90.94 432 ARG A O 1
ATOM 3532 N N . GLU A 1 433 ? -14.482 -4.267 26.246 1.00 90.94 433 GLU A N 1
ATOM 3533 C CA . GLU A 1 433 ? -15.589 -5.225 26.088 1.00 90.94 433 GLU A CA 1
ATOM 3534 C C . GLU A 1 433 ? -15.978 -5.383 24.614 1.00 90.94 433 GLU A C 1
ATOM 3536 O O . GLU A 1 433 ? -16.080 -6.500 24.106 1.00 90.94 433 GLU A O 1
ATOM 3541 N N . LYS A 1 434 ? -16.102 -4.262 23.893 1.00 89.69 434 LYS A N 1
ATOM 3542 C CA . LYS A 1 434 ? -16.401 -4.234 22.451 1.00 89.69 434 LYS A CA 1
ATOM 3543 C C . LYS A 1 434 ? -15.191 -4.603 21.575 1.00 89.69 434 LYS A C 1
ATOM 3545 O O . LYS A 1 434 ? -15.311 -4.736 20.359 1.00 89.69 434 LYS A O 1
ATOM 3550 N N . GLY A 1 435 ? -14.009 -4.786 22.167 1.00 87.81 435 GLY A N 1
ATOM 3551 C CA . GLY A 1 435 ? -12.785 -5.185 21.473 1.00 87.81 435 GLY A CA 1
ATOM 3552 C C . GLY A 1 435 ? -12.189 -4.117 20.546 1.00 87.81 435 GLY A C 1
ATOM 3553 O O . GLY A 1 435 ? -11.475 -4.473 19.599 1.00 87.81 435 GLY A O 1
ATOM 3554 N N . ILE A 1 436 ? -12.463 -2.837 20.811 1.00 90.38 436 ILE A N 1
ATOM 3555 C CA . ILE A 1 436 ? -11.967 -1.675 20.060 1.00 90.38 436 ILE A CA 1
ATOM 3556 C C . ILE A 1 436 ? -11.042 -0.814 20.933 1.00 90.38 436 ILE A C 1
ATOM 3558 O O . ILE A 1 436 ? -11.188 -0.800 22.151 1.00 90.38 436 ILE A O 1
ATOM 3562 N N . PRO A 1 437 ? -10.081 -0.073 20.353 1.00 90.31 437 PRO A N 1
ATOM 3563 C CA . PRO A 1 437 ? -9.329 0.897 21.132 1.00 90.31 437 PRO A CA 1
ATOM 3564 C C . PRO A 1 437 ? -10.195 2.124 21.470 1.00 90.31 437 PRO A C 1
ATOM 3566 O O . PRO A 1 437 ? -11.040 2.494 20.657 1.00 90.31 437 PRO A O 1
ATOM 3569 N N . PRO A 1 438 ? -9.968 2.794 22.613 1.00 91.75 438 PRO A N 1
ATOM 3570 C CA . PRO A 1 438 ? -10.702 4.004 22.964 1.00 91.75 438 PRO A CA 1
ATOM 3571 C C . PRO A 1 438 ? -10.243 5.216 22.138 1.00 91.75 438 PRO A C 1
ATOM 3573 O O . PRO A 1 438 ? -9.078 5.333 21.731 1.00 91.75 438 PRO A O 1
ATOM 3576 N N . GLU A 1 439 ? -11.157 6.162 21.918 1.00 91.38 439 GLU A N 1
ATOM 3577 C CA . GLU A 1 439 ? -10.821 7.521 21.487 1.00 91.38 439 GLU A CA 1
ATOM 3578 C C . GLU A 1 439 ? -9.944 8.211 22.546 1.00 91.38 439 GLU A C 1
ATOM 3580 O O . GLU A 1 439 ? -9.966 7.863 23.725 1.00 91.38 439 GLU A O 1
ATOM 3585 N N . SER A 1 440 ? -9.160 9.226 22.161 1.00 90.25 440 SER A N 1
ATOM 3586 C CA . SER A 1 440 ? -8.344 9.923 23.160 1.00 90.25 440 SER A CA 1
ATOM 3587 C C . SER A 1 440 ? -9.228 10.631 24.187 1.00 90.25 440 SER A C 1
ATOM 3589 O O . SER A 1 440 ? -10.228 11.252 23.825 1.00 90.25 440 SER A O 1
ATOM 3591 N N . LYS A 1 441 ? -8.802 10.641 25.456 1.00 93.06 441 LYS A N 1
ATOM 3592 C CA . LYS A 1 441 ? -9.505 11.332 26.551 1.00 93.06 441 LYS A CA 1
ATOM 3593 C C . LYS A 1 441 ? -9.951 12.749 26.207 1.00 93.06 441 LYS A C 1
ATOM 3595 O O . LYS A 1 441 ? -11.039 13.162 26.589 1.00 93.06 441 LYS A O 1
ATOM 3600 N N . HIS A 1 442 ? -9.132 13.497 25.468 1.00 93.19 442 HIS A N 1
ATOM 3601 C CA . HIS A 1 442 ? -9.491 14.838 25.012 1.00 93.19 442 HIS A CA 1
ATOM 3602 C C . HIS A 1 442 ? -10.703 14.839 24.066 1.00 93.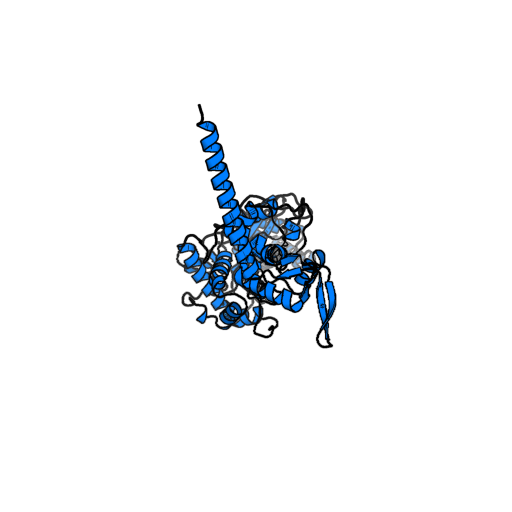19 442 HIS A C 1
ATOM 3604 O O . HIS A 1 442 ? -11.611 15.644 24.256 1.00 93.19 442 HIS A O 1
ATOM 3610 N N . VAL A 1 443 ? -10.730 13.936 23.078 1.00 91.44 443 VAL A N 1
ATOM 3611 C CA . VAL A 1 443 ? -11.843 13.807 22.125 1.00 91.44 443 VAL A CA 1
ATOM 3612 C C . VAL A 1 443 ? -13.095 13.304 22.836 1.00 91.44 443 VAL A C 1
ATOM 3614 O O . VAL A 1 443 ? -14.138 13.939 22.711 1.00 91.44 443 VAL A O 1
ATOM 3617 N N . PHE A 1 444 ? -12.970 12.250 23.645 1.00 95.00 444 PHE A N 1
ATOM 3618 C CA . PHE A 1 444 ? -14.057 11.730 24.475 1.00 95.00 444 PHE A CA 1
ATOM 3619 C C . PHE A 1 444 ? -14.675 12.837 25.337 1.00 95.00 444 PHE A C 1
ATOM 3621 O O . PHE A 1 444 ? -15.865 13.123 25.244 1.00 95.00 444 PHE A O 1
ATOM 3628 N N . THR A 1 445 ? -13.838 13.555 26.098 1.00 95.69 445 THR A N 1
ATOM 3629 C CA . THR A 1 445 ? -14.302 14.620 26.998 1.00 95.69 445 THR A CA 1
ATOM 3630 C C . THR A 1 445 ? -15.009 15.740 26.244 1.00 95.69 445 THR A C 1
ATOM 3632 O O . THR A 1 445 ? -15.972 16.316 26.744 1.00 95.69 445 THR A O 1
ATOM 3635 N N . TYR A 1 446 ? -14.518 16.082 25.052 1.00 94.75 446 TYR A N 1
ATOM 3636 C CA . TYR A 1 446 ? -15.148 17.084 24.202 1.00 94.75 446 TYR A CA 1
ATOM 3637 C C . TYR A 1 446 ? -16.522 16.627 23.696 1.00 94.75 446 TYR A C 1
ATOM 3639 O O . TYR A 1 446 ? -17.447 17.432 23.696 1.00 94.75 446 TYR A O 1
ATOM 3647 N N . ARG A 1 447 ? -16.664 15.361 23.281 1.00 94.31 447 ARG A N 1
ATOM 3648 C CA . ARG A 1 447 ? -17.923 14.799 22.767 1.00 94.31 447 ARG A CA 1
ATOM 3649 C C . ARG A 1 447 ? -18.970 14.649 23.866 1.00 94.31 447 ARG A C 1
ATOM 3651 O O . ARG A 1 447 ? -20.053 15.200 23.709 1.00 94.31 447 ARG A O 1
ATOM 3658 N N . VAL A 1 448 ? -18.622 14.017 24.990 1.00 95.56 448 VAL A N 1
ATOM 3659 C CA . VAL A 1 448 ? -19.520 13.894 26.155 1.00 95.56 448 VAL A CA 1
ATOM 3660 C C . VAL A 1 448 ? -19.922 15.275 26.666 1.00 95.56 448 VAL A C 1
ATOM 3662 O O . VAL A 1 448 ? -21.095 15.528 26.909 1.00 95.56 448 VAL A O 1
ATOM 3665 N N . GLY A 1 449 ? -18.974 16.218 26.695 1.00 95.06 449 GLY A N 1
ATOM 3666 C CA . GLY A 1 449 ? -19.203 17.609 27.087 1.00 95.06 449 GLY A CA 1
ATOM 3667 C C . GLY A 1 449 ? -20.242 18.379 26.258 1.00 95.06 449 GLY A C 1
ATOM 3668 O O . GLY A 1 449 ? -20.680 19.441 26.700 1.00 95.06 449 GLY A O 1
ATOM 3669 N N . LYS A 1 450 ? -20.612 17.892 25.062 1.00 94.69 450 LYS A N 1
ATOM 3670 C CA . LYS A 1 450 ? -21.691 18.476 24.243 1.00 94.69 450 LYS A CA 1
ATOM 3671 C C . LYS A 1 450 ? -23.083 18.069 24.715 1.00 94.69 450 LYS A C 1
ATOM 3673 O O . LYS A 1 450 ? -24.021 18.816 24.462 1.00 94.69 450 LYS A O 1
ATOM 3678 N N . VAL A 1 451 ? -23.196 16.902 25.345 1.00 95.06 451 VAL A N 1
ATOM 3679 C CA . VAL A 1 451 ? -24.451 16.348 25.869 1.00 95.06 451 VAL A CA 1
ATOM 3680 C C . VAL A 1 451 ? -24.559 16.669 27.357 1.00 95.06 451 VAL A C 1
ATOM 3682 O O . VAL A 1 451 ? -25.518 17.301 27.784 1.00 95.06 451 VAL A O 1
ATOM 3685 N N . TYR A 1 452 ? -23.512 16.345 28.118 1.00 94.50 452 TYR A N 1
ATOM 3686 C CA . TYR A 1 452 ? -23.405 16.585 29.552 1.00 94.50 452 TYR A CA 1
ATOM 3687 C C . TYR A 1 452 ? -22.401 17.707 29.833 1.00 94.50 452 TYR A C 1
ATOM 3689 O O . TYR A 1 452 ? -21.189 17.491 29.716 1.00 94.50 452 TYR A O 1
ATOM 3697 N N . PRO A 1 453 ? -22.851 18.923 30.200 1.00 94.12 453 PRO A N 1
ATOM 3698 C CA . PRO A 1 453 ? -21.956 20.047 30.431 1.00 94.12 453 PRO A CA 1
ATOM 3699 C C . PRO A 1 453 ? -20.874 19.739 31.467 1.00 94.12 453 PRO A C 1
ATOM 3701 O O . PRO A 1 453 ? -21.094 19.076 32.478 1.00 94.12 453 PRO A O 1
ATOM 3704 N N . LYS A 1 454 ? -19.671 20.259 31.227 1.00 93.94 454 LYS A N 1
ATOM 3705 C CA . LYS A 1 454 ? -18.528 20.061 32.121 1.00 93.94 454 LYS A CA 1
ATOM 3706 C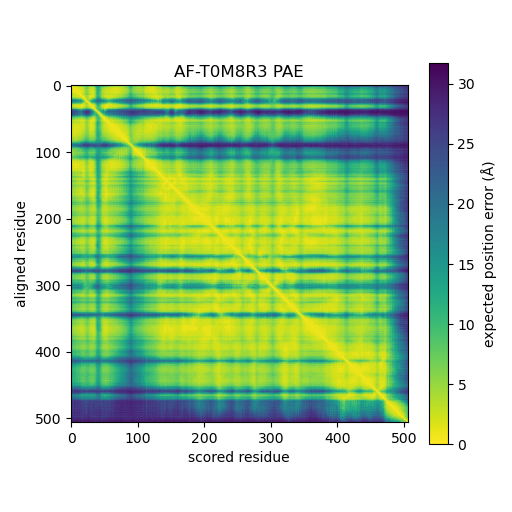 C . LYS A 1 454 ? -18.357 21.252 33.060 1.00 93.94 454 LYS A C 1
ATOM 3708 O O . LYS A 1 454 ? -18.218 22.383 32.592 1.00 93.94 454 LYS A O 1
ATOM 3713 N N . ARG A 1 455 ? -18.228 21.007 34.369 1.00 93.56 455 ARG A N 1
ATOM 3714 C CA . ARG A 1 455 ? -17.894 22.039 35.373 1.00 93.56 455 ARG A CA 1
ATOM 3715 C C . ARG A 1 455 ? -16.732 21.623 36.272 1.00 93.56 455 ARG A C 1
ATOM 3717 O O . ARG A 1 455 ? -16.354 20.457 36.320 1.00 93.56 455 ARG A O 1
ATOM 3724 N N . ARG A 1 456 ? -16.148 22.587 36.990 1.00 92.44 456 ARG A N 1
ATOM 3725 C CA . ARG A 1 456 ? -15.185 22.291 38.063 1.00 92.44 456 ARG A CA 1
ATOM 3726 C C . ARG A 1 456 ? -15.930 21.999 39.359 1.00 92.44 456 ARG A C 1
ATOM 3728 O O . ARG A 1 456 ? -16.781 22.790 39.759 1.00 92.44 456 ARG A O 1
ATOM 3735 N N . ALA A 1 457 ? -15.551 20.919 40.027 1.00 89.06 457 ALA A N 1
ATOM 3736 C CA . ALA A 1 457 ? -16.032 20.560 41.352 1.00 89.06 457 ALA A CA 1
ATOM 3737 C C . ALA A 1 457 ? -14.856 20.454 42.332 1.00 89.06 457 ALA A C 1
ATOM 3739 O O . ALA A 1 457 ? -13.702 20.249 41.942 1.00 89.06 457 ALA A O 1
ATOM 3740 N N . LYS A 1 458 ? -15.145 20.638 43.623 1.00 87.31 458 LYS A N 1
ATOM 3741 C CA . LYS A 1 458 ? -14.169 20.490 44.704 1.00 87.31 458 LYS A CA 1
ATOM 3742 C C . LYS A 1 458 ? -14.577 19.297 45.556 1.00 87.31 458 LYS A C 1
ATOM 3744 O O . LYS A 1 458 ? -15.634 19.325 46.172 1.00 87.31 458 LYS A O 1
ATOM 3749 N N . SER A 1 459 ? -13.721 18.284 45.609 1.00 80.19 459 SER A N 1
ATOM 3750 C CA . SER A 1 459 ? -13.869 17.125 46.496 1.00 80.19 459 SER A CA 1
ATOM 3751 C C . SER A 1 459 ? -12.519 16.843 47.147 1.00 80.19 459 SER A C 1
ATOM 3753 O O . SER A 1 459 ? -11.476 17.000 46.509 1.00 80.19 459 SER A O 1
ATOM 3755 N N . GLY A 1 460 ? -12.511 16.545 48.450 1.00 74.12 460 GLY A N 1
ATOM 3756 C CA . GLY A 1 460 ? -11.276 16.264 49.198 1.00 74.12 460 GLY A CA 1
ATOM 3757 C C . GLY A 1 460 ? -10.202 17.363 49.115 1.00 74.12 460 GLY A C 1
ATOM 3758 O O . GLY A 1 460 ? -9.011 17.072 49.149 1.00 74.12 460 GLY A O 1
ATOM 3759 N N . GLY A 1 461 ? -10.595 18.630 48.929 1.00 80.88 461 GLY A N 1
ATOM 3760 C CA . GLY A 1 461 ? -9.668 19.763 48.809 1.00 80.88 461 GLY A CA 1
ATOM 3761 C C . GLY A 1 461 ? -9.018 19.959 47.430 1.00 80.88 461 GLY A C 1
ATOM 3762 O O . GLY A 1 461 ? -8.397 21.001 47.221 1.00 80.88 461 GLY A O 1
ATOM 3763 N N . LYS A 1 462 ? -9.205 19.040 46.471 1.00 85.69 462 LYS A N 1
ATOM 3764 C CA . LYS A 1 462 ? -8.689 19.151 45.096 1.00 85.69 462 LYS A CA 1
ATOM 3765 C C . LYS A 1 462 ? -9.791 19.544 44.109 1.00 85.69 462 LYS A C 1
ATOM 3767 O O . LYS A 1 462 ? -10.935 19.097 44.209 1.00 85.69 462 LYS A O 1
ATOM 3772 N N . LEU A 1 463 ? -9.430 20.394 43.149 1.00 88.50 463 LEU A N 1
ATOM 3773 C CA . LEU A 1 463 ? -10.286 20.730 42.012 1.00 88.50 463 LEU A CA 1
ATOM 3774 C C . LEU A 1 463 ? -10.156 19.644 40.942 1.00 88.50 463 LEU A C 1
ATOM 3776 O O . LEU A 1 463 ? -9.043 19.322 40.533 1.00 88.50 463 LEU A O 1
ATOM 3780 N N . HIS A 1 464 ? -11.287 19.133 40.475 1.00 90.62 464 HIS A N 1
ATOM 3781 C CA . HIS A 1 464 ? -11.393 18.193 39.358 1.00 90.62 464 HIS A CA 1
ATOM 3782 C C . HIS A 1 464 ? -12.558 18.615 38.451 1.00 90.62 464 HIS A C 1
ATOM 3784 O O . HIS A 1 464 ? -13.305 19.547 38.776 1.00 90.62 464 HIS A O 1
ATOM 3790 N N . TYR A 1 465 ? -12.666 18.001 37.274 1.00 94.06 465 TYR A N 1
ATOM 3791 C CA . TYR A 1 465 ? -13.773 18.254 36.354 1.00 94.06 465 TYR A CA 1
ATOM 3792 C C . TYR A 1 465 ? -14.802 17.138 36.467 1.00 94.06 465 TYR A C 1
ATOM 3794 O O . TYR A 1 465 ? -14.427 15.972 36.505 1.00 94.06 465 TYR A O 1
ATOM 3802 N N . VAL A 1 466 ? -16.077 17.511 36.448 1.00 94.56 466 VAL A N 1
ATOM 3803 C CA . VAL A 1 466 ? -17.206 16.578 36.427 1.00 94.56 466 VAL A CA 1
ATOM 3804 C C . VAL A 1 466 ? -18.110 16.878 35.233 1.00 94.56 466 VAL A C 1
ATOM 3806 O O . VAL A 1 466 ? -18.230 18.044 34.830 1.00 94.56 466 VAL A O 1
ATOM 3809 N N . PHE A 1 467 ? -18.731 15.843 34.676 1.00 95.94 467 PHE A N 1
ATOM 3810 C CA . PHE A 1 467 ? -19.896 15.966 33.806 1.00 95.94 467 PHE A CA 1
ATOM 3811 C C . PHE A 1 467 ? -21.144 16.097 34.671 1.00 95.94 467 PHE A C 1
ATOM 3813 O O . PHE A 1 467 ? -21.318 15.346 35.631 1.00 95.94 467 PHE A O 1
ATOM 3820 N N . THR A 1 468 ? -21.984 17.081 34.368 1.00 93.44 468 THR A N 1
ATOM 3821 C CA . THR A 1 468 ? -23.149 17.384 35.196 1.00 93.44 468 THR A CA 1
ATOM 3822 C C . THR A 1 468 ? -24.375 16.612 34.773 1.00 93.44 468 THR A C 1
ATOM 3824 O O . THR A 1 468 ? -24.636 16.497 33.576 1.00 93.44 468 THR A O 1
ATOM 3827 N N . GLY A 1 469 ? -25.166 16.205 35.760 1.00 91.12 469 GLY A N 1
ATOM 3828 C CA . GLY A 1 469 ? -26.497 15.660 35.534 1.00 91.12 469 GLY A CA 1
ATOM 3829 C C . GLY A 1 469 ? -26.494 14.304 34.833 1.00 91.12 469 GLY A C 1
ATOM 3830 O O . GLY A 1 469 ? -27.349 14.027 33.997 1.00 91.12 469 GLY A O 1
ATOM 3831 N N . CYS A 1 470 ? -25.504 13.472 35.148 1.00 91.94 470 CYS A N 1
ATOM 3832 C CA . CYS A 1 470 ? -25.369 12.140 34.580 1.00 91.94 470 CYS A CA 1
ATOM 3833 C C . CYS A 1 470 ? -24.757 11.172 35.587 1.00 91.94 470 CYS A C 1
ATOM 3835 O O . CYS A 1 470 ? -24.063 11.564 36.529 1.00 91.94 470 CYS A O 1
ATOM 3837 N N . ARG A 1 471 ? -25.009 9.885 35.370 1.00 89.56 471 ARG A N 1
ATOM 3838 C CA . ARG A 1 471 ? -24.338 8.783 36.061 1.00 89.56 471 ARG A CA 1
ATOM 3839 C C . ARG A 1 471 ? -24.139 7.618 35.099 1.00 89.56 471 ARG A C 1
ATOM 3841 O O . ARG A 1 471 ? -24.803 7.550 34.067 1.00 89.56 471 ARG A O 1
ATOM 3848 N N . VAL A 1 472 ? -23.237 6.705 35.448 1.00 86.56 472 VAL A N 1
ATOM 3849 C CA . VAL A 1 472 ? -23.107 5.430 34.734 1.00 86.56 472 VAL A CA 1
ATOM 3850 C C . VAL A 1 472 ? -24.169 4.458 35.240 1.00 86.56 472 VAL A C 1
ATOM 3852 O O . VAL A 1 472 ? -24.450 4.395 36.441 1.00 86.56 472 VAL A O 1
ATOM 3855 N N . GLN A 1 473 ? -24.777 3.734 34.307 1.00 82.38 473 GLN A N 1
ATOM 3856 C CA . GLN A 1 473 ? -25.745 2.683 34.567 1.00 82.38 473 GLN A CA 1
ATOM 3857 C C . GLN A 1 473 ? -25.078 1.562 35.378 1.00 82.38 473 GLN A C 1
ATOM 3859 O O . GLN A 1 473 ? -24.014 1.053 35.025 1.00 82.38 473 GLN A O 1
ATOM 3864 N N . THR A 1 474 ? -25.685 1.192 36.501 1.00 74.69 474 THR A N 1
ATOM 3865 C CA . THR A 1 474 ? -25.194 0.130 37.384 1.00 74.69 474 THR A CA 1
ATOM 3866 C C . THR A 1 474 ? -25.839 -1.212 37.039 1.00 74.69 474 THR A C 1
ATOM 3868 O O . THR A 1 474 ? -26.871 -1.271 36.375 1.00 74.69 474 THR A O 1
ATOM 3871 N N . ILE A 1 475 ? -25.282 -2.312 37.557 1.00 64.81 475 ILE A N 1
ATOM 3872 C CA . ILE A 1 475 ? -25.883 -3.655 37.423 1.00 64.81 475 ILE A CA 1
ATOM 3873 C C . ILE A 1 475 ? -27.336 -3.679 37.932 1.00 64.81 475 ILE A C 1
ATOM 3875 O O . ILE A 1 475 ? -28.167 -4.392 37.377 1.00 64.81 475 ILE A O 1
ATOM 3879 N N . VAL A 1 476 ? -27.650 -2.888 38.962 1.00 64.44 476 VAL A N 1
ATOM 3880 C CA . VAL A 1 476 ? -29.005 -2.786 39.521 1.00 64.44 476 VAL A CA 1
ATOM 3881 C C . VAL A 1 476 ? -29.963 -2.123 38.529 1.00 64.44 476 VAL A C 1
ATOM 3883 O O . VAL A 1 476 ? -31.096 -2.573 38.392 1.00 64.44 476 VAL A O 1
ATOM 3886 N N . ASP A 1 477 ? -29.505 -1.105 37.799 1.00 68.25 477 ASP A N 1
ATOM 3887 C CA . ASP A 1 477 ? -30.314 -0.439 36.772 1.00 68.25 477 ASP A CA 1
ATOM 3888 C C . ASP A 1 477 ? -30.605 -1.388 35.597 1.00 68.25 477 ASP A C 1
ATOM 3890 O O . ASP A 1 477 ? -31.744 -1.489 35.156 1.00 68.25 477 ASP A O 1
ATOM 3894 N N . ILE A 1 478 ? -29.605 -2.168 35.165 1.00 66.75 478 ILE A N 1
ATOM 3895 C CA . ILE A 1 478 ? -29.768 -3.176 34.101 1.00 66.75 478 ILE A CA 1
ATOM 3896 C C . ILE A 1 478 ? -30.786 -4.250 34.520 1.00 66.75 478 ILE A C 1
ATOM 3898 O O . ILE A 1 478 ? -31.604 -4.699 33.720 1.00 66.75 478 ILE A O 1
ATOM 3902 N N . GLN A 1 479 ? -30.755 -4.679 35.785 1.00 67.75 479 GLN A N 1
ATOM 3903 C CA . GLN A 1 479 ? -31.725 -5.643 36.311 1.00 67.75 479 GLN A CA 1
ATOM 3904 C C . GLN A 1 479 ? -33.145 -5.068 36.350 1.00 67.75 479 GLN A C 1
ATOM 3906 O O . GLN A 1 479 ? -34.088 -5.795 36.043 1.00 67.75 479 GLN A O 1
ATOM 3911 N N . ALA A 1 480 ? -33.299 -3.786 36.687 1.00 70.81 480 ALA A N 1
ATOM 3912 C CA . ALA A 1 480 ? -34.594 -3.114 36.671 1.00 70.81 480 ALA A CA 1
ATOM 3913 C C . ALA A 1 480 ? -35.168 -3.005 35.246 1.00 70.81 480 ALA A C 1
ATOM 3915 O O . ALA A 1 480 ? -36.328 -3.357 35.049 1.00 70.81 480 ALA A O 1
ATOM 3916 N N . GLU A 1 481 ? -34.352 -2.632 34.252 1.00 73.00 481 GLU A N 1
ATOM 3917 C CA . GLU A 1 481 ? -34.760 -2.593 32.835 1.00 73.00 481 GLU A CA 1
ATOM 3918 C C . GLU A 1 481 ? -35.171 -3.971 32.303 1.00 73.00 481 GLU A C 1
ATOM 3920 O O . GLU A 1 481 ? -36.168 -4.100 31.596 1.00 73.00 481 GLU A O 1
ATOM 3925 N N . ILE A 1 482 ? -34.441 -5.033 32.665 1.00 73.44 482 ILE A N 1
ATOM 3926 C CA . ILE A 1 482 ? -34.794 -6.402 32.263 1.00 73.44 482 ILE A CA 1
ATOM 3927 C C . ILE A 1 482 ? -36.151 -6.819 32.847 1.00 73.44 482 ILE A C 1
ATOM 3929 O O . ILE A 1 482 ? -36.935 -7.479 32.164 1.00 73.44 482 ILE A O 1
ATOM 3933 N N . GLU A 1 483 ? -36.432 -6.481 34.106 1.00 76.50 483 GLU A N 1
ATOM 3934 C CA . GLU A 1 483 ? -37.720 -6.797 34.733 1.00 76.50 483 GLU A CA 1
ATOM 3935 C C . GLU A 1 483 ? -38.868 -5.956 34.155 1.00 76.50 483 GLU A C 1
ATOM 3937 O O . GLU A 1 483 ? -39.962 -6.483 33.951 1.00 76.50 483 GLU A O 1
ATOM 3942 N N . GLU A 1 484 ? -38.615 -4.692 33.814 1.00 80.44 484 GLU A N 1
ATOM 3943 C CA . GLU A 1 484 ? -39.569 -3.824 33.120 1.00 80.44 484 GLU A CA 1
ATOM 3944 C C . GLU A 1 484 ? -39.903 -4.349 31.718 1.00 80.44 484 GLU A C 1
ATOM 3946 O O . GLU A 1 484 ? -41.076 -4.560 31.416 1.00 80.44 484 GLU A O 1
ATOM 3951 N N . TYR A 1 485 ? -38.898 -4.709 30.916 1.00 79.62 485 TYR A N 1
ATOM 3952 C CA . TYR A 1 485 ? -39.106 -5.304 29.593 1.00 79.62 485 TYR A CA 1
ATOM 3953 C C . TYR A 1 485 ? -39.883 -6.629 29.658 1.00 79.62 485 TYR A C 1
ATOM 3955 O O . TYR A 1 485 ? -40.749 -6.908 28.828 1.00 79.62 485 TYR A O 1
ATOM 3963 N N . LYS A 1 486 ? -39.614 -7.471 30.668 1.00 82.25 486 LYS A N 1
ATOM 3964 C CA . LYS A 1 486 ? -40.393 -8.701 30.901 1.00 82.25 486 LYS A CA 1
ATOM 3965 C C . LYS A 1 486 ? -41.847 -8.406 31.267 1.00 82.25 486 LYS A C 1
ATOM 3967 O O . LYS A 1 486 ? -42.715 -9.202 30.909 1.00 82.25 486 LYS A O 1
ATOM 3972 N N . ARG A 1 487 ? -42.108 -7.324 32.006 1.00 84.19 487 ARG A N 1
ATOM 3973 C CA . ARG A 1 487 ? -43.461 -6.893 32.376 1.00 84.19 487 ARG A CA 1
ATOM 3974 C C . ARG A 1 487 ? -44.214 -6.380 31.152 1.00 84.19 487 ARG A C 1
ATOM 3976 O O . ARG A 1 487 ? -45.282 -6.905 30.878 1.00 84.19 487 ARG A O 1
ATOM 3983 N N . GLU A 1 488 ? -43.623 -5.471 30.381 1.00 85.31 488 GLU A N 1
ATOM 3984 C CA . GLU A 1 488 ? -44.219 -4.936 29.146 1.00 85.31 488 GLU A CA 1
ATOM 3985 C C . GLU A 1 488 ? -44.505 -6.041 28.127 1.00 85.31 488 GLU A C 1
ATOM 3987 O O . GLU A 1 488 ? -45.566 -6.078 27.513 1.00 85.31 488 GLU A O 1
ATOM 3992 N N . ARG A 1 489 ? -43.589 -7.006 27.983 1.00 85.88 489 ARG A N 1
ATOM 3993 C CA . ARG A 1 489 ? -43.814 -8.163 27.116 1.00 85.88 489 ARG A CA 1
ATOM 3994 C C . ARG A 1 489 ? -44.965 -9.045 27.608 1.00 85.88 489 ARG A C 1
ATOM 3996 O O . ARG A 1 489 ? -45.716 -9.551 26.784 1.00 85.88 489 ARG A O 1
ATOM 4003 N N . LYS A 1 490 ? -45.102 -9.239 28.924 1.00 83.75 490 LYS A N 1
ATOM 4004 C CA . LYS A 1 490 ? -46.241 -9.968 29.500 1.00 83.75 490 LYS A CA 1
ATOM 4005 C C . LYS A 1 490 ? -47.556 -9.227 29.292 1.00 83.75 490 LYS A C 1
ATOM 4007 O O . LYS A 1 490 ? -48.539 -9.881 28.987 1.00 83.75 490 LYS A O 1
ATOM 4012 N N . GLU A 1 491 ? -47.568 -7.908 29.455 1.00 84.19 491 GLU A N 1
ATOM 4013 C CA . GLU A 1 491 ? -48.745 -7.068 29.202 1.00 84.19 491 GLU A CA 1
ATOM 4014 C C . GLU A 1 491 ? -49.142 -7.131 27.721 1.00 84.19 491 GLU A C 1
ATOM 4016 O O . GLU A 1 491 ? -50.290 -7.423 27.424 1.00 84.19 491 GLU A O 1
ATOM 4021 N N . ALA A 1 492 ? -48.189 -7.028 26.790 1.00 80.56 492 ALA A N 1
ATOM 4022 C CA . ALA A 1 492 ? -48.460 -7.174 25.358 1.00 80.56 492 ALA A CA 1
ATOM 4023 C C . ALA A 1 492 ? -48.936 -8.587 24.961 1.00 80.56 492 ALA A C 1
ATOM 4025 O O . ALA A 1 492 ? -49.792 -8.733 24.092 1.00 80.56 492 ALA A O 1
ATOM 4026 N N . GLU A 1 493 ? -48.381 -9.642 25.572 1.00 82.19 493 GLU A N 1
ATOM 4027 C CA . GLU A 1 493 ? -48.856 -11.022 25.380 1.00 82.19 493 GLU A CA 1
ATOM 4028 C C . GLU A 1 493 ? -50.273 -11.218 25.957 1.00 82.19 493 GLU A C 1
ATOM 4030 O O . GLU A 1 493 ? -51.051 -11.979 25.385 1.00 82.19 493 GLU A O 1
ATOM 4035 N N . GLN A 1 494 ? -50.615 -10.523 27.048 1.00 78.56 494 GLN A N 1
ATOM 4036 C CA . GLN A 1 494 ? -51.941 -10.541 27.670 1.00 78.56 494 GLN A CA 1
ATOM 4037 C C . GLN A 1 494 ? -52.973 -9.772 26.830 1.00 78.56 494 GLN A C 1
ATOM 4039 O O . GLN A 1 494 ? -54.034 -10.320 26.563 1.00 78.56 494 GLN A O 1
ATOM 4044 N N . ASP A 1 495 ? -52.634 -8.583 26.324 1.00 80.12 495 ASP A N 1
ATOM 4045 C CA . ASP A 1 495 ? -53.493 -7.797 25.424 1.00 80.12 495 ASP A CA 1
ATOM 4046 C C . ASP A 1 495 ? -53.810 -8.573 24.132 1.00 80.12 495 ASP A C 1
ATOM 4048 O O . ASP A 1 495 ? -54.945 -8.585 23.670 1.00 80.12 495 ASP A O 1
ATOM 4052 N N . LEU A 1 496 ? -52.832 -9.304 23.576 1.00 76.38 496 LEU A N 1
ATOM 4053 C CA . LEU A 1 496 ? -53.040 -10.197 22.424 1.00 76.38 496 LEU A CA 1
ATOM 4054 C C . LEU A 1 496 ? -53.967 -11.385 22.732 1.00 76.38 496 LEU A C 1
ATOM 4056 O O . LEU A 1 496 ? -54.633 -11.895 21.830 1.00 76.38 496 LEU A O 1
ATOM 4060 N N . LEU A 1 497 ? -53.958 -11.874 23.973 1.00 72.25 497 LEU A N 1
ATOM 4061 C CA . LEU A 1 497 ? -54.844 -12.941 24.441 1.00 72.25 497 LEU A CA 1
ATOM 4062 C C . LEU A 1 497 ? -56.265 -12.419 24.671 1.00 72.25 497 LEU A C 1
ATOM 4064 O O . LEU A 1 497 ? -57.211 -13.114 24.305 1.00 72.25 497 LEU A O 1
ATOM 4068 N N . ASP A 1 498 ? -56.393 -11.211 25.216 1.00 73.12 498 ASP A N 1
ATOM 4069 C CA . ASP A 1 498 ? -57.670 -10.563 25.498 1.00 73.12 498 ASP A CA 1
ATOM 4070 C C . ASP A 1 498 ? -58.369 -10.128 24.184 1.00 73.12 498 ASP A C 1
ATOM 4072 O O . ASP A 1 498 ? -59.546 -10.446 23.991 1.00 73.12 498 ASP A O 1
ATOM 4076 N N . ASP A 1 499 ? -57.634 -9.568 23.209 1.00 68.88 499 ASP A N 1
ATOM 4077 C CA . ASP A 1 499 ? -58.134 -9.278 21.846 1.00 68.88 499 ASP A CA 1
ATOM 4078 C C . ASP A 1 499 ? -58.583 -10.556 21.105 1.00 68.88 499 ASP A C 1
ATOM 4080 O O . ASP A 1 499 ? -59.568 -10.554 20.367 1.00 68.88 499 ASP A O 1
ATOM 4084 N N . ALA A 1 500 ? -57.891 -11.684 21.313 1.00 62.25 500 ALA A N 1
ATOM 4085 C CA . ALA A 1 500 ? -58.267 -12.966 20.711 1.00 62.25 500 ALA A CA 1
ATOM 4086 C C . ALA A 1 500 ? -59.518 -13.596 21.355 1.00 62.25 500 ALA A C 1
ATOM 4088 O O . ALA A 1 500 ? -60.131 -14.483 20.754 1.00 62.25 500 ALA A O 1
ATOM 4089 N N . THR A 1 501 ? -59.889 -13.174 22.567 1.00 58.84 501 THR A N 1
ATOM 4090 C CA . THR A 1 501 ? -61.115 -13.619 23.246 1.00 58.84 501 THR A CA 1
ATOM 4091 C C . THR A 1 501 ? -62.335 -12.752 22.942 1.00 58.84 501 THR A C 1
ATOM 4093 O O . THR A 1 501 ? -63.438 -13.298 22.927 1.00 58.84 501 THR A O 1
ATOM 4096 N N . ASP A 1 502 ? -62.160 -11.467 22.615 1.00 56.62 502 ASP A N 1
ATOM 4097 C CA . ASP A 1 502 ? -63.260 -10.573 22.206 1.00 56.62 502 ASP A CA 1
ATOM 4098 C C . ASP A 1 502 ? -63.827 -10.918 20.810 1.00 56.62 502 ASP A C 1
ATOM 4100 O O . ASP A 1 502 ? -65.013 -10.719 20.554 1.00 56.62 502 ASP A O 1
ATOM 4104 N N . ASP A 1 503 ? -63.033 -11.543 19.930 1.00 53.81 503 ASP A N 1
ATOM 4105 C CA . ASP A 1 503 ? -63.485 -12.068 18.625 1.00 53.81 503 ASP A CA 1
ATOM 4106 C C . ASP A 1 503 ? -64.255 -13.414 18.722 1.00 53.81 503 ASP A C 1
ATOM 4108 O O . ASP A 1 503 ? -64.645 -13.995 17.702 1.00 53.81 503 ASP A O 1
ATOM 4112 N N . LEU A 1 504 ? -64.468 -13.944 19.937 1.00 51.44 504 LEU A N 1
ATOM 4113 C CA . LEU A 1 504 ? -65.096 -15.252 20.187 1.00 51.44 504 LEU A CA 1
ATOM 4114 C C . LEU A 1 504 ? -66.369 -15.217 21.054 1.00 51.44 504 LEU A C 1
ATOM 4116 O O . LEU A 1 504 ? -66.925 -16.291 21.318 1.00 51.44 504 LEU A O 1
ATOM 4120 N N . GLU A 1 505 ? -66.889 -14.049 21.446 1.00 50.59 505 GLU A N 1
ATOM 4121 C CA . GLU A 1 505 ? -68.257 -13.965 21.985 1.00 50.59 505 GLU A CA 1
ATOM 4122 C C . GLU A 1 505 ? -69.304 -13.782 20.851 1.00 50.59 505 GLU A C 1
ATOM 4124 O O . GLU A 1 505 ? -69.082 -12.991 19.935 1.00 50.59 505 GLU A O 1
ATOM 4129 N N . PRO A 1 506 ? -70.410 -14.562 20.852 1.00 53.12 506 PRO A N 1
ATOM 4130 C CA . PRO A 1 506 ? -71.311 -14.759 19.704 1.00 53.12 506 PRO A CA 1
ATOM 4131 C C . PRO A 1 506 ? -72.269 -13.609 19.359 1.00 53.12 506 PRO A C 1
ATOM 4133 O O . PRO A 1 506 ? -72.719 -12.883 20.277 1.00 53.12 506 PRO A O 1
#

Solvent-accessible surface area (backbone atoms only — not comparable to full-atom values): 27959 Å² total; per-residue (Å²): 132,88,52,47,66,56,43,33,53,52,48,60,71,77,45,56,56,43,20,33,72,37,68,71,49,98,48,64,51,37,26,37,50,32,74,60,87,64,102,63,93,84,74,88,82,68,58,78,90,46,40,53,22,34,41,83,34,58,74,58,51,50,53,49,52,56,49,52,46,52,51,50,50,52,56,49,47,56,49,46,55,54,55,60,71,71,50,60,96,82,64,84,64,64,64,56,61,52,50,49,51,52,51,48,42,37,68,75,72,66,47,84,51,71,65,53,53,50,50,22,51,52,50,43,41,75,74,23,60,50,64,73,82,54,51,49,46,72,64,46,42,43,35,64,79,23,30,33,30,72,86,80,73,45,77,36,76,61,51,80,90,52,46,26,64,40,40,35,52,23,44,85,45,94,82,36,76,51,59,81,74,26,56,65,55,40,49,52,48,60,57,22,28,43,76,81,45,48,57,31,51,48,43,51,59,16,47,37,65,43,62,56,58,94,78,40,51,30,40,34,43,36,28,54,84,92,40,51,66,65,40,53,55,48,38,48,38,59,33,26,43,67,15,41,30,78,47,48,66,75,45,43,24,38,70,90,46,56,62,54,64,64,78,54,76,82,22,26,34,36,32,24,81,69,53,68,54,76,77,68,98,68,67,36,58,64,60,54,40,21,46,39,58,60,35,76,34,81,45,35,48,93,99,50,49,68,31,84,43,64,45,45,34,35,39,40,40,25,36,44,57,44,38,53,86,78,95,48,69,73,58,43,62,23,58,43,83,39,63,35,39,77,66,66,96,64,82,88,62,84,64,49,32,56,58,40,41,77,74,32,28,38,44,49,44,12,31,26,52,51,40,30,54,53,31,58,76,53,75,62,59,58,49,88,64,71,56,52,64,60,46,44,52,51,46,52,48,46,30,40,49,64,56,52,43,41,72,76,39,44,42,83,32,97,85,39,62,34,45,50,71,60,53,49,50,55,48,47,50,52,24,54,75,74,70,45,56,61,56,54,68,71,58,43,53,54,58,50,37,75,80,31,50,70,45,83,46,78,56,96,90,42,80,47,50,26,30,44,41,25,42,72,67,46,75,67,53,55,53,49,52,54,52,49,54,54,47,55,51,49,51,54,56,45,52,57,52,52,59,60,51,66,79,67,66,134

Mean predicted aligned error: 9.67 Å

Secondary structure (DSSP, 8-state):
---HHHHHHHHHHH--EEEEE-TTSS-EEEEEE-PPPPS-S---S--TTTTTSEEE-HHHHHHHHHHHHHHHHHHHHHHHHHHHHHS-TT---HHHHHHHHHHHIIIIII---HHHHHHHHHHHHHHHB--GGGSS-TTEEE-SSSEEETTT--EEPP-TTS--S---SS---TT--SGGGSHHHHHHHHHHS-TTTHHHHHHHHHHTTSSS-TT--EEEEE-STTSSHHHHHHHHHHHHGGGEEE--HHHHTSTT-TTTTTT-TT-SEEEEEEE-S---S----HHHHHHTTT-EEEE--TTS--EEEE---EEEEEE-SSPPP---HHHHHTEEEEEPPS---SPPPTTHHHHHHHHHHHHHHHHHHHHHHHHHHTTTPPTTPPPHHHHHHHHHHHHHHHHHHHHHHEEE-SS--EEHHHHHHHHHHHHHHTT-PPPPHHHHHHHHHHHS-EEEEEETTEEEEEESSEEEPPHHHHHHHHHHHHHHHHHHHHHHHHHHHHTT--

Nearest PDB structures (foldseek):
  7ola-assembly1_A  TM=7.149E-01  e=5.823E-18  Staphylococcus aureus
  7ola-assembly1_D  TM=7.609E-01  e=1.567E-14  Staphylococcus aureus
  8xj8-assembly1_D  TM=6.736E-01  e=4.810E-13  Monkeypox virus
  8xj6-assembly1_E  TM=6.526E-01  e=3.923E-12  Monkeypox virus
  8xj7-assembly1_F  TM=6.099E-01  e=4.790E-10  Monkeypox virus

Foldseek 3Di:
DDALLVLLVVCVVVWLKAWEDDFFDPDIFIKTAQDDDDPDPDPPPGDLQRHLAIDRQPVVVLVSSLVSVLVVLVVVLVVLVVVVVPDDPPDPPVVSVVSNVVSCCANPPVGDDPVSSVVSVVSNNVVRYDYLCLELDAQWAAESQATQGLVPRDGDHRDSSRHYPWHFYAAADLVLADCVLQVLVVVLCVLQFPPQCSQLLLLQLLQLRHSFQQQLAAEEEEEAPPSCLVLSLLLSCNGTVLLEAEFALQLQQDPPSQARCPSLPNHSEYEDAEHDLDHDPRGDCPSVLQQSVQHWDWHDDVPRDTGTDGHRYYYYYYYYFQHYDDPDLSNLQRYDYGYIDQDRPDDRDPPSSVVSCVVCVNSSNNNSNSSNSVCVVVVNDGRPGDGSVVSNVVNVCSNCVLVVCCVVWKDFAPPDWAFLVRSVVVSCVVCVVVPHHDHDSVVSCVVLCVVFPKDWDDDPNDIGITGPGMDTQDPVNVVVVVVVVVVVVVVVVVVVVVVVVVVPDD

pLDDT: mean 86.74, std 11.6, range [36.56, 98.56]

Sequence (506 aa):
MPGTEDIAREILRSESINTLKEFDTDKESMYLYQKPKTNLLNDELLNPSTAGIYTRAEPEIKVIAERSYKKKIEEMMELCAKLSAELPSDSKDDSYVKLEYELNRKLIHDGISHHEIIEIMQNLRRKTFIDRKAMNPDGFIPLKDGLLSLKDWKLHKFSPDHFFTWKAYGKYDPSVRSLNQTPMFKKFLMESYPPKSIPTLLDYMAYSLYPSFPRQKILVIVGPPRMGKGTIANIMERILNDGYGRISLMKLLIPDNKFSLQGIEGKRLLTDTEIKREFKKNADFDVVNSLFGGDPLPLEKKYHAEITYIAKSAGLLIGNLPLFKVNNSAFLSRLLIITTREKRDFKEVPNMADLIFDAEGDAIVSLLLNRLRSLISRDFKFSNEKTNDEYAELWEMLSDSTQQFMDERMIDSTTYDLDVDETYQYYEEFCREKGIPPESKHVFTYRVGKVYPKRRAKSGGKLHYVFTGCRVQTIVDIQAEIEEYKRERKEAEQDLLDDATDDLEP